Protein AF-A0A8S2CY55-F1 (afdb_monomer)

Structure (mmCIF, N/CA/C/O backbone):
data_AF-A0A8S2CY55-F1
#
_entry.id   AF-A0A8S2CY55-F1
#
loop_
_atom_site.group_PDB
_atom_site.id
_atom_site.type_symbol
_atom_site.label_atom_id
_atom_site.label_alt_id
_atom_site.label_comp_id
_atom_site.label_asym_id
_atom_site.label_entity_id
_atom_site.label_seq_id
_atom_site.pdbx_PDB_ins_code
_atom_site.Cartn_x
_atom_site.Cartn_y
_atom_site.Cartn_z
_atom_site.occupancy
_atom_site.B_iso_or_equiv
_atom_site.auth_seq_id
_atom_site.auth_comp_id
_atom_site.auth_asym_id
_atom_site.auth_atom_id
_atom_site.pdbx_PDB_model_num
ATOM 1 N N . MET A 1 1 ? -14.313 43.342 -34.996 1.00 28.45 1 MET A N 1
ATOM 2 C CA . MET A 1 1 ? -13.344 42.504 -34.255 1.00 28.45 1 MET A CA 1
ATOM 3 C C . MET A 1 1 ? -14.114 41.547 -33.355 1.00 28.45 1 MET A C 1
ATOM 5 O O . MET A 1 1 ? -15.054 41.991 -32.710 1.00 28.45 1 MET A O 1
ATOM 9 N N . ARG A 1 2 ? -13.740 40.265 -33.317 1.00 22.28 2 ARG A N 1
ATOM 10 C CA . ARG A 1 2 ? -14.085 39.315 -32.245 1.00 22.28 2 ARG A CA 1
ATOM 11 C C . ARG A 1 2 ? -12.786 38.596 -31.892 1.00 22.28 2 ARG A C 1
ATOM 13 O O . ARG A 1 2 ? -12.128 38.101 -32.803 1.00 22.28 2 ARG A O 1
ATOM 20 N N . SER A 1 3 ? -12.386 38.599 -30.627 1.00 24.67 3 SER A N 1
ATOM 21 C CA . SER A 1 3 ? -11.245 37.810 -30.162 1.00 24.67 3 SER A CA 1
ATOM 22 C C . SER A 1 3 ? -11.658 36.342 -30.072 1.00 24.67 3 SER A C 1
ATOM 24 O O . SER A 1 3 ? -12.694 36.015 -29.495 1.00 24.67 3 SER A O 1
ATOM 26 N N . PHE A 1 4 ? -10.856 35.456 -30.658 1.00 26.48 4 PHE A N 1
ATOM 27 C CA . PHE A 1 4 ? -11.020 34.013 -30.506 1.00 26.48 4 PHE A CA 1
ATOM 28 C C . PHE A 1 4 ? -10.156 33.559 -29.329 1.00 26.48 4 PHE A C 1
ATOM 30 O O . PHE A 1 4 ? -8.934 33.678 -29.378 1.00 26.48 4 PHE A O 1
ATOM 37 N N . GLY A 1 5 ? -10.791 33.081 -28.259 1.00 28.03 5 GLY A N 1
ATOM 38 C CA . GLY A 1 5 ? -10.082 32.515 -27.115 1.00 28.03 5 GLY A CA 1
ATOM 39 C C . GLY A 1 5 ? -9.603 31.100 -27.423 1.00 28.03 5 GLY A C 1
ATOM 40 O O . GLY A 1 5 ? -10.422 30.222 -27.684 1.00 28.03 5 GLY A O 1
ATOM 41 N N . GLN A 1 6 ? -8.292 30.870 -27.366 1.00 33.19 6 GLN A N 1
ATOM 42 C CA . GLN A 1 6 ? -7.748 29.519 -27.225 1.00 33.19 6 GLN A CA 1
ATOM 43 C C . GLN A 1 6 ? -7.918 29.080 -25.767 1.00 33.19 6 GLN A C 1
ATOM 45 O O . GLN A 1 6 ? -7.621 29.855 -24.857 1.00 33.19 6 GLN A O 1
ATOM 50 N N . MET A 1 7 ? -8.390 27.853 -25.536 1.00 30.14 7 MET A N 1
ATOM 51 C CA . MET A 1 7 ? -8.565 27.313 -24.187 1.00 30.14 7 MET A CA 1
ATOM 52 C C . MET A 1 7 ? -7.482 26.274 -23.890 1.00 30.14 7 MET A C 1
ATOM 54 O O . MET A 1 7 ? -7.403 25.241 -24.550 1.00 30.14 7 MET A O 1
ATOM 58 N N . LEU A 1 8 ? -6.649 26.560 -22.889 1.00 33.16 8 LEU A N 1
ATOM 59 C CA . LEU A 1 8 ? -5.635 25.645 -22.367 1.00 33.16 8 LEU A CA 1
ATOM 60 C C . LEU A 1 8 ? -6.239 24.810 -21.231 1.00 33.16 8 LEU A C 1
ATOM 62 O O . LEU A 1 8 ? -6.669 25.366 -20.222 1.00 33.16 8 LEU A O 1
ATOM 66 N N . SER A 1 9 ? -6.241 23.483 -21.374 1.00 31.41 9 SER A N 1
ATOM 67 C CA . SER A 1 9 ? -6.602 22.552 -20.299 1.00 31.41 9 SER A CA 1
ATOM 68 C C . SER A 1 9 ? -5.382 21.748 -19.858 1.00 31.41 9 SER A C 1
ATOM 70 O O . SER A 1 9 ? -4.794 21.014 -20.658 1.00 31.41 9 SER A O 1
ATOM 72 N N . PHE A 1 10 ? -5.032 21.862 -18.577 1.00 35.97 10 PHE A N 1
ATOM 73 C CA . PHE A 1 10 ? -4.036 21.016 -17.926 1.00 35.97 10 PHE A CA 1
ATOM 74 C C . PHE A 1 10 ? -4.728 19.858 -17.204 1.00 35.97 10 PHE A C 1
ATOM 76 O O . PHE A 1 10 ? -5.735 20.066 -16.528 1.00 35.97 10 PHE A O 1
ATOM 83 N N . GLN A 1 11 ? -4.170 18.654 -17.311 1.00 30.95 11 GLN A N 1
ATOM 84 C CA . GLN A 1 11 ? -4.535 17.512 -16.474 1.00 30.95 11 GLN A CA 1
ATOM 85 C C . GLN A 1 11 ? -3.342 17.110 -15.603 1.00 30.95 11 GLN A C 1
ATOM 87 O O . GLN A 1 11 ? -2.231 16.892 -16.096 1.00 30.95 11 GLN A O 1
ATOM 92 N N . SER A 1 12 ? -3.586 17.039 -14.296 1.00 32.69 12 SER A N 1
ATOM 93 C CA . SER A 1 12 ? -2.655 16.545 -13.286 1.00 32.69 12 SER A CA 1
ATOM 94 C C . SER A 1 12 ? -2.822 15.034 -13.130 1.00 32.69 12 SER A C 1
ATOM 96 O O . SER A 1 12 ? -3.850 14.588 -12.617 1.00 32.69 12 SER A O 1
ATOM 98 N N . ASN A 1 13 ? -1.818 14.250 -13.526 1.00 31.05 13 ASN A N 1
ATOM 99 C CA . ASN A 1 13 ? -1.830 12.809 -13.279 1.00 31.05 13 ASN A CA 1
ATOM 100 C C . ASN A 1 13 ? -1.154 12.482 -11.940 1.00 31.05 13 ASN A C 1
ATOM 102 O O . ASN A 1 13 ? -0.210 13.151 -11.507 1.00 31.05 13 ASN A O 1
ATOM 106 N N . THR A 1 14 ? -1.630 11.418 -11.293 1.00 30.97 14 THR A N 1
ATOM 107 C CA . THR A 1 14 ? -1.049 10.842 -10.075 1.00 30.97 14 THR A CA 1
ATOM 108 C C . THR A 1 14 ? 0.382 10.376 -10.351 1.00 30.97 14 THR A C 1
ATOM 110 O O . THR A 1 14 ? 0.596 9.336 -10.968 1.00 30.97 14 THR A O 1
ATOM 113 N N . GLY A 1 15 ? 1.362 11.188 -9.943 1.00 28.89 15 GLY A N 1
ATOM 114 C CA . GLY A 1 15 ? 2.781 11.006 -10.280 1.00 28.89 15 GLY A CA 1
ATOM 115 C C . GLY A 1 15 ? 3.617 12.295 -10.335 1.00 28.89 15 GLY A C 1
ATOM 116 O O . GLY A 1 15 ? 4.826 12.223 -10.532 1.00 28.89 15 GLY A O 1
ATOM 117 N N . GLY A 1 16 ? 3.012 13.479 -10.161 1.00 33.25 16 GLY A N 1
ATOM 118 C CA . GLY A 1 16 ? 3.748 14.757 -10.112 1.00 33.25 16 GLY A CA 1
ATOM 119 C C . GLY A 1 16 ? 4.127 15.333 -11.483 1.00 33.25 16 GLY A C 1
ATOM 120 O O . GLY A 1 16 ? 4.958 16.236 -11.570 1.00 33.25 16 GLY A O 1
ATOM 121 N N . LEU A 1 17 ? 3.508 14.822 -12.552 1.00 25.58 17 LEU A N 1
ATOM 122 C CA . LEU A 1 17 ? 3.620 15.333 -13.916 1.00 25.58 17 LEU A CA 1
ATOM 123 C C . LEU A 1 17 ? 2.281 15.940 -14.349 1.00 25.58 17 LEU A C 1
ATOM 125 O O . LEU A 1 17 ? 1.255 15.255 -14.394 1.00 25.58 17 LEU A O 1
ATOM 129 N N . ALA A 1 18 ? 2.303 17.226 -14.694 1.00 31.72 18 ALA A N 1
ATOM 130 C CA . ALA A 1 18 ? 1.197 17.891 -15.371 1.00 31.72 18 ALA A CA 1
ATOM 131 C C . ALA A 1 18 ? 1.364 17.752 -16.890 1.00 31.72 18 ALA A C 1
ATOM 133 O O . ALA A 1 18 ? 2.471 17.883 -17.415 1.00 31.72 18 ALA A O 1
ATOM 134 N N . SER A 1 19 ? 0.263 17.526 -17.605 1.00 29.53 19 SER A N 1
ATOM 135 C CA . SER A 1 19 ? 0.244 17.541 -19.070 1.00 29.53 19 SER A CA 1
ATOM 136 C C . SER A 1 19 ? -0.745 18.582 -19.587 1.00 29.53 19 SER A C 1
ATOM 138 O O . SER A 1 19 ? -1.833 18.748 -19.037 1.00 29.53 19 SER A O 1
ATOM 140 N N . ALA A 1 20 ? -0.347 19.307 -20.633 1.00 33.56 20 ALA A N 1
ATOM 141 C CA . ALA A 1 20 ? -1.205 20.242 -21.350 1.00 33.56 20 ALA A CA 1
ATOM 142 C C . ALA A 1 20 ? -1.695 19.581 -22.641 1.00 33.56 20 ALA A C 1
ATOM 144 O O . ALA A 1 20 ? -0.884 19.076 -23.422 1.00 33.56 20 ALA A O 1
ATOM 145 N N . ILE A 1 21 ? -3.005 19.609 -22.880 1.00 32.75 21 ILE A N 1
ATOM 146 C CA . ILE A 1 21 ? -3.605 19.156 -24.140 1.00 32.75 21 ILE A CA 1
ATOM 147 C C . ILE A 1 21 ? -4.126 20.384 -24.886 1.00 32.75 21 ILE A C 1
ATOM 149 O O . ILE A 1 21 ? -4.781 21.250 -24.306 1.00 32.75 21 ILE A O 1
ATOM 153 N N . PHE A 1 22 ? -3.812 20.458 -26.179 1.00 33.91 22 PHE A N 1
ATOM 154 C CA . PHE A 1 22 ? -4.150 21.580 -27.049 1.00 33.91 22 PHE A CA 1
ATOM 155 C C . PHE A 1 22 ? -5.194 21.151 -28.077 1.00 33.91 22 PHE A C 1
ATOM 157 O O . PHE A 1 22 ? -4.958 20.221 -28.846 1.00 33.91 22 PHE A O 1
ATOM 164 N N . THR A 1 23 ? -6.328 21.852 -28.135 1.00 30.95 23 THR A N 1
ATOM 165 C CA . THR A 1 23 ? -7.340 21.651 -29.182 1.00 30.95 23 THR A CA 1
ATOM 166 C C . THR A 1 23 ? -7.595 22.965 -29.916 1.00 30.95 23 THR A C 1
ATOM 168 O O . THR A 1 23 ? -8.165 23.910 -29.378 1.00 30.95 23 THR A O 1
ATOM 171 N N . GLY A 1 24 ? -7.124 23.044 -31.162 1.00 29.84 24 GLY A N 1
ATOM 172 C CA . GLY A 1 24 ? -7.350 24.178 -32.057 1.00 29.84 24 GLY A CA 1
ATOM 173 C C . GLY A 1 24 ? -8.083 23.716 -33.309 1.00 29.84 24 GLY A C 1
ATOM 174 O O . GLY A 1 24 ? -7.500 23.017 -34.130 1.00 29.84 24 GLY A O 1
ATOM 175 N N . GLY A 1 25 ? -9.355 24.093 -33.449 1.00 29.41 25 GLY A N 1
ATOM 176 C CA . GLY A 1 25 ? -10.155 23.793 -34.637 1.00 29.41 25 GLY A CA 1
ATOM 177 C C . GLY A 1 25 ? -10.196 24.973 -35.606 1.00 29.41 25 GLY A C 1
ATOM 178 O O . GLY A 1 25 ? -10.710 26.036 -35.261 1.00 29.41 25 GLY A O 1
ATOM 179 N N . SER A 1 26 ? -9.703 24.783 -36.829 1.00 31.70 26 SER A N 1
ATOM 180 C CA . SER A 1 26 ? -9.964 25.691 -37.950 1.00 31.70 26 SER A CA 1
ATOM 181 C C . SER A 1 26 ? -11.296 25.332 -38.609 1.00 31.70 26 SER A C 1
ATOM 183 O O . SER A 1 26 ? -11.465 24.221 -39.107 1.00 31.70 26 SER A O 1
ATOM 185 N N . ALA A 1 27 ? -12.240 26.272 -38.651 1.00 39.69 27 ALA A N 1
ATOM 186 C CA . ALA A 1 27 ? -13.402 26.139 -39.523 1.00 39.69 27 ALA A CA 1
ATOM 187 C C . ALA A 1 27 ? -13.004 26.485 -40.970 1.00 39.69 27 ALA A C 1
ATOM 189 O O . ALA A 1 27 ? -12.395 27.530 -41.196 1.00 39.69 27 ALA A O 1
ATOM 190 N N . THR A 1 28 ? -13.427 25.651 -41.927 1.00 36.12 28 THR A N 1
ATOM 191 C CA . THR A 1 28 ? -13.095 25.662 -43.374 1.00 36.12 28 THR A CA 1
ATOM 192 C C . THR A 1 28 ? -11.693 25.144 -43.744 1.00 36.12 28 THR A C 1
ATOM 194 O O . THR A 1 28 ? -10.703 25.487 -43.105 1.00 36.12 28 THR A O 1
ATOM 197 N N . GLY A 1 29 ? -11.635 24.328 -44.808 1.00 36.25 29 GLY A N 1
ATOM 198 C CA . GLY A 1 29 ? -10.433 23.626 -45.285 1.00 36.25 29 GLY A CA 1
ATOM 199 C C . GLY A 1 29 ? -10.259 22.225 -44.681 1.00 36.25 29 GLY A C 1
ATOM 200 O O . GLY A 1 29 ? -10.581 22.009 -43.514 1.00 36.25 29 GLY A O 1
ATOM 201 N N . ASP A 1 30 ? -9.771 21.270 -45.480 1.00 29.98 30 ASP A N 1
ATOM 202 C CA . ASP A 1 30 ? -9.515 19.893 -45.032 1.00 29.98 30 ASP A CA 1
ATOM 203 C C . ASP A 1 30 ? -8.419 19.819 -43.950 1.00 29.98 30 ASP A C 1
ATOM 205 O O . ASP A 1 30 ? -7.450 20.589 -43.989 1.00 29.98 30 ASP A O 1
ATOM 209 N N . PRO A 1 31 ? -8.519 18.877 -42.991 1.00 32.84 31 PRO A N 1
ATOM 210 C CA . PRO A 1 31 ? -7.569 18.763 -41.893 1.00 32.84 31 PRO A CA 1
ATOM 211 C C . PRO A 1 31 ? -6.226 18.184 -42.362 1.00 32.84 31 PRO A C 1
ATOM 213 O O . PRO A 1 31 ? -6.018 16.970 -42.398 1.00 32.84 31 PRO A O 1
ATOM 216 N N . ALA A 1 32 ? -5.265 19.063 -42.651 1.00 32.16 32 ALA A N 1
ATOM 217 C CA . ALA A 1 32 ? -3.859 18.672 -42.710 1.00 32.16 32 ALA A CA 1
ATOM 218 C C . ALA A 1 32 ? -3.420 18.090 -41.343 1.00 32.16 32 ALA A C 1
ATOM 220 O O . ALA A 1 32 ? -3.798 18.637 -40.302 1.00 32.16 32 ALA A O 1
ATOM 221 N N . PRO A 1 33 ? -2.620 17.006 -41.303 1.00 29.00 33 PRO A N 1
ATOM 222 C CA . PRO A 1 33 ? -2.292 16.315 -40.057 1.00 29.00 33 PRO A CA 1
ATOM 223 C C . PRO A 1 33 ? -1.419 17.185 -39.143 1.00 29.00 33 PRO A C 1
ATOM 225 O O . PRO A 1 33 ? -0.205 17.313 -39.334 1.00 29.00 33 PRO A O 1
ATOM 228 N N . CYS A 1 34 ? -2.045 17.778 -38.125 1.00 30.44 34 CYS A N 1
ATOM 229 C CA . CYS A 1 34 ? -1.355 18.549 -37.100 1.00 30.44 34 CYS A CA 1
ATOM 230 C C . CYS A 1 34 ? -0.470 17.615 -36.261 1.00 30.44 34 CYS A C 1
ATOM 232 O O . CYS A 1 34 ? -0.957 16.674 -35.636 1.00 30.44 34 CYS A O 1
ATOM 234 N N . LYS A 1 35 ? 0.846 17.853 -36.259 1.00 30.70 35 LYS A N 1
ATOM 235 C CA . LYS A 1 35 ? 1.796 17.039 -35.492 1.00 30.70 35 LYS A CA 1
ATOM 236 C C . LYS A 1 35 ? 1.677 17.359 -34.004 1.00 30.70 35 LYS A C 1
ATOM 238 O O . LYS A 1 35 ? 2.146 18.414 -33.575 1.00 30.70 35 LYS A O 1
ATOM 243 N N . GLU A 1 36 ? 1.130 16.430 -33.220 1.00 30.97 36 GLU A N 1
ATOM 244 C CA . GLU A 1 36 ? 1.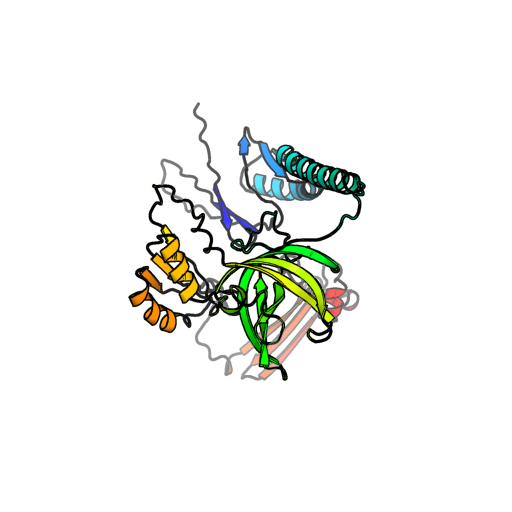206 16.498 -31.758 1.00 30.97 36 GLU A CA 1
ATOM 245 C C . GLU A 1 36 ? 2.667 16.657 -31.306 1.00 30.97 36 GLU A C 1
ATOM 247 O O . GLU A 1 36 ? 3.521 15.813 -31.585 1.00 30.97 36 GLU A O 1
ATOM 252 N N . LYS A 1 37 ? 2.954 17.731 -30.565 1.00 30.72 37 LYS A N 1
ATOM 253 C CA . LYS A 1 37 ? 4.206 17.899 -29.821 1.00 30.72 37 LYS A CA 1
ATOM 254 C C . LYS A 1 37 ? 3.915 17.757 -28.332 1.00 30.72 37 LYS A C 1
ATOM 256 O O . LYS A 1 37 ? 3.555 18.729 -27.675 1.00 30.72 37 LYS A O 1
ATOM 261 N N . LYS A 1 38 ? 4.097 16.552 -27.791 1.00 29.02 38 LYS A N 1
ATOM 262 C CA . LYS A 1 38 ? 4.102 16.345 -26.337 1.00 29.02 38 LYS A CA 1
ATOM 263 C C . LYS A 1 38 ? 5.408 16.890 -25.758 1.00 29.02 38 LYS A C 1
ATOM 265 O O . LYS A 1 38 ? 6.489 16.517 -26.208 1.00 29.02 38 LYS A O 1
ATOM 270 N N . VAL A 1 39 ? 5.292 17.760 -24.759 1.00 30.09 39 VAL A N 1
ATOM 271 C CA . VAL A 1 39 ? 6.401 18.234 -23.922 1.00 30.09 39 VAL A CA 1
ATOM 272 C C . VAL A 1 39 ? 6.052 17.902 -22.477 1.00 30.09 39 VAL A C 1
ATOM 274 O O . VAL A 1 39 ? 4.944 18.184 -22.028 1.00 30.09 39 VAL A O 1
ATOM 277 N N . SER A 1 40 ? 6.986 17.282 -21.762 1.00 28.67 40 SER A N 1
ATOM 278 C CA . SER A 1 40 ? 6.831 16.851 -20.371 1.00 28.67 40 SER A CA 1
ATOM 279 C C . SER A 1 40 ? 7.841 17.575 -19.484 1.00 28.67 40 SER A C 1
ATOM 281 O O . SER A 1 40 ? 9.041 17.502 -19.751 1.00 28.67 40 SER A O 1
ATOM 283 N N . ILE A 1 41 ? 7.367 18.227 -18.422 1.00 34.59 41 ILE A N 1
ATOM 284 C CA . ILE A 1 41 ? 8.195 18.933 -17.434 1.00 34.59 41 ILE A CA 1
ATOM 285 C C . ILE A 1 41 ? 7.852 18.375 -16.050 1.00 34.59 41 ILE A C 1
ATOM 287 O O . ILE A 1 41 ? 6.675 18.272 -15.707 1.00 34.59 41 ILE A O 1
ATOM 291 N N . SER A 1 42 ? 8.866 18.013 -15.262 1.00 29.45 42 SER A N 1
ATOM 292 C CA . SER A 1 42 ? 8.685 17.613 -13.861 1.00 29.45 42 SER A CA 1
ATOM 293 C C . SER A 1 42 ? 8.588 18.855 -12.976 1.00 29.45 42 SER A C 1
ATOM 295 O O . SER A 1 42 ? 9.497 19.681 -12.992 1.00 29.45 42 SER A O 1
ATOM 297 N N . LEU A 1 43 ? 7.496 18.993 -12.217 1.00 38.25 43 LEU A N 1
ATOM 298 C CA . LEU A 1 43 ? 7.233 20.125 -11.314 1.00 38.25 43 LEU A CA 1
ATOM 299 C C . LEU A 1 43 ? 6.722 19.609 -9.956 1.00 38.25 43 LEU A C 1
ATOM 301 O O . LEU A 1 43 ? 5.640 19.962 -9.495 1.00 38.25 43 LEU A O 1
ATOM 305 N N . GLN A 1 44 ? 7.512 18.743 -9.317 1.00 35.12 44 GLN A N 1
ATOM 306 C CA . GLN A 1 44 ? 7.124 17.935 -8.147 1.00 35.12 44 GLN A CA 1
ATOM 307 C C . GLN A 1 44 ? 6.855 18.706 -6.831 1.00 35.12 44 GLN A C 1
ATOM 309 O O . GLN A 1 44 ? 6.632 18.070 -5.806 1.00 35.12 44 GLN A O 1
ATOM 314 N N . GLN A 1 45 ? 6.862 20.046 -6.828 1.00 34.91 45 GLN A N 1
ATOM 315 C CA . GLN A 1 45 ? 6.684 20.878 -5.620 1.00 34.91 45 GLN A CA 1
ATOM 316 C C . GLN A 1 45 ? 5.673 22.035 -5.769 1.00 34.91 45 GLN A C 1
ATOM 318 O O . GLN A 1 45 ? 5.547 22.850 -4.857 1.00 34.91 45 GLN A O 1
ATOM 323 N N . LEU A 1 46 ? 4.936 22.125 -6.883 1.00 39.72 46 LEU A N 1
ATOM 324 C CA . LEU A 1 46 ? 3.922 23.170 -7.091 1.00 39.72 46 LEU A CA 1
ATOM 325 C C . LEU A 1 46 ? 2.502 22.599 -6.990 1.00 39.72 46 LEU A C 1
ATOM 327 O O . LEU A 1 46 ? 2.017 21.941 -7.911 1.00 39.72 46 LEU A O 1
ATOM 331 N N . GLU A 1 47 ? 1.800 22.914 -5.898 1.00 38.03 47 GLU A N 1
ATOM 332 C CA . GLU A 1 47 ? 0.347 22.732 -5.818 1.00 38.03 47 GLU A CA 1
ATOM 333 C C . GLU A 1 47 ? -0.365 23.763 -6.711 1.00 38.03 47 GLU A C 1
ATOM 335 O O . GLU A 1 47 ? -0.738 24.852 -6.277 1.00 38.03 47 GLU A O 1
ATOM 340 N N . LEU A 1 48 ? -0.554 23.423 -7.989 1.00 44.56 48 LEU A N 1
ATOM 341 C CA . LEU A 1 48 ? -1.176 24.282 -9.006 1.00 44.56 48 LEU A CA 1
ATOM 342 C C . LEU A 1 48 ? -2.706 24.426 -8.822 1.00 44.56 48 LEU A C 1
ATOM 344 O O . LEU A 1 48 ? -3.484 24.106 -9.718 1.00 44.56 48 LEU A O 1
ATOM 348 N N . GLN A 1 49 ? -3.158 24.924 -7.665 1.00 41.75 49 GLN A N 1
ATOM 349 C CA . GLN A 1 49 ? -4.586 25.024 -7.321 1.00 41.75 49 GLN A CA 1
ATOM 350 C C . GLN A 1 49 ? -5.343 26.176 -8.019 1.00 41.75 49 GLN A C 1
ATOM 352 O O . GLN A 1 49 ? -6.575 26.197 -7.991 1.00 41.75 49 GLN A O 1
ATOM 357 N N . LYS A 1 50 ? -4.645 27.122 -8.667 1.00 43.88 50 LYS A N 1
ATOM 358 C CA . LYS A 1 50 ? -5.208 28.100 -9.624 1.00 43.88 50 LYS A CA 1
ATOM 359 C C . LYS A 1 50 ? -4.134 28.604 -10.592 1.00 43.88 50 LYS A C 1
ATOM 361 O O . LYS A 1 50 ? -3.162 29.221 -10.172 1.00 43.88 50 LYS A O 1
ATOM 366 N N . LEU A 1 51 ? -4.377 28.431 -11.890 1.00 45.50 51 LEU A N 1
ATOM 367 C CA . LEU A 1 51 ? -3.704 29.165 -12.964 1.00 45.50 51 LEU A CA 1
ATOM 368 C C . LEU A 1 51 ? -4.725 30.090 -13.630 1.00 45.50 51 LEU A C 1
ATOM 370 O O . LEU A 1 51 ? -5.793 29.637 -14.040 1.00 45.50 51 LEU A O 1
ATOM 374 N N . ALA A 1 52 ? -4.396 31.376 -13.750 1.00 43.78 52 ALA A N 1
ATOM 375 C CA . ALA A 1 52 ? -5.231 32.369 -14.419 1.00 43.78 52 ALA A CA 1
ATOM 376 C C . ALA A 1 52 ? -4.434 33.050 -15.540 1.00 43.78 52 ALA A C 1
ATOM 378 O O . ALA A 1 52 ? -3.467 33.765 -15.277 1.00 43.78 52 ALA A O 1
ATOM 379 N N . LEU A 1 53 ? -4.851 32.824 -16.789 1.00 45.41 53 LEU A N 1
ATOM 380 C CA . LEU A 1 53 ? -4.310 33.509 -17.963 1.00 45.41 53 LEU A CA 1
ATOM 381 C C . LEU A 1 53 ? -5.116 34.791 -18.197 1.00 45.41 53 LEU A C 1
ATOM 383 O O . LEU A 1 53 ? -6.274 34.730 -18.613 1.00 45.41 53 LEU A O 1
ATOM 387 N N . ILE A 1 54 ? -4.520 35.952 -17.922 1.00 47.78 54 ILE A N 1
ATOM 388 C CA . ILE A 1 54 ? -5.192 37.254 -18.030 1.00 47.78 54 ILE A CA 1
ATOM 389 C C . ILE A 1 54 ? -4.280 38.212 -18.801 1.00 47.78 54 ILE A C 1
ATOM 391 O O . ILE A 1 54 ? -3.146 38.446 -18.404 1.00 47.78 54 ILE A O 1
ATOM 395 N N . HIS A 1 55 ? -4.776 38.769 -19.912 1.00 43.31 55 HIS A N 1
ATOM 396 C CA . HIS A 1 55 ? -4.089 39.793 -20.721 1.00 43.31 55 HIS A CA 1
ATOM 397 C C . HIS A 1 55 ? -2.611 39.487 -21.067 1.00 43.31 55 HIS A C 1
ATOM 399 O O . HIS A 1 55 ? -1.763 40.374 -21.045 1.00 43.31 55 HIS A O 1
ATOM 405 N N . ASN A 1 56 ? -2.321 38.236 -21.444 1.00 55.78 56 ASN A N 1
ATOM 406 C CA . ASN A 1 56 ? -0.977 37.739 -21.785 1.00 55.78 56 ASN A CA 1
ATOM 407 C C . ASN A 1 56 ? 0.025 37.677 -20.610 1.00 55.78 56 ASN A C 1
ATOM 409 O O . ASN A 1 56 ? 1.214 37.449 -20.835 1.00 55.78 56 ASN A O 1
ATOM 413 N N . GLU A 1 57 ? -0.441 37.811 -19.365 1.00 57.59 57 GLU A N 1
ATOM 414 C CA . GLU A 1 57 ? 0.323 37.456 -18.166 1.00 57.59 57 GLU A CA 1
ATOM 415 C C . GLU A 1 57 ? -0.142 36.096 -17.610 1.00 57.59 57 GLU A C 1
ATOM 417 O O . GLU A 1 57 ? -1.337 35.778 -17.598 1.00 57.59 57 GLU A O 1
ATOM 422 N N . ILE A 1 58 ? 0.816 35.292 -17.141 1.00 62.88 58 ILE A N 1
ATOM 423 C CA . ILE A 1 58 ? 0.595 34.024 -16.437 1.00 62.88 58 ILE A CA 1
ATOM 424 C C . ILE A 1 58 ? 1.016 34.249 -14.987 1.00 62.88 58 ILE A C 1
ATOM 426 O O . ILE A 1 58 ? 2.209 34.305 -14.694 1.00 62.88 58 ILE A O 1
ATOM 430 N N . THR A 1 59 ? 0.045 34.390 -14.082 1.00 59.75 59 THR A N 1
ATOM 431 C CA . THR A 1 59 ? 0.334 34.443 -12.640 1.00 59.75 59 THR A CA 1
ATOM 432 C C . THR A 1 59 ? 0.306 33.034 -12.052 1.00 59.75 59 THR A C 1
ATOM 434 O O . THR A 1 59 ? -0.682 32.317 -12.219 1.00 59.75 59 THR A O 1
ATOM 437 N N . ILE A 1 60 ? 1.374 32.659 -11.348 1.00 63.59 60 ILE A N 1
ATOM 438 C CA . ILE A 1 60 ? 1.502 31.404 -10.603 1.00 63.59 60 ILE A CA 1
ATOM 439 C C . ILE A 1 60 ? 1.569 31.752 -9.114 1.00 63.59 60 ILE A C 1
ATOM 441 O O . ILE A 1 60 ? 2.485 32.448 -8.675 1.00 63.59 60 ILE A O 1
ATOM 445 N N . LEU A 1 61 ? 0.583 31.291 -8.344 1.00 57.62 61 LEU A N 1
ATOM 446 C CA . LEU A 1 61 ? 0.575 31.460 -6.892 1.00 57.62 61 LEU A CA 1
ATOM 447 C C . LEU A 1 61 ? 1.524 30.447 -6.243 1.00 57.62 61 LEU A C 1
ATOM 449 O O . LEU A 1 61 ? 1.515 29.271 -6.610 1.00 57.62 61 LEU A O 1
ATOM 453 N N . VAL A 1 62 ? 2.341 30.904 -5.291 1.00 60.47 62 VAL A N 1
ATOM 454 C CA . VAL A 1 62 ? 3.321 30.074 -4.572 1.00 60.47 62 VAL A CA 1
ATOM 455 C C . VAL A 1 62 ? 3.146 30.183 -3.052 1.00 60.47 62 VAL A C 1
ATOM 457 O O . VAL A 1 62 ? 2.856 31.268 -2.548 1.00 60.47 62 VAL A O 1
ATOM 460 N N . PRO A 1 63 ? 3.328 29.086 -2.290 1.00 48.88 63 PRO A N 1
ATOM 461 C CA . PRO A 1 63 ? 3.036 29.070 -0.855 1.00 48.88 63 PRO A CA 1
ATOM 462 C C . PRO A 1 63 ? 4.189 29.580 0.031 1.00 48.88 63 PRO A C 1
ATOM 464 O O . PRO A 1 63 ? 4.023 29.680 1.244 1.00 48.88 63 PRO A O 1
ATOM 467 N N . SER A 1 64 ? 5.372 29.880 -0.526 1.00 57.00 64 SER A N 1
ATOM 468 C CA . SER A 1 64 ? 6.478 30.491 0.226 1.00 57.00 64 SER A CA 1
ATOM 469 C C . SER A 1 64 ? 7.450 31.271 -0.665 1.00 57.00 64 SER A C 1
ATOM 471 O O . SER A 1 64 ? 7.641 30.938 -1.835 1.00 57.00 64 SER A O 1
ATOM 473 N N . GLN A 1 65 ? 8.133 32.259 -0.075 1.00 61.25 65 GLN A N 1
ATOM 474 C CA . GLN A 1 65 ? 9.180 33.059 -0.733 1.00 61.25 65 GLN A CA 1
ATOM 475 C C . GLN A 1 65 ? 10.409 32.230 -1.152 1.00 61.25 65 GLN A C 1
ATOM 477 O O . GLN A 1 65 ? 11.141 32.621 -2.056 1.00 61.25 65 GLN A O 1
ATOM 482 N N . ILE A 1 66 ? 10.647 31.076 -0.517 1.00 60.03 66 ILE A N 1
ATOM 483 C CA . ILE A 1 66 ? 11.740 30.168 -0.901 1.00 60.03 66 ILE A CA 1
ATOM 484 C C . ILE A 1 66 ? 11.400 29.507 -2.243 1.00 60.03 66 ILE A C 1
ATOM 486 O O . ILE A 1 66 ? 12.212 29.525 -3.164 1.00 60.03 66 ILE A O 1
ATOM 490 N N . ILE A 1 67 ? 10.166 29.009 -2.380 1.00 61.12 67 ILE A N 1
ATOM 491 C CA . ILE A 1 67 ? 9.662 28.408 -3.624 1.00 61.12 67 ILE A CA 1
ATOM 492 C C . ILE A 1 67 ? 9.553 29.467 -4.732 1.00 61.12 67 ILE A C 1
ATOM 494 O O . ILE A 1 67 ? 9.849 29.167 -5.883 1.00 61.12 67 ILE A O 1
ATOM 498 N N . GLU A 1 68 ? 9.208 30.712 -4.391 1.00 61.22 68 GLU A N 1
ATOM 499 C CA . GLU A 1 68 ? 9.246 31.867 -5.303 1.00 61.22 68 GLU A CA 1
ATOM 500 C C . GLU A 1 68 ? 10.653 32.050 -5.912 1.00 61.22 68 GLU A C 1
ATOM 502 O O . GLU A 1 68 ? 10.814 31.978 -7.130 1.00 61.22 68 GLU A O 1
ATOM 507 N N . GLN A 1 69 ? 11.692 32.146 -5.074 1.00 61.84 69 GLN A N 1
ATOM 508 C CA . GLN A 1 69 ? 13.093 32.313 -5.498 1.00 61.84 69 GLN A CA 1
ATOM 509 C C . GLN A 1 69 ? 13.699 31.092 -6.211 1.00 61.84 69 GLN A C 1
ATOM 511 O O . GLN A 1 69 ? 14.762 31.197 -6.832 1.00 61.84 69 GLN A O 1
ATOM 516 N N . GLU A 1 70 ? 13.108 29.904 -6.094 1.00 60.47 70 GLU A N 1
ATOM 517 C CA . GLU A 1 70 ? 13.511 28.723 -6.868 1.00 60.47 70 GLU A CA 1
ATOM 518 C C . GLU A 1 70 ? 12.772 28.644 -8.205 1.00 60.47 70 GLU A C 1
ATOM 520 O O . GLU A 1 70 ? 13.404 28.396 -9.233 1.00 60.47 70 GLU A O 1
ATOM 525 N N . ALA A 1 71 ? 11.477 28.963 -8.226 1.00 61.72 71 ALA A N 1
ATOM 526 C CA . ALA A 1 71 ? 10.687 29.027 -9.447 1.00 61.72 71 ALA A CA 1
ATOM 527 C C . ALA A 1 71 ? 11.156 30.150 -10.391 1.00 61.72 71 ALA A C 1
ATOM 529 O O . ALA A 1 71 ? 11.239 29.922 -11.598 1.00 61.72 71 ALA A O 1
ATOM 530 N N . GLU A 1 72 ? 11.567 31.312 -9.864 1.00 64.62 72 GLU A N 1
ATOM 531 C CA . GLU A 1 72 ? 12.150 32.413 -10.651 1.00 64.62 72 GLU A CA 1
ATOM 532 C C . GLU A 1 72 ? 13.364 31.979 -11.494 1.00 64.62 72 GLU A C 1
ATOM 534 O O . GLU A 1 72 ? 13.549 32.457 -12.614 1.00 64.62 72 GLU A O 1
ATOM 539 N N . LYS A 1 73 ? 14.165 31.018 -11.013 1.00 63.12 73 LYS A N 1
ATOM 540 C CA . LYS A 1 73 ? 15.340 30.500 -11.741 1.00 63.12 73 LYS A CA 1
ATOM 541 C C . LYS A 1 73 ? 14.949 29.653 -12.959 1.00 63.12 73 LYS A C 1
ATOM 543 O O . LYS A 1 73 ? 15.707 29.596 -13.923 1.00 63.12 73 LYS A O 1
ATOM 548 N N . LEU A 1 74 ? 13.766 29.034 -12.935 1.00 59.81 74 LEU A N 1
ATOM 549 C CA . LEU A 1 74 ? 13.225 28.188 -14.009 1.00 59.81 74 LEU A CA 1
ATOM 550 C C . LEU A 1 74 ? 12.445 28.988 -15.072 1.00 59.81 74 LEU A C 1
ATOM 552 O O . LEU A 1 74 ? 12.063 28.443 -16.109 1.00 59.81 74 LEU A O 1
ATOM 556 N N . VAL A 1 75 ? 12.223 30.291 -14.852 1.00 65.31 75 VAL A N 1
ATOM 557 C CA . VAL A 1 75 ? 11.423 31.158 -15.740 1.00 65.31 75 VAL A CA 1
ATOM 558 C C . VAL A 1 75 ? 11.978 31.246 -17.146 1.00 65.31 75 VAL A C 1
ATOM 560 O O . VAL A 1 75 ? 11.201 31.276 -18.097 1.00 65.31 75 VAL A O 1
ATOM 563 N N . LYS A 1 76 ? 13.304 31.281 -17.298 1.00 61.34 76 LYS A N 1
ATOM 564 C CA . LYS A 1 76 ? 13.936 31.394 -18.614 1.00 61.34 76 LYS A CA 1
ATOM 565 C C . LYS A 1 76 ? 13.611 30.176 -19.482 1.00 61.34 76 LYS A C 1
ATOM 567 O O . LYS A 1 76 ? 13.097 30.337 -20.585 1.00 61.34 76 LYS A O 1
ATOM 572 N N . ASP A 1 77 ? 13.816 28.981 -18.939 1.00 59.62 77 ASP A N 1
ATOM 573 C CA . ASP A 1 77 ? 13.558 27.712 -19.623 1.00 59.62 77 ASP A CA 1
ATOM 574 C C . ASP A 1 77 ? 12.059 27.534 -19.933 1.00 59.62 77 ASP A C 1
ATOM 576 O O . ASP A 1 77 ? 11.689 27.043 -21.002 1.00 59.62 77 ASP A O 1
ATOM 580 N N . PHE A 1 78 ? 11.179 27.989 -19.031 1.00 63.47 78 PHE A N 1
ATOM 581 C CA . PHE A 1 78 ? 9.730 27.956 -19.242 1.00 63.47 78 PHE A CA 1
ATOM 582 C C . PHE A 1 78 ? 9.258 28.994 -20.278 1.00 63.47 78 PHE A C 1
ATOM 584 O O . PHE A 1 78 ? 8.397 28.688 -21.101 1.00 63.47 78 PHE A O 1
ATOM 591 N N . SER A 1 79 ? 9.857 30.190 -20.308 1.00 63.47 79 SER A N 1
ATOM 592 C CA . SER A 1 79 ? 9.578 31.225 -21.315 1.00 63.47 79 SER A CA 1
ATOM 593 C C . SER A 1 79 ? 10.024 30.788 -22.710 1.00 63.47 79 SER A C 1
ATOM 595 O O . SER A 1 79 ? 9.246 30.894 -23.655 1.00 63.47 79 SER A O 1
ATOM 597 N N . GLU A 1 80 ? 11.231 30.225 -22.844 1.00 61.09 80 GLU A N 1
ATOM 598 C CA . GLU A 1 80 ? 11.728 29.686 -24.119 1.00 61.09 80 GLU A CA 1
ATOM 599 C C . GLU A 1 80 ? 10.844 28.539 -24.646 1.00 61.09 80 GLU A C 1
ATOM 601 O O . GLU A 1 80 ? 10.725 28.357 -25.862 1.00 61.09 80 GLU A O 1
ATOM 606 N N . LEU A 1 81 ? 10.186 27.786 -23.756 1.00 60.44 81 LEU A N 1
ATOM 607 C CA . LEU A 1 81 ? 9.188 26.775 -24.116 1.00 60.44 81 LEU A CA 1
ATOM 608 C C . LEU A 1 81 ? 7.833 27.369 -24.525 1.00 60.44 81 LEU A C 1
ATOM 610 O O . LEU A 1 81 ? 7.219 26.868 -25.468 1.00 60.44 81 LEU A O 1
ATOM 614 N N . LEU A 1 82 ? 7.370 28.433 -23.864 1.00 59.97 82 LEU A N 1
ATOM 615 C CA . LEU A 1 82 ? 6.138 29.138 -24.234 1.00 59.97 82 LEU A CA 1
ATOM 616 C C . LEU A 1 82 ? 6.268 29.834 -25.597 1.00 59.97 82 LEU A C 1
ATOM 618 O O . LEU A 1 82 ? 5.364 29.706 -26.426 1.00 59.97 82 LEU A O 1
ATOM 622 N N . ASP A 1 83 ? 7.406 30.474 -25.881 1.00 62.44 83 ASP A N 1
ATOM 623 C CA . ASP A 1 83 ? 7.710 31.034 -27.205 1.00 62.44 83 ASP A CA 1
ATOM 624 C C . ASP A 1 83 ? 7.707 29.930 -28.287 1.00 62.44 83 ASP A C 1
ATOM 626 O O . ASP A 1 83 ? 7.086 30.092 -29.340 1.00 62.44 83 ASP A O 1
ATOM 630 N N . GLN A 1 84 ? 8.307 28.761 -28.013 1.00 56.31 84 GLN A N 1
ATOM 631 C CA . GLN A 1 84 ? 8.275 27.589 -28.910 1.00 56.31 84 GLN A CA 1
ATOM 632 C C . GLN A 1 84 ? 6.878 26.967 -29.087 1.00 56.31 84 GLN A C 1
ATOM 634 O O . GLN A 1 84 ? 6.626 26.315 -30.106 1.00 56.31 84 GLN A O 1
ATOM 639 N N . ALA A 1 85 ? 5.975 27.160 -28.123 1.00 54.66 85 ALA A N 1
ATOM 640 C CA . ALA A 1 85 ? 4.566 26.771 -28.198 1.00 54.66 85 ALA A CA 1
ATOM 641 C C . ALA A 1 85 ? 3.676 27.832 -28.883 1.00 54.66 85 ALA A C 1
ATOM 643 O O . ALA A 1 85 ? 2.488 27.589 -29.087 1.00 54.66 85 ALA A O 1
ATOM 644 N N . GLY A 1 86 ? 4.234 28.988 -29.264 1.00 53.31 86 GLY A N 1
ATOM 645 C CA . GLY A 1 86 ? 3.530 30.076 -29.951 1.00 53.31 86 GLY A CA 1
ATOM 646 C C . GLY A 1 86 ? 3.016 31.200 -29.044 1.00 53.31 86 GLY A C 1
ATOM 647 O O . GLY A 1 86 ? 2.506 32.196 -29.558 1.00 53.31 86 GLY A O 1
ATOM 648 N N . PHE A 1 87 ? 3.198 31.110 -27.722 1.00 54.44 87 PHE A N 1
ATOM 649 C CA . PHE A 1 87 ? 2.809 32.139 -26.746 1.00 54.44 87 PHE A CA 1
ATOM 650 C C . PHE A 1 87 ? 3.830 33.278 -26.654 1.00 54.44 87 PHE A C 1
ATOM 652 O O . PHE A 1 87 ? 4.306 33.640 -25.576 1.00 54.44 87 PHE A O 1
ATOM 659 N N . THR A 1 88 ? 4.157 33.866 -27.806 1.00 56.09 88 THR A N 1
ATOM 660 C CA . THR A 1 88 ? 5.138 34.952 -27.869 1.00 56.09 88 THR A CA 1
ATOM 661 C C . THR A 1 88 ? 4.747 36.122 -26.968 1.00 56.09 88 THR A C 1
ATOM 663 O O . THR A 1 88 ? 3.643 36.665 -27.061 1.00 56.09 88 THR A O 1
ATOM 666 N N . LYS A 1 89 ? 5.688 36.536 -26.107 1.00 53.88 89 LYS A N 1
ATOM 667 C CA . LYS A 1 89 ? 5.525 37.603 -25.095 1.00 53.88 89 LYS A CA 1
ATOM 668 C C . LYS A 1 89 ? 4.559 37.283 -23.938 1.00 53.88 89 LYS A C 1
ATOM 670 O O . LYS A 1 89 ? 4.009 38.215 -23.346 1.00 53.88 89 LYS A O 1
ATOM 675 N N . ALA A 1 90 ? 4.327 36.013 -23.599 1.00 56.50 90 ALA A N 1
ATOM 676 C CA . ALA A 1 90 ? 3.633 35.669 -22.355 1.00 56.50 90 ALA A CA 1
ATOM 677 C C . ALA A 1 90 ? 4.522 35.987 -21.137 1.00 56.50 90 ALA A C 1
ATOM 679 O O . ALA A 1 90 ? 5.593 35.407 -20.979 1.00 56.50 90 ALA A O 1
ATOM 680 N N . LYS A 1 91 ? 4.097 36.915 -20.272 1.00 59.47 91 LYS A N 1
ATOM 681 C CA . LYS A 1 91 ? 4.881 37.322 -19.094 1.00 59.47 91 LYS A CA 1
ATOM 682 C C . LYS A 1 91 ? 4.510 36.468 -17.883 1.00 59.47 91 LYS A C 1
ATOM 684 O O . LYS A 1 91 ? 3.388 36.539 -17.388 1.00 59.47 91 LYS A O 1
ATOM 689 N N . ILE A 1 92 ? 5.461 35.669 -17.408 1.00 65.56 92 ILE A N 1
ATOM 690 C CA . ILE A 1 92 ? 5.305 34.832 -16.214 1.00 65.56 92 ILE A CA 1
ATOM 691 C C . ILE A 1 92 ? 5.558 35.695 -14.968 1.00 65.56 92 ILE A C 1
ATOM 693 O O . ILE A 1 92 ? 6.519 36.463 -14.928 1.00 65.56 92 ILE A O 1
ATOM 697 N N . LEU A 1 93 ? 4.698 35.570 -13.959 1.00 60.34 93 LEU A N 1
ATOM 698 C CA . LEU A 1 93 ? 4.812 36.236 -12.662 1.00 60.34 93 LEU A CA 1
ATOM 699 C C . LEU A 1 93 ? 4.520 35.231 -11.549 1.00 60.34 93 LEU A C 1
ATOM 701 O O . LEU A 1 93 ? 3.444 34.633 -11.527 1.00 60.34 93 LEU A O 1
ATOM 705 N N . PHE A 1 94 ? 5.439 35.090 -10.600 1.00 64.06 94 PHE A N 1
ATOM 706 C CA . PHE A 1 94 ? 5.155 34.412 -9.337 1.00 64.06 94 PHE A CA 1
ATOM 707 C C . PHE A 1 94 ? 4.609 35.434 -8.351 1.00 64.06 94 PHE A C 1
ATOM 709 O O . PHE A 1 94 ? 4.951 36.618 -8.425 1.00 64.06 94 PHE A O 1
ATOM 716 N N . LYS A 1 95 ? 3.698 34.989 -7.490 1.00 61.34 95 LYS A N 1
ATOM 717 C CA . LYS A 1 95 ? 3.209 35.775 -6.361 1.00 61.34 95 LYS A CA 1
ATOM 718 C C . LYS A 1 95 ? 2.978 34.865 -5.171 1.00 61.34 95 LYS A C 1
ATOM 720 O O . LYS A 1 95 ? 2.272 33.862 -5.291 1.00 61.34 95 LYS A O 1
ATOM 725 N N . LEU A 1 96 ? 3.515 35.254 -4.025 1.00 58.53 96 LEU A N 1
ATOM 726 C CA . LEU A 1 96 ? 3.156 34.681 -2.736 1.00 58.53 96 LEU A CA 1
ATOM 727 C C . LEU A 1 96 ? 1.630 34.713 -2.515 1.00 58.53 96 LEU A C 1
ATOM 729 O O . LEU A 1 96 ? 0.996 35.760 -2.660 1.00 58.53 96 LEU A O 1
ATOM 733 N N . ASP A 1 97 ? 1.041 33.578 -2.137 1.00 65.19 97 ASP A N 1
ATOM 734 C CA . ASP A 1 97 ? -0.354 33.522 -1.691 1.00 65.19 97 ASP A CA 1
ATOM 735 C C . ASP A 1 97 ? -0.449 34.035 -0.243 1.00 65.19 97 ASP A C 1
ATOM 737 O O . ASP A 1 97 ? -0.222 33.306 0.727 1.00 65.19 97 ASP A O 1
ATOM 741 N N . GLU A 1 98 ? -0.727 35.334 -0.097 1.00 58.88 98 GLU A N 1
ATOM 742 C CA . GLU A 1 98 ? -0.802 35.990 1.212 1.00 58.88 98 GLU A CA 1
ATOM 743 C C . GLU A 1 98 ? -1.856 35.380 2.145 1.00 58.88 98 GLU A C 1
ATOM 745 O O . GLU A 1 98 ? -1.674 35.425 3.363 1.00 58.88 98 GLU A O 1
ATOM 750 N N . ASP A 1 99 ? -2.948 34.831 1.611 1.00 57.75 99 ASP A N 1
ATOM 751 C CA . ASP A 1 99 ? -4.025 34.276 2.428 1.00 57.75 99 ASP A CA 1
ATOM 752 C C . ASP A 1 99 ? -3.629 32.898 2.970 1.00 57.75 99 ASP A C 1
ATOM 754 O O . ASP A 1 99 ? -3.844 32.630 4.156 1.00 57.75 99 ASP A O 1
ATOM 758 N N . LEU A 1 100 ? -2.967 32.050 2.173 1.00 53.84 100 LEU A N 1
ATOM 759 C CA . LEU A 1 100 ? -2.364 30.809 2.674 1.00 53.84 100 LEU A CA 1
ATOM 760 C C . LEU A 1 100 ? -1.295 31.087 3.742 1.00 53.84 100 LEU A C 1
ATOM 762 O O . LEU A 1 100 ? -1.276 30.412 4.775 1.00 53.84 100 LEU A O 1
ATOM 766 N N . VAL A 1 101 ? -0.451 32.106 3.544 1.00 53.88 101 VAL A N 1
ATOM 767 C CA . VAL A 1 101 ? 0.585 32.488 4.519 1.00 53.88 101 VAL A CA 1
ATOM 768 C C . VAL A 1 101 ? -0.029 33.024 5.819 1.00 53.88 101 VAL A C 1
ATOM 770 O O . VAL A 1 101 ? 0.349 32.551 6.893 1.00 53.88 101 VAL A O 1
ATOM 773 N N . LYS A 1 102 ? -1.013 33.937 5.759 1.00 56.44 102 LYS A N 1
ATOM 774 C CA . LYS A 1 102 ? -1.727 34.445 6.951 1.00 56.44 102 LYS A CA 1
ATOM 775 C C . LYS A 1 102 ? -2.384 33.312 7.734 1.00 56.44 102 LYS A C 1
ATOM 777 O O . LYS A 1 102 ? -2.124 33.176 8.927 1.00 56.44 102 LYS A O 1
ATOM 782 N N . ASN A 1 103 ? -3.132 32.432 7.061 1.00 55.19 103 ASN A N 1
ATOM 783 C CA . ASN A 1 103 ? -3.776 31.279 7.701 1.00 55.19 103 ASN A CA 1
ATOM 784 C C . ASN A 1 103 ? -2.771 30.349 8.407 1.00 55.19 103 ASN A C 1
ATOM 786 O O . ASN A 1 103 ? -3.099 29.767 9.443 1.00 55.19 103 ASN A O 1
ATOM 790 N N . HIS A 1 104 ? -1.548 30.205 7.885 1.00 53.38 104 HIS A N 1
ATOM 791 C CA . HIS A 1 104 ? -0.508 29.407 8.538 1.00 53.38 104 HIS A CA 1
ATOM 792 C C . HIS A 1 104 ? 0.130 30.114 9.746 1.00 53.38 104 HIS A C 1
ATOM 794 O O . HIS A 1 104 ? 0.383 29.464 10.767 1.00 53.38 104 HIS A O 1
ATOM 800 N N . VAL A 1 105 ? 0.376 31.426 9.659 1.00 57.84 105 VAL A N 1
ATOM 801 C CA . VAL A 1 105 ? 0.970 32.223 10.748 1.00 57.84 105 VAL A CA 1
ATOM 802 C C . VAL A 1 105 ? -0.022 32.413 11.896 1.00 57.84 105 VAL A C 1
ATOM 804 O O . VAL A 1 105 ? 0.289 32.039 13.024 1.00 57.84 105 VAL A O 1
ATOM 807 N N . GLU A 1 106 ? -1.240 32.884 11.621 1.00 58.94 106 GLU A N 1
ATOM 808 C CA . GLU A 1 106 ? -2.279 33.126 12.634 1.00 58.94 106 GLU A CA 1
ATOM 809 C C . GLU A 1 106 ? -2.610 31.852 13.425 1.00 58.94 106 GLU A C 1
ATOM 811 O O . GLU A 1 106 ? -2.685 31.871 14.654 1.00 58.94 106 GLU A O 1
ATOM 816 N N . ARG A 1 107 ? -2.721 30.706 12.739 1.00 53.12 107 ARG A N 1
ATOM 817 C CA . ARG A 1 107 ? -2.942 29.400 13.377 1.00 53.12 107 ARG A CA 1
ATOM 818 C C . ARG A 1 107 ? -1.772 28.982 14.272 1.00 53.12 107 ARG A C 1
ATOM 820 O O . ARG A 1 107 ? -1.994 28.374 15.318 1.00 53.12 107 ARG A O 1
ATOM 827 N N . SER A 1 108 ? -0.541 29.316 13.886 1.00 48.56 108 SER A N 1
ATOM 828 C CA . SER A 1 108 ? 0.661 29.038 14.684 1.00 48.56 108 SER A CA 1
ATOM 829 C C . SER A 1 108 ? 0.727 29.920 15.937 1.00 48.56 108 SER A C 1
ATOM 831 O O . SER A 1 108 ? 1.037 29.426 17.023 1.00 48.56 108 SER A O 1
ATOM 833 N N . GLU A 1 109 ? 0.374 31.203 15.819 1.00 57.69 109 GLU A N 1
ATOM 834 C CA . GLU A 1 109 ? 0.327 32.131 16.953 1.00 57.69 109 GLU A CA 1
ATOM 835 C C . GLU A 1 109 ? -0.824 31.823 17.918 1.00 57.69 109 GLU A C 1
ATOM 837 O O . GLU A 1 109 ? -0.604 31.835 19.127 1.00 57.69 109 GLU A O 1
ATOM 842 N N . GLN A 1 110 ? -2.009 31.440 17.429 1.00 61.03 110 GLN A N 1
ATOM 843 C CA . GLN A 1 110 ? -3.117 30.983 18.280 1.00 61.03 110 GLN A CA 1
ATOM 844 C C . GLN A 1 110 ? -2.727 29.753 19.116 1.00 61.03 110 GLN A C 1
ATOM 846 O O . GLN A 1 110 ? -2.930 29.741 20.330 1.00 61.03 110 GLN A O 1
ATOM 851 N N . ILE A 1 111 ? -2.101 28.738 18.503 1.00 54.03 111 ILE A N 1
ATOM 852 C CA . ILE A 1 111 ? -1.614 27.541 19.216 1.00 54.03 111 ILE A CA 1
ATOM 853 C C . ILE A 1 111 ? -0.583 27.918 20.293 1.00 54.03 111 ILE A C 1
ATOM 855 O O . ILE A 1 111 ? -0.580 27.345 21.387 1.00 54.03 111 ILE A O 1
ATOM 859 N N . ARG A 1 112 ? 0.277 28.903 20.013 1.00 58.31 112 ARG A N 1
ATOM 860 C CA . ARG A 1 112 ? 1.270 29.408 20.965 1.00 58.31 112 ARG A CA 1
ATOM 861 C C . ARG A 1 112 ? 0.632 30.198 22.116 1.00 58.31 112 ARG A C 1
ATOM 863 O O . ARG A 1 112 ? 0.964 29.927 23.266 1.00 58.31 112 ARG A O 1
ATOM 870 N N . GLN A 1 113 ? -0.311 31.100 21.842 1.00 64.75 113 GLN A N 1
ATOM 871 C CA . GLN A 1 113 ? -1.026 31.864 22.874 1.00 64.75 113 GLN A CA 1
ATOM 872 C C . GLN A 1 113 ? -1.837 30.947 23.803 1.00 64.75 113 GLN A C 1
ATOM 874 O O . GLN A 1 113 ? -1.798 31.124 25.019 1.00 64.75 113 GLN A O 1
ATOM 879 N N . ILE A 1 114 ? -2.494 29.912 23.263 1.00 62.66 114 ILE A N 1
ATOM 880 C CA . ILE A 1 114 ? -3.209 28.900 24.059 1.00 62.66 114 ILE A CA 1
ATOM 881 C C . ILE A 1 114 ? -2.239 28.151 24.990 1.00 62.66 114 ILE A C 1
ATOM 883 O O . ILE A 1 114 ? -2.550 27.952 26.166 1.00 62.66 114 ILE A O 1
ATOM 887 N N . ARG A 1 115 ? -1.040 27.784 24.512 1.00 48.47 115 ARG A N 1
ATOM 888 C CA . ARG A 1 115 ? 0.007 27.178 25.358 1.00 48.47 115 ARG A CA 1
ATOM 889 C C . ARG A 1 115 ? 0.479 28.127 26.463 1.00 48.47 115 ARG A C 1
ATOM 891 O O . ARG A 1 115 ? 0.511 27.723 27.622 1.00 48.47 115 ARG A O 1
ATOM 898 N N . GLU A 1 116 ? 0.806 29.374 26.128 1.00 51.91 116 GLU A N 1
ATOM 899 C CA . GLU A 1 116 ? 1.290 30.375 27.092 1.00 51.91 116 GLU A CA 1
ATOM 900 C C . GLU A 1 116 ? 0.237 30.688 28.179 1.00 51.91 116 GLU A C 1
ATOM 902 O O . GLU A 1 116 ? 0.581 30.756 29.359 1.00 51.91 116 GLU A O 1
ATOM 907 N N . GLN A 1 117 ? -1.051 30.774 27.821 1.00 53.75 117 GLN A N 1
ATOM 908 C CA . GLN A 1 117 ? -2.156 30.958 28.775 1.00 53.75 117 GLN A CA 1
ATOM 909 C C . GLN A 1 117 ? -2.393 29.727 29.663 1.00 53.75 117 GLN A C 1
ATOM 911 O O . GLN A 1 117 ? -2.620 29.875 30.864 1.00 53.75 117 GLN A O 1
ATOM 916 N N . THR A 1 118 ? -2.298 28.513 29.107 1.00 47.75 118 THR A N 1
ATOM 917 C CA . THR A 1 118 ? -2.477 27.268 29.879 1.00 47.75 118 THR A CA 1
ATOM 918 C C . THR A 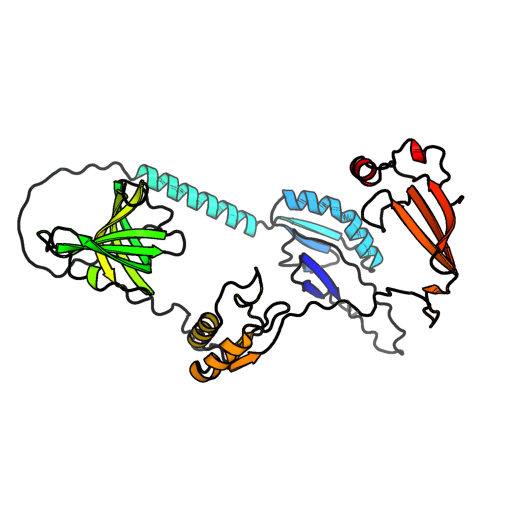1 118 ? -1.407 27.133 30.968 1.00 47.75 118 THR A C 1
ATOM 920 O O . THR A 1 118 ? -1.720 26.775 32.100 1.00 47.75 118 THR A O 1
ATOM 923 N N . ILE A 1 119 ? -0.156 27.499 30.664 1.00 45.34 119 ILE A N 1
ATOM 924 C CA . ILE A 1 119 ? 0.978 27.416 31.602 1.00 45.34 119 ILE A CA 1
ATOM 925 C C . ILE A 1 119 ? 0.836 28.392 32.788 1.00 45.34 119 ILE A C 1
ATOM 927 O O . ILE A 1 119 ? 1.317 28.097 33.879 1.00 45.34 119 ILE A O 1
ATOM 931 N N . GLN A 1 120 ? 0.167 29.538 32.615 1.00 39.81 120 GLN A N 1
ATOM 932 C CA . GLN A 1 120 ? -0.004 30.532 33.688 1.00 39.81 120 GLN A CA 1
ATOM 933 C C . GLN A 1 120 ? -1.223 30.287 34.596 1.00 39.81 120 GLN A C 1
ATOM 935 O O . GLN A 1 120 ? -1.322 30.906 35.654 1.00 39.81 120 GLN A O 1
ATOM 940 N N . ALA A 1 121 ? -2.146 29.395 34.222 1.00 41.03 121 ALA A N 1
ATOM 941 C CA . ALA A 1 121 ? -3.376 29.159 34.982 1.00 41.03 121 ALA A CA 1
ATOM 942 C C . ALA A 1 121 ? -3.187 28.259 36.225 1.00 41.03 121 ALA A C 1
ATOM 944 O O . ALA A 1 121 ? -3.961 28.349 37.182 1.00 41.03 121 ALA A O 1
ATOM 945 N N . GLU A 1 122 ? -2.165 27.397 36.248 1.00 37.84 122 GLU A N 1
ATOM 946 C CA . GLU A 1 122 ? -2.003 26.358 37.276 1.00 37.84 122 GLU A CA 1
ATOM 947 C C . GLU A 1 122 ? -1.185 26.803 38.503 1.00 37.84 122 GLU A C 1
ATOM 949 O O . GLU A 1 122 ? -0.133 26.251 38.822 1.00 37.84 122 GLU A O 1
ATOM 954 N N . THR A 1 123 ? -1.673 27.784 39.272 1.00 36.72 123 THR A N 1
ATOM 955 C CA . THR A 1 123 ? -1.188 28.000 40.655 1.00 36.72 123 THR A CA 1
ATOM 956 C C . THR A 1 123 ? -2.296 28.476 41.599 1.00 36.72 123 THR A C 1
ATOM 958 O O . THR A 1 123 ? -2.269 29.588 42.120 1.00 36.72 123 THR A O 1
ATOM 961 N N . ILE A 1 124 ? -3.263 27.598 41.890 1.00 32.97 124 ILE A N 1
ATOM 962 C CA . ILE A 1 124 ? -4.195 27.785 43.014 1.00 32.97 124 ILE A CA 1
ATOM 963 C C . ILE A 1 124 ? -4.229 26.514 43.872 1.00 32.97 124 ILE A C 1
ATOM 965 O O . ILE A 1 124 ? -4.622 25.443 43.418 1.00 32.97 124 ILE A O 1
ATOM 969 N N . ARG A 1 125 ? -3.808 26.635 45.137 1.00 42.38 125 ARG A N 1
ATOM 970 C CA . ARG A 1 125 ? -3.900 25.568 46.149 1.00 42.38 125 ARG A CA 1
ATOM 971 C C . ARG A 1 125 ? -5.249 25.643 46.863 1.00 42.38 125 ARG A C 1
ATOM 973 O O . ARG A 1 125 ? -5.648 26.732 47.264 1.00 42.38 125 ARG A O 1
ATOM 980 N N . PHE A 1 126 ? -5.863 24.496 47.154 1.00 28.55 126 PHE A N 1
ATOM 981 C CA . PHE A 1 126 ? -7.003 24.402 48.076 1.00 28.55 126 PHE A CA 1
ATOM 982 C C . PHE A 1 126 ? -6.804 23.296 49.135 1.00 28.55 126 PHE A C 1
ATOM 984 O O . PHE A 1 126 ? -6.030 22.366 48.899 1.00 28.55 126 PHE A O 1
ATOM 991 N N . PRO A 1 127 ? -7.412 23.428 50.334 1.00 31.84 127 PRO A N 1
ATOM 992 C CA . PRO A 1 127 ? -6.989 22.691 51.526 1.00 31.84 127 PRO A CA 1
ATOM 993 C C . PRO A 1 127 ? -7.675 21.330 51.724 1.00 31.84 127 PRO A C 1
ATOM 995 O O . PRO A 1 127 ? -8.791 21.086 51.269 1.00 31.84 127 PRO A O 1
ATOM 998 N N . THR A 1 128 ? -7.017 20.465 52.498 1.00 34.66 128 THR A N 1
ATOM 999 C CA . THR A 1 128 ? -7.525 19.156 52.933 1.00 34.66 128 THR A CA 1
ATOM 1000 C C . THR A 1 128 ? -8.709 19.283 53.900 1.00 34.66 128 THR A C 1
ATOM 1002 O O . THR A 1 128 ? -8.634 20.029 54.875 1.00 34.66 128 THR A O 1
ATOM 1005 N N . ALA A 1 129 ? -9.765 18.487 53.694 1.00 29.12 129 ALA A N 1
ATOM 1006 C CA . ALA A 1 129 ? -10.896 18.337 54.616 1.00 29.12 129 ALA A CA 1
ATOM 1007 C C . ALA A 1 129 ? -11.383 16.870 54.697 1.00 29.12 129 ALA A C 1
ATOM 1009 O O . ALA A 1 129 ? -10.994 16.025 53.889 1.00 29.12 129 ALA A O 1
ATOM 1010 N N . THR A 1 130 ? -12.192 16.552 55.712 1.00 29.17 130 THR A N 1
ATOM 1011 C CA . THR A 1 130 ? -12.288 15.194 56.291 1.00 29.17 130 THR A CA 1
ATOM 1012 C C . THR A 1 130 ? -13.545 14.398 55.884 1.00 29.17 130 THR A C 1
ATOM 1014 O O . THR A 1 130 ? -14.614 14.956 55.656 1.00 29.17 130 THR A O 1
ATOM 1017 N N . ILE A 1 131 ? -13.417 13.063 55.850 1.00 33.78 131 ILE A N 1
ATOM 1018 C CA . ILE A 1 131 ? -14.490 12.048 55.704 1.00 33.78 131 ILE A CA 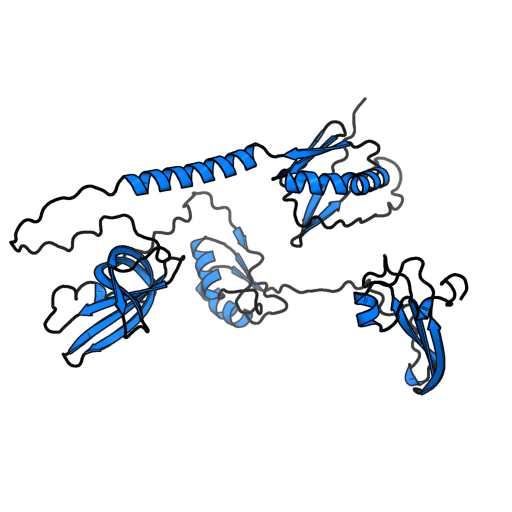1
ATOM 1019 C C . ILE A 1 131 ? -15.609 12.182 56.769 1.00 33.78 131 ILE A C 1
ATOM 1021 O O . ILE A 1 131 ? -15.374 12.713 57.848 1.00 33.78 131 ILE A O 1
ATOM 1025 N N . MET A 1 132 ? -16.846 11.683 56.599 1.00 27.70 132 MET A N 1
ATOM 1026 C CA . MET A 1 132 ? -17.350 10.561 55.770 1.00 27.70 132 MET A CA 1
ATOM 1027 C C . MET A 1 132 ? -18.449 11.010 54.754 1.00 27.70 132 MET A C 1
ATOM 1029 O O . MET A 1 132 ? -18.311 12.102 54.229 1.00 27.70 132 MET A O 1
ATOM 1033 N N . LYS A 1 133 ? -19.519 10.297 54.328 1.00 25.84 133 LYS A N 1
ATOM 1034 C CA . LYS A 1 133 ? -20.235 9.055 54.739 1.00 25.84 133 LYS A CA 1
ATOM 1035 C C . LYS A 1 133 ? -20.936 8.399 53.520 1.00 25.84 133 LYS A C 1
ATOM 1037 O O . LYS A 1 133 ? -21.119 9.041 52.493 1.00 25.84 133 LYS A O 1
ATOM 1042 N N . LYS A 1 134 ? -21.305 7.109 53.606 1.00 37.06 134 LYS A N 1
ATOM 1043 C CA . LYS A 1 134 ? -21.861 6.321 52.475 1.00 37.06 134 LYS A CA 1
ATOM 1044 C C . LYS A 1 134 ? -23.320 6.673 52.134 1.00 37.06 134 LYS A C 1
ATOM 1046 O O . LYS A 1 134 ? -24.159 6.644 53.026 1.00 37.06 134 LYS A O 1
ATOM 1051 N N . THR A 1 135 ? -23.640 6.769 50.840 1.00 28.39 135 THR A N 1
ATOM 1052 C CA . THR A 1 135 ? -24.914 6.294 50.250 1.00 28.39 135 THR A CA 1
ATOM 1053 C C . THR A 1 135 ? -24.635 5.659 48.881 1.00 28.39 135 THR A C 1
ATOM 1055 O O . THR A 1 135 ? -23.694 6.053 48.195 1.00 28.39 135 THR A O 1
ATOM 1058 N N . THR A 1 136 ? -25.408 4.645 48.485 1.00 39.19 136 THR A N 1
ATOM 1059 C CA . THR A 1 136 ? -25.259 3.958 47.190 1.00 39.19 136 THR A CA 1
ATOM 1060 C C . THR A 1 136 ? -26.038 4.688 46.099 1.00 39.19 136 THR A C 1
ATOM 1062 O O . THR A 1 136 ? -27.237 4.472 45.936 1.00 39.19 136 THR A O 1
ATOM 1065 N N . ARG A 1 137 ? -25.352 5.552 45.348 1.00 31.86 137 ARG A N 1
ATOM 1066 C CA . ARG A 1 137 ? -25.845 6.107 44.078 1.00 31.86 137 ARG A CA 1
ATOM 1067 C C . ARG A 1 137 ? -25.416 5.209 42.903 1.00 31.86 137 ARG A C 1
ATOM 1069 O O . ARG A 1 137 ? -24.425 4.490 43.050 1.00 31.86 137 ARG A O 1
ATOM 1076 N N . PRO A 1 138 ? -26.109 5.248 41.746 1.00 37.06 138 PRO A N 1
ATOM 1077 C CA . PRO A 1 138 ? -25.525 4.762 40.494 1.00 37.06 138 PRO A CA 1
ATOM 1078 C C . PRO A 1 138 ? -24.186 5.470 40.231 1.00 37.06 138 PRO A C 1
ATOM 1080 O O . PRO A 1 138 ? -23.971 6.584 40.720 1.00 37.06 138 PRO A O 1
ATOM 1083 N N . ALA A 1 139 ? -23.287 4.821 39.486 1.00 45.72 139 ALA A N 1
ATOM 1084 C CA . ALA A 1 139 ? -21.964 5.375 39.201 1.00 45.72 139 ALA A CA 1
ATOM 1085 C C . ALA A 1 139 ? -22.091 6.783 38.578 1.00 45.72 139 ALA A C 1
ATOM 1087 O O . ALA A 1 139 ? -22.903 6.964 37.665 1.00 45.72 139 ALA A O 1
ATOM 1088 N N . PRO A 1 140 ? -21.351 7.791 39.079 1.00 47.94 140 PRO A N 1
ATOM 1089 C CA . PRO A 1 140 ? -21.387 9.124 38.497 1.00 47.94 140 PRO A CA 1
ATOM 1090 C C . PRO A 1 140 ? -20.818 9.066 37.079 1.00 47.94 140 PRO A C 1
ATOM 1092 O O . PRO A 1 140 ? -19.775 8.446 36.866 1.00 47.94 140 PRO A O 1
ATOM 1095 N N . LYS A 1 141 ? -21.496 9.726 36.131 1.00 58.38 141 LYS A N 1
ATOM 1096 C CA . LYS A 1 141 ? -20.994 9.853 34.760 1.00 58.38 141 LYS A CA 1
ATOM 1097 C C . LYS A 1 141 ? -19.604 10.488 34.762 1.00 58.38 141 LYS A C 1
ATOM 1099 O O . LYS A 1 141 ? -19.386 11.460 35.487 1.00 58.38 141 LYS A O 1
ATOM 1104 N N . ILE A 1 142 ? -18.697 9.986 33.929 1.00 66.94 142 ILE A N 1
ATOM 1105 C CA . ILE A 1 142 ? -17.360 10.550 33.720 1.00 66.94 142 ILE A CA 1
ATOM 1106 C C . ILE A 1 142 ? -17.505 11.901 33.002 1.00 66.94 142 ILE A C 1
ATOM 1108 O O . ILE A 1 142 ? -17.527 11.989 31.775 1.00 66.94 142 ILE A O 1
ATOM 1112 N N . SER A 1 143 ? -17.648 12.965 33.793 1.00 52.78 143 SER A N 1
ATOM 1113 C CA . SER A 1 143 ? -17.728 14.350 33.334 1.00 52.78 143 SER A CA 1
ATOM 1114 C C . SER A 1 143 ? -16.332 14.969 33.257 1.00 52.78 143 SER A C 1
ATOM 1116 O O . SER A 1 143 ? -15.775 15.381 34.275 1.00 52.78 143 SER A O 1
ATOM 1118 N N . GLY A 1 144 ? -15.780 15.049 32.051 1.00 63.78 144 GLY A N 1
ATOM 1119 C CA . GLY A 1 144 ? -14.497 15.687 31.770 1.00 63.78 144 GLY A CA 1
ATOM 1120 C C . GLY A 1 144 ? -14.157 15.597 30.285 1.00 63.78 144 GLY A C 1
ATOM 1121 O O . GLY A 1 144 ? -14.697 14.748 29.574 1.00 63.78 144 GLY A O 1
ATOM 1122 N N . GLN A 1 145 ? -13.270 16.472 29.815 1.00 73.31 145 GLN A N 1
ATOM 1123 C CA . GLN A 1 145 ? -12.660 16.325 28.496 1.00 73.31 145 GLN A CA 1
ATOM 1124 C C . GLN A 1 145 ? -11.701 15.127 28.521 1.00 73.31 145 GLN A C 1
ATOM 1126 O O . GLN A 1 145 ? -10.993 14.921 29.508 1.00 73.31 145 GLN A O 1
ATOM 1131 N N . SER A 1 146 ? -11.697 14.317 27.462 1.00 81.25 146 SER A N 1
ATOM 1132 C CA . SER A 1 146 ? -10.781 13.182 27.348 1.00 81.25 146 SER A CA 1
ATOM 1133 C C . SER A 1 146 ? -9.404 13.618 26.852 1.00 81.25 146 SER A C 1
ATOM 1135 O O . SER A 1 146 ? -9.309 14.317 25.844 1.00 81.25 146 SER A O 1
ATOM 1137 N N . THR A 1 147 ? -8.357 13.153 27.527 1.00 85.12 147 THR A N 1
ATOM 1138 C CA . THR A 1 147 ? -6.961 13.226 27.088 1.00 85.12 147 THR A CA 1
ATOM 1139 C C . THR A 1 147 ? -6.716 12.208 25.970 1.00 85.12 147 THR A C 1
ATOM 1141 O O . THR A 1 147 ? -7.148 11.056 26.073 1.00 85.12 147 THR A O 1
ATOM 1144 N N . THR A 1 148 ? -6.026 12.641 24.918 1.00 88.62 148 THR A N 1
ATOM 1145 C CA . THR A 1 148 ? -5.469 11.822 23.830 1.00 88.62 148 THR A CA 1
ATOM 1146 C C . THR A 1 148 ? -4.407 10.865 24.361 1.00 88.62 148 THR A C 1
ATOM 1148 O O . THR A 1 148 ? -3.599 11.253 25.202 1.00 88.62 148 THR A O 1
ATOM 1151 N N . LEU A 1 149 ? -4.381 9.616 23.886 1.00 86.88 149 LEU A N 1
ATOM 1152 C CA . LEU A 1 149 ? -3.492 8.580 24.429 1.00 86.88 149 LEU A CA 1
ATOM 1153 C C . LEU A 1 149 ? -2.005 8.912 24.241 1.00 86.88 149 LEU A C 1
ATOM 1155 O O . LEU A 1 149 ? -1.220 8.639 25.146 1.00 86.88 149 LEU A O 1
ATOM 1159 N N . ALA A 1 150 ? -1.641 9.570 23.137 1.00 86.75 150 ALA A N 1
ATOM 1160 C CA . ALA A 1 150 ? -0.279 10.048 22.889 1.00 86.75 150 ALA A CA 1
ATOM 1161 C C . ALA A 1 150 ? 0.215 11.117 23.894 1.00 86.75 150 ALA A C 1
ATOM 1163 O O . ALA A 1 150 ? 1.421 11.270 24.079 1.00 86.75 150 ALA A O 1
ATOM 1164 N N . ASP A 1 151 ? -0.693 11.837 24.565 1.00 86.88 151 ASP A N 1
ATOM 1165 C CA . ASP A 1 151 ? -0.378 12.900 25.535 1.00 86.88 151 ASP A CA 1
ATOM 1166 C C . ASP A 1 151 ? -0.473 12.419 27.004 1.00 86.88 151 ASP A C 1
ATOM 1168 O O . ASP A 1 151 ? -0.428 13.217 27.944 1.00 86.88 151 ASP A O 1
ATOM 1172 N N . VAL A 1 152 ? -0.627 11.108 27.238 1.00 86.19 152 VAL A N 1
ATOM 1173 C CA . VAL A 1 152 ? -0.804 10.534 28.582 1.00 86.19 152 VAL A CA 1
ATOM 1174 C C . VAL A 1 152 ? 0.523 10.451 29.347 1.00 86.19 152 VAL A C 1
ATOM 1176 O O . VAL A 1 152 ? 1.409 9.662 29.023 1.00 86.19 152 VAL A O 1
ATOM 1179 N N . LEU A 1 153 ? 0.629 11.214 30.441 1.00 82.75 153 LEU A N 1
ATOM 1180 C CA . LEU A 1 153 ? 1.810 11.267 31.313 1.00 82.75 153 LEU A CA 1
ATOM 1181 C C . LEU A 1 153 ? 1.632 10.485 32.628 1.00 82.75 153 LEU A C 1
ATOM 1183 O O . LEU A 1 153 ? 0.531 10.363 33.171 1.00 82.75 153 LEU A O 1
ATOM 1187 N N . GLN A 1 154 ? 2.744 9.993 33.184 1.00 81.38 154 GLN A N 1
ATOM 1188 C CA . GLN A 1 154 ? 2.773 9.257 34.453 1.00 81.38 154 GLN A CA 1
ATOM 1189 C C . GLN A 1 154 ? 2.272 10.098 35.641 1.00 81.38 154 GLN A C 1
ATOM 1191 O O . GLN A 1 154 ? 2.571 11.283 35.753 1.00 81.38 154 GLN A O 1
ATOM 1196 N N . GLY A 1 155 ? 1.584 9.451 36.587 1.00 76.00 155 GLY A N 1
ATOM 1197 C CA . GLY A 1 155 ? 1.263 10.020 37.901 1.00 76.00 155 GLY A CA 1
ATOM 1198 C C . GLY A 1 155 ? 0.005 10.885 37.936 1.00 76.00 155 GLY A C 1
ATOM 1199 O O . GLY A 1 155 ? -0.361 11.374 39.003 1.00 76.00 155 GLY A O 1
ATOM 1200 N N . THR A 1 156 ? -0.671 11.046 36.799 1.00 77.62 156 THR A N 1
ATOM 1201 C CA . THR A 1 156 ? -1.932 11.783 36.684 1.00 77.62 156 THR A CA 1
ATOM 1202 C C . THR A 1 156 ? -3.146 10.849 36.737 1.00 77.62 156 THR A C 1
ATOM 1204 O O . THR A 1 156 ? -3.070 9.662 36.398 1.00 77.62 156 THR A O 1
ATOM 1207 N N . ASP A 1 157 ? -4.285 11.397 37.168 1.00 87.19 157 ASP A N 1
ATOM 1208 C CA . ASP A 1 157 ? -5.602 10.819 36.903 1.00 87.19 157 ASP A CA 1
ATOM 1209 C C . ASP A 1 157 ? -6.161 11.477 35.641 1.00 87.19 157 ASP A C 1
ATOM 1211 O O . ASP A 1 157 ? -6.405 12.682 35.635 1.00 87.19 157 ASP A O 1
ATOM 1215 N N . VAL A 1 158 ? -6.380 10.693 34.586 1.00 89.44 158 VAL A N 1
ATOM 1216 C CA . VAL A 1 158 ? -6.875 11.187 33.293 1.00 89.44 158 VAL A CA 1
ATOM 1217 C C . VAL A 1 158 ? -8.140 10.458 32.872 1.00 89.44 158 VAL A C 1
ATOM 1219 O O . VAL A 1 158 ? -8.327 9.265 33.123 1.00 89.44 158 VAL A O 1
ATOM 1222 N N . THR A 1 159 ? -9.023 11.194 32.204 1.00 89.56 159 THR A N 1
ATOM 1223 C CA . THR A 1 159 ? -10.124 10.600 31.448 1.00 89.56 159 THR A CA 1
ATOM 1224 C C . THR A 1 159 ? -9.612 10.296 30.051 1.00 89.56 159 THR A C 1
ATOM 1226 O O . THR A 1 159 ? -9.201 11.209 29.350 1.00 89.56 159 THR A O 1
ATOM 1229 N N . ILE A 1 160 ? -9.664 9.040 29.632 1.00 90.06 160 ILE A N 1
ATOM 1230 C CA . ILE A 1 160 ? -9.321 8.608 28.272 1.00 90.06 160 ILE A CA 1
ATOM 1231 C C . ILE A 1 160 ? -10.572 8.082 27.571 1.00 90.06 160 ILE A C 1
ATOM 1233 O O . ILE A 1 160 ? -11.513 7.626 28.228 1.00 90.06 160 ILE A O 1
ATOM 1237 N N . ALA A 1 161 ? -10.583 8.112 26.243 1.00 90.75 161 ALA A N 1
ATOM 1238 C CA . ALA A 1 161 ? -11.613 7.474 25.430 1.00 90.75 161 ALA A CA 1
ATOM 1239 C C . ALA A 1 161 ? -10.975 6.761 24.232 1.00 90.75 161 ALA A C 1
ATOM 1241 O O . ALA A 1 161 ? -9.898 7.151 23.794 1.00 90.75 161 ALA A O 1
ATOM 1242 N N . GLY A 1 162 ? -11.616 5.714 23.718 1.00 89.75 162 GLY A N 1
ATOM 1243 C CA . GLY A 1 162 ? -11.121 4.992 22.546 1.00 89.75 162 GLY A CA 1
ATOM 1244 C C . GLY A 1 162 ? -11.804 3.647 22.319 1.00 89.75 162 GLY A C 1
ATOM 1245 O O . GLY A 1 162 ? -12.685 3.233 23.078 1.00 89.75 162 GLY A O 1
ATOM 1246 N N . LYS A 1 163 ? -11.347 2.942 21.282 1.00 91.69 163 LYS A N 1
ATOM 1247 C CA . LYS A 1 163 ? -11.856 1.633 20.879 1.00 91.69 163 LYS A CA 1
ATOM 1248 C C . LYS A 1 163 ? -11.033 0.505 21.493 1.00 91.69 163 LYS A C 1
ATOM 1250 O O . LYS A 1 163 ? -9.803 0.490 21.415 1.00 91.69 163 LYS A O 1
ATOM 1255 N N . VAL A 1 164 ? -11.718 -0.475 22.067 1.00 92.00 164 VAL A N 1
ATOM 1256 C CA . VAL A 1 164 ? -11.114 -1.694 22.602 1.00 92.00 164 VAL A CA 1
ATOM 1257 C C . VAL A 1 164 ? -10.788 -2.639 21.453 1.00 92.00 164 VAL A C 1
ATOM 1259 O O . VAL A 1 164 ? -11.685 -3.111 20.754 1.00 92.00 164 VAL A O 1
ATOM 1262 N N . PHE A 1 165 ? -9.503 -2.938 21.262 1.00 91.50 165 PHE A N 1
ATOM 1263 C CA . PHE A 1 165 ? -9.039 -3.843 20.203 1.00 91.50 165 PHE A CA 1
ATOM 1264 C C . PHE A 1 165 ? -8.578 -5.211 20.719 1.00 91.50 165 PHE A C 1
ATOM 1266 O O . PHE A 1 165 ? -8.357 -6.115 19.918 1.00 91.50 165 PHE A O 1
ATOM 1273 N N . LYS A 1 166 ? -8.418 -5.370 22.040 1.00 93.00 166 LYS A N 1
ATOM 1274 C CA . LYS A 1 166 ? -8.097 -6.652 22.679 1.00 93.00 166 LYS A CA 1
ATOM 1275 C C . LYS A 1 166 ? -8.513 -6.678 24.150 1.00 93.00 166 LYS A C 1
ATOM 1277 O O . LYS A 1 166 ? -8.376 -5.676 24.852 1.00 93.00 166 LYS A O 1
ATOM 1282 N N . THR A 1 167 ? -8.933 -7.836 24.653 1.00 91.88 167 THR A N 1
ATOM 1283 C CA . THR A 1 167 ? -9.184 -8.080 26.083 1.00 91.88 167 THR A CA 1
ATOM 1284 C C . THR A 1 167 ? -8.500 -9.369 26.548 1.00 91.88 167 THR A C 1
ATOM 1286 O O . THR A 1 167 ? -8.474 -10.372 25.843 1.00 91.88 167 THR A O 1
ATOM 1289 N N . THR A 1 168 ? -7.896 -9.368 27.741 1.00 91.56 168 THR A N 1
ATOM 1290 C CA . THR A 1 168 ? -7.320 -10.585 28.348 1.00 91.56 168 THR A CA 1
ATOM 1291 C C . THR A 1 168 ? -7.569 -10.620 29.854 1.00 91.56 168 THR A C 1
ATOM 1293 O O . THR A 1 168 ? -7.370 -9.622 30.543 1.00 91.56 168 THR A O 1
ATOM 1296 N N . ASN A 1 169 ? -7.984 -11.778 30.375 1.00 89.19 169 ASN A N 1
ATOM 1297 C CA . ASN A 1 169 ? -8.371 -11.957 31.777 1.00 89.19 169 ASN A CA 1
ATOM 1298 C C . ASN A 1 169 ? -7.397 -12.906 32.492 1.00 89.19 169 ASN A C 1
ATOM 1300 O O . ASN A 1 169 ? -7.251 -14.059 32.088 1.00 89.19 169 ASN A O 1
ATOM 1304 N N . ILE A 1 170 ? -6.757 -12.446 33.570 1.00 87.75 170 ILE A N 1
ATOM 1305 C CA . ILE A 1 170 ? -5.802 -13.236 34.366 1.00 87.75 170 ILE A CA 1
ATOM 1306 C C . ILE A 1 170 ? -6.416 -13.548 35.735 1.00 87.75 170 ILE A C 1
ATOM 1308 O O . ILE A 1 170 ? -6.769 -12.634 36.478 1.00 87.75 170 ILE A O 1
ATOM 1312 N N . LYS A 1 171 ? -6.520 -14.834 36.095 1.00 86.12 171 LYS A N 1
ATOM 1313 C CA . LYS A 1 171 ? -6.945 -15.270 37.438 1.00 86.12 171 LYS A CA 1
ATOM 1314 C C . LYS A 1 171 ? -5.803 -15.106 38.443 1.00 86.12 171 LYS A C 1
ATOM 1316 O O . LYS A 1 171 ? -4.694 -15.574 38.198 1.00 86.12 171 LYS A O 1
ATOM 1321 N N . THR A 1 172 ? -6.071 -14.484 39.589 1.00 82.50 172 THR A N 1
ATOM 1322 C CA . THR A 1 172 ? -5.111 -14.396 40.699 1.00 82.50 172 THR A CA 1
ATOM 1323 C C . THR A 1 172 ? -5.154 -15.661 41.561 1.00 82.50 172 THR A C 1
ATOM 1325 O O . THR A 1 172 ? -6.172 -16.349 41.639 1.00 82.50 172 THR A O 1
ATOM 1328 N N . LYS A 1 173 ? -4.071 -15.928 42.307 1.00 80.31 173 LYS A N 1
ATOM 1329 C CA . LYS A 1 173 ? -4.032 -16.995 43.331 1.00 80.31 173 LYS A CA 1
ATOM 1330 C C . LYS A 1 173 ? -5.084 -16.814 44.442 1.00 80.31 173 LYS A C 1
ATOM 1332 O O . LYS A 1 173 ? -5.397 -17.764 45.144 1.00 80.31 173 LYS A O 1
ATOM 1337 N N . THR A 1 174 ? -5.627 -15.604 44.591 1.00 74.81 174 THR A N 1
ATOM 1338 C CA . THR A 1 174 ? -6.668 -15.226 45.562 1.00 74.81 174 THR A CA 1
ATOM 1339 C C . THR A 1 174 ? -8.093 -15.272 44.991 1.00 74.81 174 THR A C 1
ATOM 1341 O O . THR A 1 174 ? -9.020 -14.784 45.632 1.00 74.81 174 THR A O 1
ATOM 1344 N N . GLY A 1 175 ? -8.289 -15.830 43.789 1.00 75.06 175 GLY A N 1
ATOM 1345 C CA . GLY A 1 175 ? -9.610 -15.990 43.163 1.00 75.06 175 GLY A CA 1
ATOM 1346 C C . GLY A 1 175 ? -10.192 -14.722 42.524 1.00 75.06 175 GLY A C 1
ATOM 1347 O O . GLY A 1 175 ? -11.341 -14.736 42.088 1.00 75.06 175 GLY A O 1
ATOM 1348 N N . GLY A 1 176 ? -9.421 -13.635 42.453 1.00 80.75 176 GLY A N 1
ATOM 1349 C CA . GLY A 1 176 ? -9.773 -12.439 41.689 1.00 80.75 176 GLY A CA 1
ATOM 1350 C C . GLY A 1 176 ? -9.429 -12.570 40.202 1.00 80.75 176 GLY A C 1
ATOM 1351 O O . GLY A 1 176 ? -8.732 -13.493 39.776 1.00 80.75 176 GLY A O 1
ATOM 1352 N N . LEU A 1 177 ? -9.894 -11.606 39.414 1.00 84.56 177 LEU A N 1
ATOM 1353 C CA . LEU A 1 177 ? -9.602 -11.437 37.995 1.00 84.56 177 LEU A CA 1
ATOM 1354 C C . LEU A 1 177 ? -8.950 -10.073 37.758 1.00 84.56 177 LEU A C 1
ATOM 1356 O O . LEU A 1 177 ? -9.437 -9.048 38.238 1.00 84.56 177 LEU A O 1
ATOM 1360 N N . ILE A 1 178 ? -7.873 -10.070 36.976 1.00 88.12 178 ILE A N 1
ATOM 1361 C CA . ILE A 1 178 ? -7.272 -8.872 36.388 1.00 88.12 178 ILE A CA 1
ATOM 1362 C C . ILE A 1 178 ? -7.724 -8.812 34.930 1.00 88.12 178 ILE A C 1
ATOM 1364 O O . ILE A 1 178 ? -7.336 -9.660 34.124 1.00 88.12 178 ILE A O 1
ATOM 1368 N N . HIS A 1 179 ? -8.536 -7.816 34.601 1.00 89.56 179 HIS A N 1
ATOM 1369 C CA . HIS A 1 179 ? -8.964 -7.508 33.242 1.00 89.56 179 HIS A CA 1
ATOM 1370 C C . HIS A 1 179 ? -7.948 -6.545 32.624 1.00 89.56 179 HIS A C 1
ATOM 1372 O O . HIS A 1 179 ? -7.854 -5.397 33.056 1.00 89.56 179 HIS A O 1
ATOM 1378 N N . ARG A 1 180 ? -7.176 -7.010 31.639 1.00 91.56 180 ARG A N 1
ATOM 1379 C CA . ARG A 1 180 ? -6.273 -6.191 30.814 1.00 91.56 180 ARG A CA 1
ATOM 1380 C C . ARG A 1 180 ? -6.999 -5.874 29.511 1.00 91.56 180 ARG A C 1
ATOM 1382 O O . ARG A 1 180 ? -7.156 -6.757 28.665 1.00 91.56 180 ARG A O 1
ATOM 1389 N N . ILE A 1 181 ? -7.460 -4.637 29.390 1.00 92.88 181 ILE A N 1
ATOM 1390 C CA . ILE A 1 181 ? -8.170 -4.102 28.227 1.00 92.88 181 ILE A CA 1
ATOM 1391 C C . ILE A 1 181 ? -7.161 -3.255 27.447 1.00 92.88 181 ILE A C 1
ATOM 1393 O O . ILE A 1 181 ? -6.452 -2.440 28.035 1.00 92.88 181 ILE A O 1
ATOM 1397 N N . TYR A 1 182 ? -7.065 -3.474 26.140 1.00 94.06 182 TYR A N 1
ATOM 1398 C CA . TYR A 1 182 ? -6.170 -2.738 25.253 1.00 94.06 182 TYR A CA 1
ATOM 1399 C C . TYR A 1 182 ? -6.994 -1.724 24.460 1.00 94.06 182 TYR A C 1
ATOM 1401 O O . TYR A 1 182 ? -7.894 -2.106 23.705 1.00 94.06 182 TYR A O 1
ATOM 1409 N N . LEU A 1 183 ? -6.695 -0.444 24.668 1.00 93.19 183 LEU A N 1
ATOM 1410 C CA . LEU A 1 183 ? -7.414 0.696 24.113 1.00 93.19 183 LEU A CA 1
ATOM 1411 C C . LEU A 1 183 ? -6.576 1.373 23.028 1.00 93.19 183 LEU A C 1
ATOM 1413 O O . LEU A 1 183 ? -5.367 1.491 23.198 1.00 93.19 183 LEU A O 1
ATOM 1417 N N . ASN A 1 184 ? -7.209 1.845 21.957 1.00 92.81 184 ASN A N 1
ATOM 1418 C CA . ASN A 1 184 ? -6.596 2.702 20.940 1.00 92.81 184 ASN A CA 1
ATOM 1419 C C . ASN A 1 184 ? -7.568 3.837 20.572 1.00 92.81 184 ASN A C 1
ATOM 1421 O O . ASN A 1 184 ? -8.765 3.590 20.416 1.00 92.81 184 ASN A O 1
ATOM 1425 N N . ASP A 1 185 ? -7.076 5.069 20.449 1.00 89.81 185 ASP A N 1
ATOM 1426 C CA . ASP A 1 185 ? -7.882 6.264 20.140 1.00 89.81 185 ASP A CA 1
ATOM 1427 C C . ASP A 1 185 ? -7.627 6.835 18.730 1.00 89.81 185 ASP A C 1
ATOM 1429 O O . ASP A 1 185 ? -8.211 7.848 18.351 1.00 89.81 185 ASP A O 1
ATOM 1433 N N . GLY A 1 186 ? -6.773 6.175 17.944 1.00 86.38 186 GLY A N 1
ATOM 1434 C CA . GLY A 1 186 ? -6.256 6.658 16.664 1.00 86.38 186 GLY A CA 1
ATOM 1435 C C . GLY A 1 186 ? -4.945 7.449 16.758 1.00 86.38 186 GLY A C 1
ATOM 1436 O O . GLY A 1 186 ? -4.337 7.686 15.718 1.00 86.38 186 GLY A O 1
ATOM 1437 N N . THR A 1 187 ? -4.483 7.816 17.961 1.00 90.44 187 THR A N 1
ATOM 1438 C CA . THR A 1 187 ? -3.180 8.472 18.195 1.00 90.44 187 THR A CA 1
ATOM 1439 C C . THR A 1 187 ? -2.143 7.498 18.753 1.00 90.44 187 THR A C 1
ATOM 1441 O O . THR A 1 187 ? -1.052 7.397 18.199 1.00 90.44 187 THR A O 1
ATOM 1444 N N . ASP A 1 188 ? -2.496 6.731 19.789 1.00 91.56 188 ASP A N 1
ATOM 1445 C CA . ASP A 1 188 ? -1.633 5.711 20.399 1.00 91.56 188 ASP A CA 1
ATOM 1446 C C . ASP A 1 188 ? -2.475 4.576 21.030 1.00 91.56 188 ASP A C 1
ATOM 1448 O O . ASP A 1 188 ? -3.693 4.500 20.839 1.00 91.56 188 ASP A O 1
ATOM 1452 N N . SER A 1 189 ? -1.838 3.645 21.748 1.00 92.88 189 SER A N 1
ATOM 1453 C CA . SER A 1 189 ? -2.465 2.480 22.374 1.00 92.88 189 SER A CA 1
ATOM 1454 C C . SER A 1 189 ? -2.055 2.305 23.838 1.00 92.88 189 SER A C 1
ATOM 1456 O O . SER A 1 189 ? -0.885 2.082 24.141 1.00 92.88 189 SER A O 1
ATOM 1458 N N . LEU A 1 190 ? -3.028 2.287 24.753 1.00 93.25 190 LEU A N 1
ATOM 1459 C CA . LEU A 1 190 ? -2.792 2.143 26.193 1.00 93.25 190 LEU A CA 1
ATOM 1460 C C . LEU A 1 190 ? -3.396 0.842 26.741 1.00 93.25 190 LEU A C 1
ATOM 1462 O O . LEU A 1 190 ? -4.530 0.472 26.428 1.00 93.25 190 LEU A O 1
ATOM 1466 N N . VAL A 1 191 ? -2.652 0.158 27.614 1.00 94.00 191 VAL A N 1
ATOM 1467 C CA . VAL A 1 191 ? -3.181 -0.963 28.406 1.00 94.00 191 VAL A CA 1
ATOM 1468 C C . VAL A 1 191 ? -3.821 -0.409 29.672 1.00 94.00 191 VAL A C 1
ATOM 1470 O O . VAL A 1 191 ? -3.161 0.262 30.467 1.00 94.00 191 VAL A O 1
ATOM 1473 N N . ILE A 1 192 ? -5.090 -0.739 29.902 1.00 92.50 192 ILE A N 1
ATOM 1474 C CA . ILE A 1 192 ? -5.790 -0.400 31.142 1.00 92.50 192 ILE A CA 1
ATOM 1475 C C . ILE A 1 192 ? -6.164 -1.656 31.927 1.00 92.50 192 ILE A C 1
ATOM 1477 O O . ILE A 1 192 ? -6.510 -2.697 31.360 1.00 92.50 192 ILE A O 1
ATOM 1481 N N . LYS A 1 193 ? -6.054 -1.570 33.256 1.00 91.25 193 LYS A N 1
ATOM 1482 C CA . LYS A 1 193 ? -6.253 -2.688 34.182 1.00 91.25 193 LYS A CA 1
ATOM 1483 C C . LYS A 1 193 ? -7.392 -2.409 35.148 1.00 91.25 193 LYS A C 1
ATOM 1485 O O . LYS A 1 193 ? -7.336 -1.470 35.941 1.00 91.25 193 LYS A O 1
ATOM 1490 N N . GLY A 1 194 ? -8.407 -3.265 35.107 1.00 88.62 194 GLY A N 1
ATOM 1491 C CA . GLY A 1 194 ? -9.471 -3.320 36.106 1.00 88.62 194 GLY A CA 1
ATOM 1492 C C . GLY A 1 194 ? -9.442 -4.638 36.874 1.00 88.62 194 GLY A C 1
ATOM 1493 O O . GLY A 1 194 ? -8.976 -5.657 36.367 1.00 88.62 194 GLY A O 1
ATOM 1494 N N . PHE A 1 195 ? -9.954 -4.626 38.102 1.00 85.31 195 PHE A N 1
ATOM 1495 C CA . PHE A 1 195 ? -9.943 -5.783 38.998 1.00 85.31 195 PHE A CA 1
ATOM 1496 C C . PHE A 1 195 ? -11.369 -6.162 39.403 1.00 85.31 195 PHE A C 1
ATOM 1498 O O . PHE A 1 195 ? -12.174 -5.288 39.731 1.00 85.31 195 PHE A O 1
ATOM 1505 N N . SER A 1 196 ? -11.681 -7.459 39.412 1.00 77.12 196 SER A N 1
ATOM 1506 C CA . SER A 1 196 ? -12.957 -7.982 39.912 1.00 77.12 196 SER A CA 1
ATOM 1507 C C . SER A 1 196 ? -12.758 -9.229 40.783 1.00 77.12 196 SER A C 1
ATOM 1509 O O . SER A 1 196 ? -11.782 -9.962 40.632 1.00 77.12 196 SER A O 1
ATOM 1511 N N . GLY A 1 197 ? -13.670 -9.468 41.729 1.00 63.94 197 GLY A N 1
ATOM 1512 C CA . GLY A 1 197 ? -13.574 -10.589 42.673 1.00 63.94 197 GLY A CA 1
ATOM 1513 C C . GLY A 1 197 ? -12.541 -10.399 43.798 1.00 63.94 197 GLY A C 1
ATOM 1514 O O . GLY A 1 197 ? -11.835 -9.393 43.880 1.00 63.94 197 GLY A O 1
ATOM 1515 N N . GLY A 1 198 ? -12.481 -11.376 44.707 1.00 59.12 198 GLY A N 1
ATOM 1516 C CA . GLY A 1 198 ? -11.695 -11.285 45.944 1.00 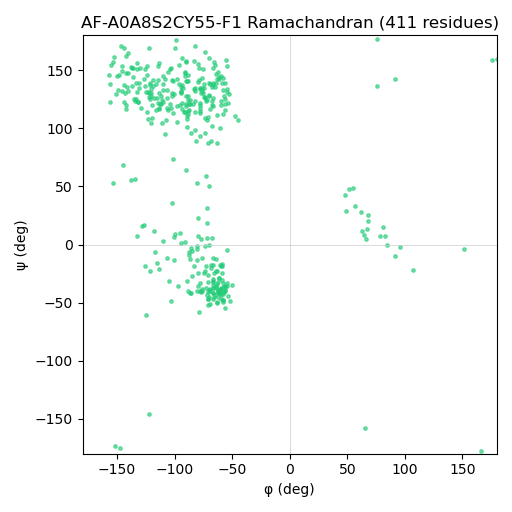59.12 198 GLY A CA 1
ATOM 1517 C C . GLY A 1 198 ? -12.209 -10.208 46.915 1.00 59.12 198 GLY A C 1
ATOM 1518 O O . GLY A 1 198 ? -13.361 -9.785 46.844 1.00 59.12 198 GLY A O 1
ATOM 1519 N N . LEU A 1 199 ? -11.345 -9.739 47.825 1.00 48.41 199 LEU A N 1
ATOM 1520 C CA . LEU A 1 199 ? -11.695 -8.733 48.847 1.00 48.41 199 LEU A CA 1
ATOM 1521 C C . LEU A 1 199 ? -12.026 -7.333 48.277 1.00 48.41 199 LEU A C 1
ATOM 1523 O O . LEU A 1 199 ? -12.537 -6.488 49.010 1.00 48.41 199 LEU A O 1
ATOM 1527 N N . SER A 1 200 ? -11.754 -7.065 46.993 1.00 49.75 200 SER A N 1
ATOM 1528 C CA . SER A 1 200 ? -12.002 -5.763 46.353 1.00 49.75 200 SER A CA 1
ATOM 1529 C C . SER A 1 200 ? -13.278 -5.781 45.503 1.00 49.75 200 SER A C 1
ATOM 1531 O O . SER A 1 200 ? -13.254 -5.776 44.275 1.00 49.75 200 SER A O 1
ATOM 1533 N N . THR A 1 201 ? -14.433 -5.786 46.166 1.00 47.19 201 THR A N 1
ATOM 1534 C CA . THR A 1 201 ? -15.757 -5.886 45.522 1.00 47.19 201 THR A CA 1
ATOM 1535 C C . THR A 1 201 ? -16.298 -4.574 44.930 1.00 47.19 201 THR A C 1
ATOM 1537 O O . THR A 1 201 ? -17.450 -4.532 44.508 1.00 47.19 201 THR A O 1
ATOM 1540 N N . LYS A 1 202 ? -15.511 -3.487 44.890 1.00 50.56 202 LYS A N 1
ATOM 1541 C CA . LYS A 1 202 ? -16.029 -2.136 44.581 1.00 50.56 202 LYS A CA 1
ATOM 1542 C C . LYS A 1 202 ? -16.262 -1.827 43.093 1.00 50.56 202 LYS A C 1
ATOM 1544 O O . LYS A 1 202 ? -17.225 -1.130 42.799 1.00 50.56 202 LYS A O 1
ATOM 1549 N N . ASN A 1 203 ? -15.431 -2.338 42.176 1.00 49.78 203 ASN A N 1
ATOM 1550 C CA . ASN A 1 203 ? -15.422 -1.916 40.758 1.00 49.78 203 ASN A CA 1
ATOM 1551 C C . ASN A 1 203 ? -15.764 -3.039 39.747 1.00 49.78 203 ASN A C 1
ATOM 1553 O O . ASN A 1 203 ? -15.591 -2.864 38.543 1.00 49.78 203 ASN A O 1
ATOM 1557 N N . SER A 1 204 ? -16.264 -4.193 40.199 1.00 50.47 204 SER A N 1
ATOM 1558 C CA . SER A 1 204 ? -16.440 -5.391 39.354 1.00 50.47 204 SER A CA 1
ATOM 1559 C C . SER A 1 204 ? -17.522 -5.294 38.266 1.00 50.47 204 SER A C 1
ATOM 1561 O O . SER A 1 204 ? -17.493 -6.080 37.323 1.00 50.47 204 SER A O 1
ATOM 1563 N N . GLY A 1 205 ? -18.485 -4.374 38.391 1.00 62.66 205 GLY A N 1
ATOM 1564 C CA . GLY A 1 205 ? -19.712 -4.364 37.581 1.00 62.66 205 GLY A CA 1
ATOM 1565 C C . GLY A 1 205 ? -19.547 -4.016 36.091 1.00 62.66 205 GLY A C 1
ATOM 1566 O O . GLY A 1 205 ? -20.076 -4.759 35.262 1.00 62.66 205 GLY A O 1
ATOM 1567 N N . PRO A 1 206 ? -18.880 -2.901 35.724 1.00 69.81 206 PRO A N 1
ATOM 1568 C CA . PRO A 1 206 ? -18.756 -2.492 34.320 1.00 69.81 206 PRO A CA 1
ATOM 1569 C C . PRO A 1 206 ? -17.573 -3.157 33.600 1.00 69.81 206 PRO A C 1
ATOM 1571 O O . PRO A 1 206 ? -17.732 -3.625 32.478 1.00 69.81 206 PRO A O 1
ATOM 1574 N N . VAL A 1 207 ? -16.408 -3.258 34.259 1.00 79.44 207 VAL A N 1
ATOM 1575 C CA . VAL A 1 207 ? -15.147 -3.755 33.664 1.00 79.44 207 VAL A CA 1
ATOM 1576 C C . VAL A 1 207 ? -15.321 -5.132 33.014 1.00 79.44 207 VAL A C 1
ATOM 1578 O O . VAL A 1 207 ? -14.859 -5.356 31.901 1.00 79.44 207 VAL A O 1
ATOM 1581 N N . ALA A 1 208 ? -16.012 -6.051 33.694 1.00 79.44 208 ALA A N 1
ATOM 1582 C CA . ALA A 1 208 ? -16.186 -7.430 33.240 1.00 79.44 208 ALA A CA 1
ATOM 1583 C C . ALA A 1 208 ? -17.167 -7.594 32.059 1.00 79.44 208 ALA A C 1
ATOM 1585 O O . ALA A 1 208 ? -17.379 -8.719 31.610 1.00 79.44 208 ALA A O 1
ATOM 1586 N N . LYS A 1 209 ? -17.783 -6.503 31.579 1.00 84.00 209 LYS A N 1
ATOM 1587 C CA . LYS A 1 209 ? -18.696 -6.490 30.423 1.00 84.00 209 LYS A CA 1
ATOM 1588 C C . LYS A 1 209 ? -18.048 -5.991 29.133 1.00 84.00 209 LYS A C 1
ATOM 1590 O O . LYS A 1 209 ? -18.663 -6.141 28.086 1.00 84.00 209 LYS A O 1
ATOM 1595 N N . VAL A 1 210 ? -16.864 -5.384 29.222 1.00 86.31 210 VAL A N 1
ATOM 1596 C CA . VAL A 1 210 ? -16.163 -4.801 28.073 1.00 86.31 210 VAL A CA 1
ATOM 1597 C C . VAL A 1 210 ? -15.662 -5.913 27.155 1.00 86.31 210 VAL A C 1
ATOM 1599 O O . VAL A 1 210 ? -14.985 -6.836 27.617 1.00 86.31 210 VAL A O 1
ATOM 1602 N N . VAL A 1 211 ? -15.970 -5.810 25.865 1.00 86.50 211 VAL A N 1
ATOM 1603 C CA . VAL A 1 211 ? -15.580 -6.763 24.819 1.00 86.50 211 VAL A CA 1
ATOM 1604 C C . VAL A 1 211 ? -14.774 -6.090 23.706 1.00 86.50 211 VAL A C 1
ATOM 1606 O O . VAL A 1 211 ? -14.640 -4.870 23.630 1.00 86.50 211 VAL A O 1
ATOM 1609 N N . GLU A 1 212 ? -14.181 -6.902 22.836 1.00 89.31 212 GLU A N 1
ATOM 1610 C CA . GLU A 1 212 ? -13.427 -6.415 21.681 1.00 89.31 212 GLU A CA 1
ATOM 1611 C C . GLU A 1 212 ? -14.381 -5.798 20.649 1.00 89.31 212 GLU A C 1
ATOM 1613 O O . GLU A 1 212 ? -15.368 -6.413 20.249 1.00 89.31 212 GLU A O 1
ATOM 1618 N N . GLY A 1 213 ? -14.091 -4.563 20.234 1.00 84.44 213 GLY A N 1
ATOM 1619 C CA . GLY A 1 213 ? -14.952 -3.746 19.381 1.00 84.44 213 GLY A CA 1
ATOM 1620 C C . GLY A 1 213 ? -15.653 -2.588 20.100 1.00 84.44 213 GLY A C 1
ATOM 1621 O O . GLY A 1 213 ? -15.990 -1.617 19.419 1.00 84.44 213 GLY A O 1
ATOM 1622 N N . ASP A 1 214 ? -15.815 -2.650 21.428 1.00 87.94 214 ASP A N 1
ATOM 1623 C CA . ASP A 1 214 ? -16.461 -1.596 22.225 1.00 87.94 214 ASP A CA 1
ATOM 1624 C C . ASP A 1 214 ? -15.741 -0.245 22.096 1.00 87.94 214 ASP A C 1
ATOM 1626 O O . ASP A 1 214 ? -14.512 -0.177 22.041 1.00 87.94 214 ASP A O 1
ATOM 1630 N N . GLN A 1 215 ? -16.510 0.844 22.119 1.00 89.56 215 GLN A N 1
ATOM 1631 C CA . GLN A 1 215 ? -16.000 2.180 22.433 1.00 89.56 215 GLN A CA 1
ATOM 1632 C C . GLN A 1 215 ? -16.175 2.412 23.937 1.00 89.56 215 GLN A C 1
ATOM 1634 O O . GLN A 1 215 ? -17.230 2.111 24.495 1.00 89.56 215 GLN A O 1
ATOM 1639 N N . ILE A 1 216 ? -15.154 2.933 24.615 1.00 90.19 216 ILE A N 1
ATOM 1640 C CA . ILE A 1 216 ? -15.210 3.195 26.059 1.00 90.19 216 ILE A CA 1
ATOM 1641 C C . ILE A 1 216 ? -14.704 4.597 26.396 1.00 90.19 216 ILE A C 1
ATOM 1643 O O . ILE A 1 216 ? -13.798 5.112 25.740 1.00 90.19 216 ILE A O 1
ATOM 1647 N N . ARG A 1 217 ? -15.225 5.167 27.487 1.00 89.75 217 ARG A N 1
ATOM 1648 C CA . ARG A 1 217 ? -14.580 6.248 28.245 1.00 89.75 217 ARG A CA 1
ATOM 1649 C C . ARG A 1 217 ? -14.200 5.711 29.621 1.00 89.75 217 ARG A C 1
ATOM 1651 O O . ARG A 1 217 ? -15.025 5.113 30.309 1.00 89.75 217 ARG A O 1
ATOM 1658 N N . ALA A 1 218 ? -12.957 5.920 30.038 1.00 89.56 218 ALA A N 1
ATOM 1659 C CA . ALA A 1 218 ? -12.448 5.445 31.320 1.00 89.56 218 ALA A CA 1
ATOM 1660 C C . ALA A 1 218 ? -11.733 6.567 32.075 1.00 89.56 218 ALA A C 1
ATOM 1662 O O . ALA A 1 218 ? -10.902 7.272 31.512 1.00 89.56 218 ALA A O 1
ATOM 1663 N N . LEU A 1 219 ? -12.025 6.697 33.369 1.00 89.88 219 LEU A N 1
ATOM 1664 C CA . LEU A 1 219 ? -11.198 7.461 34.297 1.00 89.88 219 LEU A CA 1
ATOM 1665 C C . LEU A 1 219 ? -10.131 6.511 34.839 1.00 89.88 219 LEU A C 1
ATOM 1667 O O . LEU A 1 219 ? -10.461 5.529 35.517 1.00 89.88 219 LEU A O 1
ATOM 1671 N N . VAL A 1 220 ? -8.867 6.792 34.540 1.00 89.88 220 VAL A N 1
ATOM 1672 C CA . VAL A 1 220 ? -7.731 5.936 34.890 1.00 89.88 220 VAL A CA 1
ATOM 1673 C C . VAL A 1 220 ? -6.665 6.693 35.674 1.00 89.88 220 VAL A C 1
ATOM 1675 O O . VAL A 1 220 ? -6.495 7.895 35.511 1.00 89.88 220 VAL A O 1
ATOM 1678 N N . SER A 1 221 ? -5.934 5.966 36.516 1.00 90.12 221 SER A N 1
ATOM 1679 C CA . SER A 1 221 ? -4.744 6.459 37.216 1.00 90.12 221 SER A CA 1
ATOM 1680 C C . SER A 1 221 ? -3.497 5.899 36.540 1.00 90.12 221 SER A C 1
ATOM 1682 O O . SER A 1 221 ? -3.379 4.676 36.432 1.00 90.12 221 SER A O 1
ATOM 1684 N N . ILE A 1 222 ? -2.605 6.758 36.046 1.00 91.12 222 ILE A N 1
ATOM 1685 C CA . ILE A 1 222 ? -1.481 6.334 35.200 1.00 91.12 222 ILE A CA 1
ATOM 1686 C C . ILE A 1 222 ? -0.253 6.000 36.042 1.00 91.12 222 ILE A C 1
ATOM 1688 O O . ILE A 1 222 ? 0.323 6.860 36.710 1.00 91.12 222 ILE A O 1
ATOM 1692 N N . GLN A 1 223 ? 0.200 4.754 35.950 1.00 89.81 223 GLN A N 1
ATOM 1693 C CA . GLN A 1 223 ? 1.391 4.256 36.634 1.00 89.81 223 GLN A CA 1
ATOM 1694 C C . GLN A 1 223 ? 2.290 3.462 35.681 1.00 89.81 223 GLN A C 1
ATOM 1696 O O . GLN A 1 223 ? 1.817 2.901 34.696 1.00 89.81 223 GLN A O 1
ATOM 1701 N N . ILE A 1 224 ? 3.580 3.366 36.003 1.00 87.88 224 ILE A N 1
ATOM 1702 C CA . ILE A 1 224 ? 4.482 2.390 35.381 1.00 87.88 224 ILE A CA 1
ATOM 1703 C C . ILE A 1 224 ? 4.205 1.011 35.991 1.00 87.88 224 ILE A C 1
ATOM 1705 O O . ILE A 1 224 ? 4.142 0.879 37.215 1.00 87.88 224 ILE A O 1
ATOM 1709 N N . ASP A 1 225 ? 4.063 -0.020 35.157 1.00 85.50 225 ASP A N 1
ATOM 1710 C CA . ASP A 1 225 ? 3.840 -1.399 35.604 1.00 85.50 225 ASP A CA 1
ATOM 1711 C C . ASP A 1 225 ? 5.009 -2.314 35.208 1.00 85.50 225 ASP A C 1
ATOM 1713 O O . ASP A 1 225 ? 5.267 -2.576 34.030 1.00 85.50 225 ASP A O 1
ATOM 1717 N N . GLN A 1 226 ? 5.705 -2.844 36.216 1.00 83.31 226 GLN A N 1
ATOM 1718 C CA . GLN A 1 226 ? 6.858 -3.732 36.039 1.00 83.31 226 GLN A CA 1
ATOM 1719 C C . GLN A 1 226 ? 6.498 -5.029 35.293 1.00 83.31 226 GLN A C 1
ATOM 1721 O O . GLN A 1 226 ? 7.323 -5.569 34.555 1.00 83.31 226 GLN A O 1
ATOM 1726 N N . PHE A 1 227 ? 5.255 -5.507 35.412 1.00 79.50 227 PHE A N 1
ATOM 1727 C CA . PHE A 1 227 ? 4.775 -6.697 34.705 1.00 79.50 227 PHE A CA 1
ATOM 1728 C C . PHE A 1 227 ? 4.369 -6.407 33.249 1.00 79.50 227 PHE A C 1
ATOM 1730 O O . PHE A 1 227 ? 4.235 -7.342 32.463 1.00 79.50 227 PHE A O 1
ATOM 1737 N N . GLU A 1 228 ? 4.234 -5.134 32.859 1.00 82.06 228 GLU A N 1
ATOM 1738 C CA . GLU A 1 228 ? 4.089 -4.691 31.462 1.00 82.06 228 GLU A CA 1
ATOM 1739 C C . GLU A 1 228 ? 5.406 -4.109 30.913 1.00 82.06 228 GLU A C 1
ATOM 1741 O O . GLU A 1 228 ? 5.397 -3.162 30.132 1.00 82.06 228 GLU A O 1
ATOM 1746 N N . ARG A 1 229 ? 6.557 -4.671 31.317 1.00 82.44 229 ARG A N 1
ATOM 1747 C CA . ARG A 1 229 ? 7.905 -4.261 30.860 1.00 82.44 229 ARG A CA 1
ATOM 1748 C C . ARG A 1 229 ? 8.282 -2.807 31.204 1.00 82.44 229 ARG A C 1
ATOM 1750 O 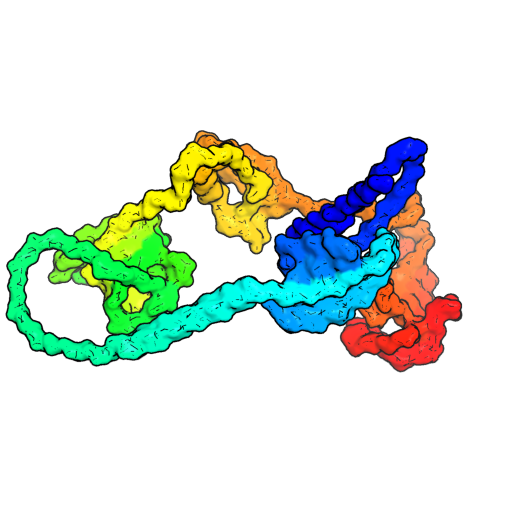O . ARG A 1 229 ? 9.109 -2.220 30.516 1.00 82.44 229 ARG A O 1
ATOM 1757 N N . ASN A 1 230 ? 7.716 -2.255 32.280 1.00 81.25 230 ASN A N 1
ATOM 1758 C CA . ASN A 1 230 ? 7.808 -0.842 32.677 1.00 81.25 230 ASN A CA 1
ATOM 1759 C C . ASN A 1 230 ? 7.079 0.148 31.743 1.00 81.25 230 ASN A C 1
ATOM 1761 O O . ASN A 1 230 ? 7.351 1.347 31.795 1.00 81.25 230 ASN A O 1
ATOM 1765 N N . ASN A 1 231 ? 6.121 -0.313 30.934 1.00 86.44 231 ASN A N 1
ATOM 1766 C CA . ASN A 1 231 ? 5.234 0.585 30.192 1.00 86.44 231 ASN A CA 1
ATOM 1767 C C . ASN A 1 231 ? 4.249 1.316 31.126 1.00 86.44 231 ASN A C 1
ATOM 1769 O O . ASN A 1 231 ? 3.964 0.866 32.243 1.00 86.44 231 ASN A O 1
ATOM 1773 N N . LEU A 1 232 ? 3.682 2.422 30.630 1.00 87.62 232 LEU A N 1
ATOM 1774 C CA . LEU A 1 232 ? 2.547 3.100 31.257 1.00 87.62 232 LEU A CA 1
ATOM 1775 C C . LEU A 1 232 ? 1.285 2.226 31.194 1.00 87.62 232 LEU A C 1
ATOM 1777 O O . LEU A 1 232 ? 0.996 1.579 30.186 1.00 87.62 232 LEU A O 1
ATOM 1781 N N . VAL A 1 233 ? 0.525 2.224 32.288 1.00 89.56 233 VAL A N 1
ATOM 1782 C CA . VAL A 1 233 ? -0.713 1.462 32.469 1.00 89.56 233 VAL A CA 1
ATOM 1783 C C . VAL A 1 233 ? -1.729 2.310 33.223 1.00 89.56 233 VAL A C 1
ATOM 1785 O O . VAL A 1 233 ? -1.424 2.867 34.278 1.00 89.56 233 VAL A O 1
ATOM 1788 N N . GLY A 1 234 ? -2.964 2.358 32.721 1.00 90.25 234 GLY A N 1
ATOM 1789 C CA . GLY A 1 234 ? -4.076 3.007 33.414 1.00 90.25 234 GLY A CA 1
ATOM 1790 C C . GLY A 1 234 ? -4.807 2.058 34.366 1.00 90.25 234 GLY A C 1
ATOM 1791 O O . GLY A 1 234 ? -5.455 1.113 33.920 1.00 90.25 234 GLY A O 1
ATOM 1792 N N . LEU A 1 235 ? -4.774 2.305 35.678 1.00 90.19 235 LEU A N 1
ATOM 1793 C CA . LEU A 1 235 ? -5.645 1.598 36.625 1.00 90.19 235 LEU A CA 1
ATOM 1794 C C . LEU A 1 235 ? -7.061 2.183 36.587 1.00 90.19 235 LEU A C 1
ATOM 1796 O O . LEU A 1 235 ? -7.245 3.370 36.852 1.00 90.19 235 LEU A O 1
ATOM 1800 N N . ILE A 1 236 ? -8.064 1.354 36.291 1.00 89.56 236 ILE A N 1
ATOM 1801 C CA . ILE A 1 236 ? -9.452 1.797 36.090 1.00 89.56 236 ILE A CA 1
ATOM 1802 C C . ILE A 1 236 ? -10.093 2.231 37.417 1.00 89.56 236 ILE A C 1
ATOM 1804 O O . ILE A 1 236 ? -10.436 1.399 38.265 1.00 89.56 236 ILE A O 1
ATOM 1808 N N . LYS A 1 237 ? -10.329 3.540 37.560 1.00 86.44 237 LYS A N 1
ATOM 1809 C CA . LYS A 1 237 ? -11.099 4.145 38.659 1.00 86.44 237 LYS A CA 1
ATOM 1810 C C . LYS A 1 237 ? -12.597 4.173 38.347 1.00 86.44 237 LYS A C 1
ATOM 1812 O O . LYS A 1 237 ? -13.389 3.823 39.219 1.00 86.44 237 LYS A O 1
ATOM 1817 N N . ASN A 1 238 ? -12.973 4.502 37.109 1.00 85.69 238 ASN A N 1
ATOM 1818 C CA . ASN A 1 238 ? -14.329 4.340 36.568 1.00 85.69 238 ASN A CA 1
ATOM 1819 C C . ASN A 1 238 ? -14.259 3.983 35.070 1.00 85.69 238 ASN A C 1
ATOM 1821 O O . ASN A 1 238 ? -13.285 4.339 34.409 1.00 85.69 238 ASN A O 1
ATOM 1825 N N . ILE A 1 239 ? -15.268 3.298 34.529 1.00 85.94 239 ILE A N 1
ATOM 1826 C CA . ILE A 1 239 ? -15.356 2.972 33.097 1.00 85.94 239 ILE A CA 1
ATOM 1827 C C . ILE A 1 239 ? -16.812 2.897 32.638 1.00 85.94 239 ILE A C 1
ATOM 1829 O O . ILE A 1 239 ? -17.649 2.249 33.267 1.00 85.94 239 ILE A O 1
ATOM 1833 N N . GLU A 1 240 ? -17.080 3.540 31.509 1.00 85.31 240 GLU A N 1
ATOM 1834 C CA . GLU A 1 240 ? -18.351 3.544 30.800 1.00 85.31 240 GLU A CA 1
ATOM 1835 C C . GLU A 1 240 ? -18.126 2.987 29.394 1.00 85.31 240 GLU A C 1
ATOM 1837 O O . GLU A 1 240 ? -17.214 3.416 28.686 1.00 85.31 240 GLU A O 1
ATOM 1842 N N . ILE A 1 241 ? -18.960 2.025 28.993 1.00 82.50 241 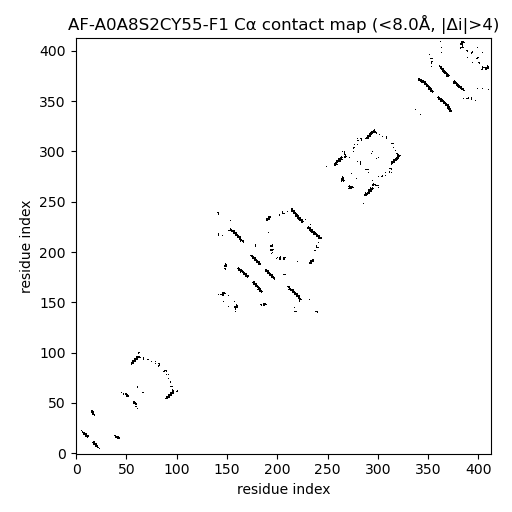ILE A N 1
ATOM 1843 C CA . ILE A 1 241 ? -19.062 1.616 27.591 1.00 82.50 241 ILE A CA 1
ATOM 1844 C C . ILE A 1 241 ? -19.913 2.683 26.913 1.00 82.50 241 ILE A C 1
ATOM 1846 O O . ILE A 1 241 ? -21.091 2.843 27.245 1.00 82.50 241 ILE A O 1
ATOM 1850 N N . GLU A 1 242 ? -19.307 3.441 26.007 1.00 77.31 242 GLU A N 1
ATOM 1851 C CA . GLU A 1 242 ? -20.055 4.361 25.166 1.00 77.31 242 GLU A CA 1
ATOM 1852 C C . GLU A 1 242 ? -20.708 3.559 24.041 1.00 77.31 242 GLU A C 1
ATOM 1854 O O . GLU A 1 242 ? -20.107 2.646 23.472 1.00 77.31 242 GLU A O 1
ATOM 1859 N N . LEU A 1 243 ? -21.942 3.914 23.677 1.00 61.12 243 LEU A N 1
ATOM 1860 C CA . LEU A 1 243 ? -22.450 3.479 22.381 1.00 61.12 243 LEU A CA 1
ATOM 1861 C C . LEU A 1 243 ? -21.486 4.020 21.315 1.00 61.12 243 LEU A C 1
ATOM 1863 O O . LEU A 1 243 ? -21.134 5.203 21.394 1.00 61.12 243 LEU A O 1
ATOM 1867 N N . PRO A 1 244 ? -21.050 3.203 20.336 1.00 57.62 244 PRO A N 1
ATO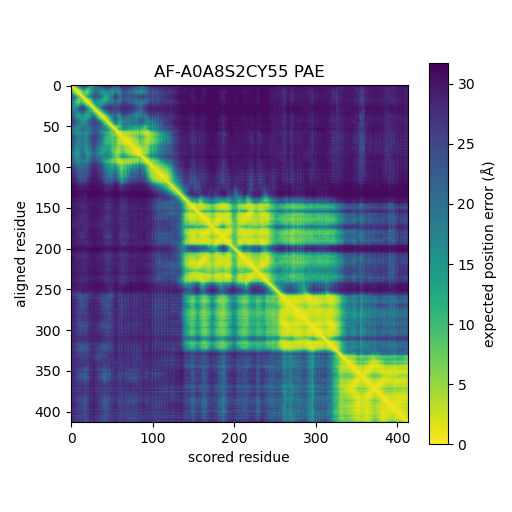M 1868 C CA . PRO A 1 244 ? -20.193 3.701 19.273 1.00 57.62 244 PRO A CA 1
ATOM 1869 C C . PRO A 1 244 ? -20.888 4.902 18.623 1.00 57.62 244 PRO A C 1
ATOM 1871 O O . PRO A 1 244 ? -22.099 4.830 18.389 1.00 57.62 244 PRO A O 1
ATOM 1874 N N . PRO A 1 245 ? -20.173 6.019 18.389 1.00 53.53 245 PRO A N 1
ATOM 1875 C CA . PRO A 1 245 ? -20.806 7.267 17.993 1.00 53.53 245 PRO A CA 1
ATOM 1876 C C . PRO A 1 245 ? -21.625 7.029 16.729 1.00 53.53 245 PRO A C 1
ATOM 1878 O O . PRO A 1 245 ? -21.058 6.664 15.698 1.00 53.53 245 PRO A O 1
ATOM 1881 N N . THR A 1 246 ? -22.952 7.200 16.836 1.00 43.84 246 THR A N 1
ATOM 1882 C CA . THR A 1 246 ? -23.905 7.046 15.722 1.00 43.84 246 THR A CA 1
ATOM 1883 C C . THR A 1 246 ? -23.344 7.818 14.544 1.00 43.84 246 THR A C 1
ATOM 1885 O O . THR A 1 246 ? -23.204 9.038 14.644 1.00 43.84 246 THR A O 1
ATOM 1888 N N . SER A 1 247 ? -22.901 7.097 13.508 1.00 46.81 247 SER A N 1
ATOM 1889 C CA . SER A 1 247 ? -21.776 7.570 12.702 1.00 46.81 247 SER A CA 1
ATOM 1890 C C . SER A 1 247 ? -22.052 8.957 12.145 1.00 46.81 247 SER A C 1
ATOM 1892 O O . SER A 1 247 ? -22.987 9.121 11.367 1.00 46.81 247 SER A O 1
ATOM 1894 N N . THR A 1 248 ? -21.207 9.934 12.478 1.00 43.19 248 THR A N 1
ATOM 1895 C CA . THR A 1 248 ? -21.328 11.329 12.018 1.00 43.19 248 THR A CA 1
ATOM 1896 C C . THR A 1 248 ? -20.995 11.511 10.530 1.00 43.19 248 THR A C 1
ATOM 1898 O O . THR A 1 248 ? -20.803 12.632 10.055 1.00 43.19 248 THR A O 1
ATOM 1901 N N . LEU A 1 249 ? -21.023 10.408 9.769 1.00 48.81 249 LEU A N 1
ATOM 1902 C CA . LEU A 1 249 ? -21.509 10.411 8.396 1.00 48.81 249 LEU A CA 1
ATOM 1903 C C . LEU A 1 249 ? -22.810 11.207 8.352 1.00 48.81 249 LEU A C 1
ATOM 1905 O O . LEU A 1 249 ? -23.847 10.788 8.861 1.00 48.81 249 LEU A O 1
ATOM 1909 N N . GLN A 1 250 ? -22.718 12.403 7.786 1.00 49.22 250 GLN A N 1
ATOM 1910 C CA . GLN A 1 250 ? -23.826 13.335 7.754 1.00 49.22 250 GLN A CA 1
ATOM 1911 C C . GLN A 1 250 ? -24.994 12.681 7.019 1.00 49.22 250 GLN A C 1
ATOM 1913 O O . GLN A 1 250 ? -24.891 12.409 5.823 1.00 49.22 250 GLN A O 1
ATOM 1918 N N . THR A 1 251 ? -26.131 12.526 7.698 1.00 44.91 251 THR A N 1
ATOM 1919 C CA . THR A 1 251 ? -27.441 12.248 7.093 1.00 44.91 251 THR A CA 1
ATOM 1920 C C . THR A 1 251 ? -27.954 13.478 6.329 1.00 44.91 251 THR A C 1
ATOM 1922 O O . THR A 1 251 ? -29.087 13.929 6.482 1.00 44.91 251 THR A O 1
ATOM 1925 N N . LYS A 1 252 ? -27.094 14.037 5.466 1.00 49.94 252 LYS A N 1
ATOM 1926 C CA . LYS A 1 252 ? -27.472 14.943 4.387 1.00 49.94 252 LYS A CA 1
ATOM 1927 C C . LYS A 1 252 ? -28.468 14.182 3.526 1.00 49.94 252 LYS A C 1
ATOM 1929 O O . LYS A 1 252 ? -28.096 13.215 2.871 1.00 49.94 252 LYS A O 1
ATOM 1934 N N . ALA A 1 253 ? -29.722 14.620 3.531 1.00 51.22 253 ALA A N 1
ATOM 1935 C CA . ALA A 1 253 ? -30.855 13.934 2.906 1.00 51.22 253 ALA A CA 1
ATOM 1936 C C . ALA A 1 253 ? -30.853 13.973 1.356 1.00 51.22 253 ALA A C 1
ATOM 1938 O O . ALA A 1 253 ? -31.907 14.034 0.739 1.00 51.22 253 ALA A O 1
ATOM 1939 N N . ASN A 1 254 ? -29.667 13.990 0.740 1.00 52.28 254 ASN A N 1
ATOM 1940 C CA . ASN A 1 254 ? -29.397 14.022 -0.697 1.00 52.28 254 ASN A CA 1
ATOM 1941 C C . ASN A 1 254 ? -28.015 13.389 -0.981 1.00 52.28 254 ASN A C 1
ATOM 1943 O O . ASN A 1 254 ? -27.149 14.006 -1.601 1.00 52.28 254 ASN A O 1
ATOM 1947 N N . ILE A 1 255 ? -27.772 12.167 -0.490 1.00 60.56 255 ILE A N 1
ATOM 1948 C CA . ILE A 1 255 ? -26.640 11.359 -0.969 1.00 60.56 255 ILE A CA 1
ATOM 1949 C C . ILE A 1 255 ? -26.996 10.896 -2.386 1.00 60.56 255 ILE A C 1
ATOM 1951 O O . ILE A 1 255 ? -27.876 10.059 -2.570 1.00 60.56 255 ILE A O 1
ATOM 1955 N N . GLN A 1 256 ? -26.341 11.475 -3.394 1.00 62.69 256 GLN A N 1
ATOM 1956 C CA . GLN A 1 256 ? -26.374 10.934 -4.754 1.00 62.69 256 GLN A CA 1
ATOM 1957 C C . GLN A 1 256 ? -25.735 9.542 -4.752 1.00 62.69 256 GLN A C 1
ATOM 1959 O O . GLN A 1 256 ? -24.737 9.334 -4.058 1.00 62.69 256 GLN A O 1
ATOM 1964 N N . SER A 1 257 ? -26.281 8.604 -5.534 1.00 70.62 257 SER A N 1
ATOM 1965 C CA . SER A 1 257 ? -25.704 7.258 -5.598 1.00 70.62 257 SER A CA 1
ATOM 1966 C C . SER A 1 257 ? -24.255 7.316 -6.080 1.00 70.62 257 SER A C 1
ATOM 1968 O O . SER A 1 257 ? -23.961 7.852 -7.150 1.00 70.62 257 SER A O 1
ATOM 1970 N N . ARG A 1 258 ? -23.352 6.759 -5.271 1.00 83.88 258 ARG A N 1
ATOM 1971 C CA . ARG A 1 258 ? -21.931 6.612 -5.580 1.00 83.88 258 ARG A CA 1
ATOM 1972 C C . ARG A 1 258 ? -21.643 5.150 -5.882 1.00 83.88 258 ARG A C 1
ATOM 1974 O O . ARG A 1 258 ? -22.007 4.267 -5.105 1.00 83.88 258 ARG A O 1
ATOM 1981 N N . ALA A 1 259 ? -20.916 4.924 -6.968 1.00 90.50 259 ALA A N 1
ATOM 1982 C CA . ALA A 1 259 ? -20.073 3.751 -7.126 1.00 90.50 259 ALA A CA 1
ATOM 1983 C C . ALA A 1 259 ? -18.630 4.143 -6.779 1.00 90.50 259 ALA A C 1
ATOM 1985 O O . ALA A 1 259 ? -18.204 5.256 -7.089 1.00 90.50 259 ALA A O 1
ATOM 1986 N N . GLU A 1 260 ? -17.895 3.246 -6.132 1.00 92.88 260 GLU A N 1
ATOM 1987 C CA . GLU A 1 260 ? -16.439 3.329 -6.052 1.00 92.88 260 GLU A CA 1
ATOM 1988 C C . GLU A 1 260 ? -15.817 2.494 -7.176 1.00 92.88 260 GLU A C 1
ATOM 1990 O O . GLU A 1 260 ? -16.280 1.383 -7.441 1.00 92.88 260 GLU A O 1
ATOM 1995 N N . PHE A 1 261 ? -14.785 3.025 -7.831 1.00 94.44 261 PHE A N 1
ATOM 1996 C CA . PHE A 1 261 ? -14.154 2.423 -9.009 1.00 94.44 261 PHE A CA 1
ATOM 1997 C C . PHE A 1 261 ? -12.687 2.021 -8.804 1.00 94.44 261 PHE A C 1
ATOM 1999 O O . PHE A 1 261 ? -12.143 1.344 -9.673 1.00 94.44 261 PHE A O 1
ATOM 2006 N N . SER A 1 262 ? -12.069 2.359 -7.666 1.00 94.44 262 SER A N 1
ATOM 2007 C CA . SER A 1 262 ? -10.744 1.846 -7.296 1.00 94.44 262 SER A CA 1
ATOM 2008 C C . SER A 1 262 ? -10.653 1.562 -5.797 1.00 94.44 262 SER A C 1
ATOM 2010 O O . SER A 1 262 ? -10.787 2.475 -4.982 1.00 94.44 262 SER A O 1
ATOM 2012 N N . VAL A 1 263 ? -10.384 0.305 -5.427 1.00 94.56 263 VAL A N 1
ATOM 2013 C CA . VAL A 1 263 ? -10.081 -0.114 -4.047 1.00 94.56 263 VAL A CA 1
ATOM 2014 C C . VAL A 1 263 ? -9.037 -1.224 -4.049 1.00 94.56 263 VAL A C 1
ATOM 2016 O O . VAL A 1 263 ? -9.262 -2.309 -4.591 1.00 94.56 263 VAL A O 1
ATOM 2019 N N . HIS A 1 264 ? -7.937 -0.968 -3.348 1.00 96.06 264 HIS A N 1
ATOM 2020 C CA . HIS A 1 264 ? -6.870 -1.922 -3.065 1.00 96.06 264 HIS A CA 1
ATOM 2021 C C . HIS A 1 264 ? -7.105 -2.594 -1.709 1.00 96.06 264 HIS A C 1
ATOM 2023 O O . HIS A 1 264 ? -7.356 -1.934 -0.699 1.00 96.06 264 HIS A O 1
ATOM 2029 N N . THR A 1 265 ? -7.024 -3.919 -1.674 1.00 95.88 265 THR A N 1
ATOM 2030 C CA . THR A 1 265 ? -7.072 -4.730 -0.452 1.00 95.88 265 THR A CA 1
ATOM 2031 C C . THR A 1 265 ? -5.661 -5.113 -0.011 1.00 95.88 265 THR A C 1
ATOM 2033 O O . THR A 1 265 ? -4.691 -4.906 -0.734 1.00 95.88 265 THR A O 1
ATOM 2036 N N . LYS A 1 266 ? -5.529 -5.781 1.139 1.00 95.25 266 LYS A N 1
ATOM 2037 C CA . LYS A 1 266 ? -4.287 -6.451 1.573 1.00 95.25 266 LYS A CA 1
ATOM 2038 C C . LYS A 1 266 ? -3.693 -7.470 0.576 1.00 95.25 266 LYS A C 1
ATOM 2040 O O . LYS A 1 266 ? -2.631 -8.022 0.848 1.00 95.25 266 LYS A O 1
ATOM 2045 N N . MET A 1 267 ? -4.374 -7.752 -0.539 1.00 95.12 267 MET A N 1
ATOM 2046 C CA . MET A 1 267 ? -3.874 -8.567 -1.652 1.00 95.12 267 MET A CA 1
ATOM 2047 C C . MET A 1 267 ? -3.093 -7.755 -2.706 1.00 95.12 267 MET A C 1
ATOM 2049 O O . MET A 1 267 ? -2.460 -8.352 -3.580 1.00 95.12 267 MET A O 1
ATOM 2053 N N . SER A 1 268 ? -3.103 -6.419 -2.612 1.00 94.00 268 SER A N 1
ATOM 2054 C CA . SER A 1 268 ? -2.127 -5.520 -3.239 1.00 94.00 268 SER A CA 1
ATOM 2055 C C . SER A 1 268 ? -0.881 -5.455 -2.359 1.00 94.00 268 SER A C 1
ATOM 2057 O O . SER A 1 268 ? -0.857 -4.754 -1.344 1.00 94.00 268 SER A O 1
ATOM 2059 N N . ALA A 1 269 ? 0.142 -6.232 -2.719 1.00 89.25 269 ALA A N 1
ATOM 2060 C CA . ALA A 1 269 ? 1.331 -6.425 -1.894 1.00 89.25 269 ALA A CA 1
ATOM 2061 C C . ALA A 1 269 ? 2.028 -5.093 -1.547 1.00 89.25 269 ALA A C 1
ATOM 2063 O O . ALA A 1 269 ? 2.398 -4.332 -2.434 1.00 89.25 269 ALA A O 1
ATOM 2064 N N . TYR A 1 270 ? 2.230 -4.853 -0.246 1.00 87.69 270 TYR A N 1
ATOM 2065 C CA . TYR A 1 270 ? 2.856 -3.650 0.332 1.00 87.69 270 TYR A CA 1
ATOM 2066 C C . TYR A 1 270 ? 2.133 -2.308 0.087 1.00 87.69 270 TYR A C 1
ATOM 2068 O O . TYR A 1 270 ? 2.697 -1.265 0.405 1.00 87.69 270 TYR A O 1
ATOM 2076 N N . ASP A 1 271 ? 0.894 -2.323 -0.413 1.00 90.25 271 ASP A N 1
ATOM 2077 C CA . ASP A 1 271 ? 0.142 -1.113 -0.781 1.00 90.25 271 ASP A CA 1
ATOM 2078 C C . ASP A 1 271 ? -1.222 -1.041 -0.074 1.00 90.25 271 ASP A C 1
ATOM 2080 O O . ASP A 1 271 ? -1.475 -0.149 0.737 1.00 90.25 271 ASP A O 1
ATOM 2084 N N . GLY A 1 272 ? -2.094 -2.024 -0.310 1.00 89.00 272 GLY A N 1
ATOM 2085 C CA . GLY A 1 272 ? -3.404 -2.072 0.332 1.00 89.00 272 GLY A CA 1
ATOM 2086 C C . GLY A 1 272 ? -3.330 -2.611 1.764 1.00 89.00 272 GLY A C 1
ATOM 2087 O O . GLY A 1 272 ? -2.609 -3.562 2.058 1.00 89.00 272 GLY A O 1
ATOM 2088 N N . VAL A 1 273 ? -4.106 -2.013 2.674 1.00 91.06 273 VAL A N 1
ATOM 2089 C CA . VAL A 1 273 ? -4.074 -2.340 4.118 1.00 91.06 273 VAL A CA 1
ATOM 2090 C C . VAL A 1 273 ? -5.354 -2.994 4.648 1.00 91.06 273 VAL A C 1
ATOM 2092 O O . VAL A 1 273 ? -5.329 -3.633 5.699 1.00 91.06 273 VAL A O 1
ATOM 2095 N N . GLY A 1 274 ? -6.486 -2.838 3.955 1.00 90.31 274 GLY A N 1
ATOM 2096 C CA . GLY A 1 274 ? -7.789 -3.309 4.427 1.00 90.31 274 GLY A CA 1
ATOM 2097 C C . GLY A 1 274 ? -8.183 -4.701 3.925 1.00 90.31 274 GLY A C 1
ATOM 2098 O O . GLY A 1 274 ? -7.704 -5.193 2.903 1.00 90.31 274 GLY A O 1
ATOM 2099 N N . GLU A 1 275 ? -9.129 -5.326 4.625 1.00 92.38 275 GLU A N 1
ATOM 2100 C CA . GLU A 1 275 ? -9.792 -6.557 4.171 1.00 92.38 275 GLU A CA 1
ATOM 2101 C C . GLU A 1 275 ? -11.049 -6.223 3.362 1.00 92.38 275 GLU A C 1
ATOM 2103 O O . GLU A 1 275 ? -11.747 -5.254 3.677 1.00 92.38 275 GLU A O 1
ATOM 2108 N N . ALA A 1 276 ? -11.394 -7.050 2.372 1.00 92.81 276 ALA A N 1
ATOM 2109 C CA . ALA A 1 276 ? -12.584 -6.844 1.542 1.00 92.81 276 ALA A CA 1
ATOM 2110 C C . ALA A 1 276 ? -13.873 -6.745 2.382 1.00 92.81 276 ALA A C 1
ATOM 2112 O O . ALA A 1 276 ? -14.742 -5.914 2.106 1.00 92.81 276 ALA A O 1
ATOM 2113 N N . ALA A 1 277 ? -13.967 -7.524 3.467 1.00 90.88 277 ALA A N 1
ATOM 2114 C CA . ALA A 1 277 ? -15.055 -7.438 4.441 1.00 90.88 277 ALA A CA 1
ATOM 2115 C C . ALA A 1 277 ? -15.234 -6.035 5.055 1.00 90.88 277 ALA A C 1
ATOM 2117 O O . ALA A 1 277 ? -16.372 -5.585 5.209 1.00 90.88 277 ALA A O 1
ATOM 2118 N N . HIS A 1 278 ? -14.140 -5.330 5.368 1.00 90.06 278 HIS A N 1
ATOM 2119 C CA . HIS A 1 278 ? -14.182 -3.990 5.961 1.00 90.06 278 HIS A CA 1
ATOM 2120 C C . HIS A 1 278 ? -14.631 -2.934 4.946 1.00 90.06 278 HIS A C 1
ATOM 2122 O O . HIS A 1 278 ? -15.504 -2.125 5.261 1.00 90.06 278 HIS A O 1
ATOM 2128 N N . TYR A 1 279 ? -14.118 -2.982 3.711 1.00 91.81 279 TYR A N 1
ATOM 2129 C CA . TYR A 1 279 ? -14.558 -2.078 2.643 1.00 91.81 279 TYR A CA 1
ATOM 2130 C C . TYR A 1 279 ? -16.043 -2.268 2.302 1.00 91.81 279 TYR A C 1
ATOM 2132 O O . TYR A 1 279 ? -16.767 -1.284 2.172 1.00 91.81 279 TYR A O 1
ATOM 2140 N N . LEU A 1 280 ? -16.536 -3.512 2.237 1.00 90.31 280 LEU A N 1
ATOM 2141 C CA . LEU A 1 280 ? -17.953 -3.791 1.964 1.00 90.31 280 LEU A CA 1
ATOM 2142 C C . LEU A 1 280 ? -18.883 -3.386 3.117 1.00 90.31 280 LEU A C 1
ATOM 2144 O O . LEU A 1 280 ? -19.971 -2.868 2.865 1.00 90.31 280 LEU A O 1
ATOM 2148 N N . ALA A 1 281 ? -18.466 -3.577 4.373 1.00 87.88 281 ALA A N 1
ATOM 2149 C CA . ALA A 1 281 ? -19.208 -3.066 5.525 1.00 87.88 281 ALA A CA 1
ATOM 2150 C C . ALA A 1 281 ? -19.278 -1.529 5.496 1.00 87.88 281 ALA A C 1
ATOM 2152 O O . ALA A 1 281 ? -20.358 -0.953 5.630 1.00 87.88 281 ALA A O 1
ATOM 2153 N N . ARG A 1 282 ? -18.152 -0.861 5.216 1.00 86.31 282 ARG A N 1
ATOM 2154 C CA . ARG A 1 282 ? -18.082 0.602 5.141 1.00 86.31 282 ARG A CA 1
ATOM 2155 C C . ARG A 1 282 ? -18.872 1.179 3.964 1.00 86.31 282 ARG A C 1
ATOM 2157 O O . ARG A 1 282 ? -19.525 2.206 4.118 1.00 86.31 282 ARG A O 1
ATOM 2164 N N . ALA A 1 283 ? -18.873 0.513 2.811 1.00 87.56 283 ALA A N 1
ATOM 2165 C CA . ALA A 1 283 ? -19.698 0.890 1.664 1.00 87.56 283 ALA A CA 1
ATOM 2166 C C . ALA A 1 283 ? -21.198 0.833 1.997 1.00 87.56 283 ALA A C 1
ATOM 2168 O O . ALA A 1 283 ? -21.946 1.740 1.641 1.00 87.56 283 ALA A O 1
ATOM 2169 N N . LYS A 1 284 ? -21.622 -0.182 2.760 1.00 85.62 284 LYS A N 1
ATOM 2170 C CA . LYS A 1 284 ? -23.000 -0.332 3.244 1.00 85.62 284 LYS A CA 1
ATOM 2171 C C . LYS A 1 284 ? -23.406 0.761 4.239 1.00 85.62 284 LYS A C 1
ATOM 2173 O O . LYS A 1 284 ? -24.504 1.295 4.120 1.00 85.62 284 LYS A O 1
ATOM 2178 N N . GLU A 1 285 ? -22.525 1.134 5.170 1.00 82.75 285 GLU A N 1
ATOM 2179 C CA . GLU A 1 285 ? -22.723 2.295 6.061 1.00 82.75 285 GLU A CA 1
ATOM 2180 C C . GLU A 1 285 ? -22.864 3.611 5.276 1.00 82.75 285 GLU A C 1
ATOM 2182 O O . GLU A 1 285 ? -23.684 4.459 5.620 1.00 82.75 285 GLU A O 1
ATOM 2187 N N . LEU A 1 286 ? -22.073 3.770 4.210 1.00 81.44 286 LEU A N 1
ATOM 2188 C CA . LEU A 1 286 ? -22.051 4.942 3.329 1.00 81.44 286 LEU A CA 1
ATOM 2189 C C . LEU A 1 286 ? -23.170 4.965 2.271 1.00 81.44 286 LEU A C 1
ATOM 2191 O O . LEU A 1 286 ? -23.248 5.931 1.517 1.00 81.44 286 LEU A O 1
ATOM 2195 N N . GLN A 1 287 ? -24.004 3.921 2.189 1.00 83.06 287 GLN A N 1
ATOM 2196 C CA . GLN A 1 287 ? -25.024 3.738 1.142 1.00 83.06 287 GLN A CA 1
ATOM 2197 C C . GLN A 1 287 ? -24.451 3.763 -0.296 1.00 83.06 287 GLN A C 1
ATOM 2199 O O . GLN A 1 287 ? -25.111 4.190 -1.241 1.00 83.06 287 GLN A O 1
ATOM 2204 N N . ILE A 1 288 ? -23.216 3.278 -0.467 1.00 86.31 288 ILE A N 1
ATOM 2205 C CA . ILE A 1 288 ? -22.542 3.118 -1.764 1.00 86.31 288 ILE A CA 1
ATOM 2206 C C . ILE A 1 288 ? -23.139 1.910 -2.504 1.00 86.31 288 ILE A C 1
ATOM 2208 O O . ILE A 1 288 ? -23.200 0.804 -1.966 1.00 86.31 288 ILE A O 1
ATOM 2212 N N . GLU A 1 289 ? -23.571 2.117 -3.750 1.00 86.38 289 GLU A N 1
ATOM 2213 C CA . GLU A 1 289 ? -24.328 1.133 -4.543 1.00 86.38 289 GLU A CA 1
ATOM 2214 C C . GLU A 1 289 ? -23.427 0.035 -5.135 1.00 86.38 289 GLU A C 1
ATOM 2216 O O . GLU A 1 289 ? -23.835 -1.123 -5.273 1.00 86.38 289 GLU A O 1
ATOM 2221 N N . ALA A 1 290 ? -22.186 0.389 -5.480 1.00 91.38 290 ALA A N 1
ATOM 2222 C CA . ALA A 1 290 ? -21.194 -0.531 -6.023 1.00 91.38 290 ALA A CA 1
ATOM 2223 C C . ALA A 1 290 ? -19.769 -0.185 -5.573 1.00 91.38 290 ALA A C 1
ATOM 2225 O O . ALA A 1 290 ? -19.450 0.986 -5.385 1.00 91.38 290 ALA A O 1
ATOM 2226 N N . VAL A 1 291 ? -18.906 -1.194 -5.450 1.00 94.00 291 VAL A N 1
ATOM 2227 C CA . VAL A 1 291 ? -17.468 -1.024 -5.196 1.00 94.00 291 VAL A CA 1
ATOM 2228 C C . VAL A 1 291 ? -16.677 -1.934 -6.126 1.00 94.00 291 VAL A C 1
ATOM 2230 O O . VAL A 1 291 ? -16.877 -3.152 -6.119 1.00 94.00 291 VAL A O 1
ATOM 2233 N N . ALA A 1 292 ? -15.778 -1.348 -6.913 1.00 96.19 292 ALA A N 1
ATOM 2234 C CA . ALA A 1 292 ? -14.751 -2.078 -7.634 1.00 96.19 292 ALA A CA 1
ATOM 2235 C C . ALA A 1 292 ? -13.548 -2.363 -6.740 1.00 96.19 292 ALA A C 1
ATOM 2237 O O . ALA A 1 292 ? -13.052 -1.478 -6.048 1.00 96.19 292 ALA A O 1
ATOM 2238 N N . PHE A 1 293 ? -13.082 -3.606 -6.795 1.00 96.31 293 PHE A N 1
ATOM 2239 C CA . PHE A 1 293 ? -11.821 -4.025 -6.204 1.00 96.31 293 PHE A CA 1
ATOM 2240 C C . PHE A 1 293 ? -10.825 -4.238 -7.335 1.00 96.31 293 PHE A C 1
ATOM 2242 O O . PHE A 1 293 ? -11.124 -4.943 -8.300 1.00 96.31 293 PHE A O 1
ATOM 2249 N N . THR A 1 294 ? -9.682 -3.573 -7.228 1.00 96.69 294 THR A N 1
ATOM 2250 C CA . THR A 1 294 ? -8.731 -3.336 -8.321 1.00 96.69 294 THR A CA 1
ATOM 2251 C C . THR A 1 294 ? -7.313 -3.534 -7.803 1.00 96.69 294 THR A C 1
ATOM 2253 O O . THR A 1 294 ? -6.488 -2.629 -7.853 1.00 96.69 294 THR A O 1
ATOM 2256 N N . ASP A 1 295 ? -7.049 -4.712 -7.235 1.00 96.56 295 ASP A N 1
ATOM 2257 C CA . ASP A 1 295 ? -5.753 -5.004 -6.625 1.00 96.56 295 ASP A CA 1
ATOM 2258 C C . ASP A 1 295 ? -4.606 -4.933 -7.657 1.00 96.56 295 ASP A C 1
ATOM 2260 O O . ASP A 1 295 ? -4.770 -5.324 -8.819 1.00 96.56 295 ASP A O 1
ATOM 2264 N N . ARG A 1 296 ? -3.436 -4.424 -7.242 1.00 94.00 296 ARG A N 1
ATOM 2265 C CA . ARG A 1 296 ? -2.287 -4.216 -8.143 1.00 94.00 296 ARG A CA 1
ATOM 2266 C C . ARG A 1 296 ? -1.712 -5.542 -8.616 1.00 94.00 296 ARG A C 1
ATOM 2268 O O . ARG A 1 296 ? -1.264 -6.349 -7.799 1.00 94.00 296 ARG A O 1
ATOM 2275 N N . SER A 1 297 ? -1.715 -5.760 -9.930 1.00 92.69 297 SER A N 1
ATOM 2276 C CA . SER A 1 297 ? -1.222 -6.967 -10.608 1.00 92.69 297 SER A CA 1
ATOM 2277 C C . SER A 1 297 ? -1.749 -8.275 -9.992 1.00 92.69 297 SER A C 1
ATOM 2279 O O . SER A 1 297 ? -1.085 -9.311 -10.026 1.00 92.69 297 SER A O 1
ATOM 2281 N N . SER A 1 298 ? -2.944 -8.228 -9.390 1.00 92.06 298 SER A N 1
ATOM 2282 C CA . SER A 1 298 ? -3.454 -9.260 -8.486 1.00 92.06 298 SER A CA 1
ATOM 2283 C C . SER A 1 298 ? -4.979 -9.346 -8.547 1.00 92.06 298 SER A C 1
ATOM 2285 O O . SER A 1 298 ? -5.679 -8.351 -8.684 1.00 92.06 298 SER A O 1
ATOM 2287 N N . VAL A 1 299 ? -5.499 -10.566 -8.416 1.00 95.75 299 VAL A N 1
ATOM 2288 C CA . VAL A 1 299 ? -6.941 -10.866 -8.295 1.00 95.75 299 VAL A CA 1
ATOM 2289 C C . VAL A 1 299 ? -7.231 -11.756 -7.080 1.00 95.75 299 VAL A C 1
ATOM 2291 O O . VAL A 1 299 ? -8.293 -12.368 -6.966 1.00 95.75 299 VAL A O 1
ATOM 2294 N N . GLN A 1 300 ? -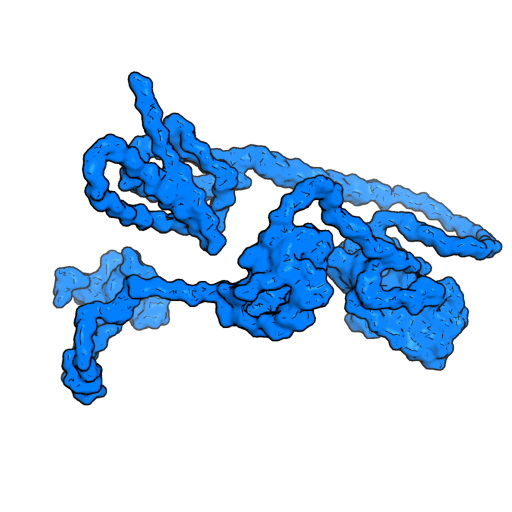6.279 -11.862 -6.143 1.00 96.00 300 GLN A N 1
ATOM 2295 C CA . GLN A 1 300 ? -6.336 -12.837 -5.044 1.00 96.00 300 GLN A CA 1
ATOM 2296 C C . GLN A 1 300 ? -7.478 -12.569 -4.044 1.00 96.00 300 GLN A C 1
ATOM 2298 O O . GLN A 1 300 ? -7.882 -13.478 -3.321 1.00 96.00 300 GLN A O 1
ATOM 2303 N N . ALA A 1 301 ? -8.057 -11.362 -4.035 1.00 94.81 301 ALA A N 1
ATOM 2304 C CA . ALA A 1 301 ? -9.240 -11.037 -3.238 1.00 94.81 301 ALA A CA 1
ATOM 2305 C C . ALA A 1 301 ? -10.543 -11.672 -3.773 1.00 94.81 301 ALA A C 1
ATOM 2307 O O . ALA A 1 301 ? -11.518 -11.784 -3.026 1.00 94.81 301 ALA A O 1
ATOM 2308 N N . PHE A 1 302 ? -10.592 -12.108 -5.040 1.00 95.38 302 PHE A N 1
ATOM 2309 C CA . PHE A 1 302 ? -11.833 -12.533 -5.708 1.00 95.38 302 PHE A CA 1
ATOM 2310 C C . PHE A 1 302 ? -12.590 -13.670 -4.983 1.00 95.38 302 PHE A C 1
ATOM 2312 O O . PHE A 1 302 ? -13.814 -13.563 -4.863 1.00 95.38 302 PHE A O 1
ATOM 2319 N N . PRO A 1 303 ? -11.941 -14.720 -4.430 1.00 93.06 303 PRO A N 1
ATOM 2320 C CA . PRO A 1 303 ? -12.642 -15.763 -3.674 1.00 93.06 303 PRO A CA 1
ATOM 2321 C C . PRO A 1 303 ? -13.257 -15.259 -2.358 1.00 93.06 303 PRO A C 1
ATOM 2323 O O . PRO A 1 303 ? -14.313 -15.741 -1.941 1.00 93.06 303 PRO A O 1
ATOM 2326 N N . GLU A 1 304 ? -12.630 -14.277 -1.698 1.00 92.12 304 GLU A N 1
ATOM 2327 C CA . GLU A 1 304 ? -13.191 -13.646 -0.498 1.00 92.12 304 GLU A CA 1
ATOM 2328 C C . GLU A 1 304 ? -14.390 -12.764 -0.871 1.00 92.12 304 GLU A C 1
ATOM 2330 O O . GLU A 1 304 ? -15.459 -12.879 -0.267 1.00 92.12 304 GLU A O 1
ATOM 2335 N N . LEU A 1 305 ? -14.230 -11.946 -1.914 1.00 92.81 305 LEU A N 1
ATOM 2336 C CA . LEU A 1 305 ? -15.255 -11.059 -2.456 1.00 92.81 305 LEU A CA 1
ATOM 2337 C C . LEU A 1 305 ? -16.515 -11.821 -2.882 1.00 92.81 305 LEU A C 1
ATOM 2339 O O . LEU A 1 305 ? -17.607 -11.469 -2.438 1.00 92.81 305 LEU A O 1
ATOM 2343 N N . GLN A 1 306 ? -16.381 -12.920 -3.629 1.00 89.94 306 GLN A N 1
ATOM 2344 C CA . GLN A 1 306 ? -17.520 -13.736 -4.071 1.00 89.94 306 GLN A CA 1
ATOM 2345 C C . GLN A 1 306 ? -18.298 -14.353 -2.897 1.00 89.94 306 GLN A C 1
ATOM 2347 O O . GLN A 1 306 ? -19.522 -14.477 -2.950 1.00 89.94 306 GLN A O 1
ATOM 2352 N N . ARG A 1 307 ? -17.613 -14.678 -1.794 1.00 88.50 307 ARG A N 1
ATOM 2353 C CA . ARG A 1 307 ? -18.226 -15.164 -0.545 1.00 88.50 307 ARG A CA 1
ATOM 2354 C C . ARG A 1 307 ? -18.938 -14.053 0.249 1.00 88.50 307 ARG A C 1
ATOM 2356 O O . ARG A 1 307 ? -19.825 -14.352 1.053 1.00 88.50 307 ARG A O 1
ATOM 2363 N N . LEU A 1 308 ? -18.543 -12.790 0.066 1.00 87.88 308 LEU A N 1
ATOM 2364 C CA . LEU A 1 308 ? -19.061 -11.626 0.798 1.00 87.88 308 LEU A CA 1
ATOM 2365 C C . LEU A 1 308 ? -20.166 -10.868 0.047 1.00 87.88 308 LEU A C 1
ATOM 2367 O O . LEU A 1 308 ? -21.112 -10.402 0.687 1.00 87.88 308 LEU A O 1
ATOM 2371 N N . ALA A 1 309 ? -20.083 -10.778 -1.284 1.00 78.06 309 ALA A N 1
ATOM 2372 C CA . ALA A 1 309 ? -21.015 -10.043 -2.142 1.00 78.06 309 ALA A CA 1
ATOM 2373 C C . ALA A 1 309 ? -22.478 -10.437 -1.872 1.00 78.06 309 ALA A C 1
ATOM 2375 O O . ALA A 1 309 ? -23.321 -9.587 -1.582 1.00 78.06 309 ALA A O 1
ATOM 2376 N N . ALA A 1 310 ? -22.746 -11.747 -1.836 1.00 70.94 310 ALA A N 1
ATOM 2377 C CA . ALA A 1 310 ? -24.067 -12.321 -1.575 1.00 70.94 310 ALA A CA 1
ATOM 2378 C C . ALA A 1 310 ? -24.638 -12.027 -0.169 1.00 70.94 310 ALA A C 1
ATOM 2380 O O . ALA A 1 310 ? -25.816 -12.278 0.071 1.00 70.94 310 ALA A O 1
ATOM 2381 N N . LYS A 1 311 ? -23.826 -11.522 0.774 1.00 77.25 311 LYS A N 1
ATOM 2382 C CA . LYS A 1 311 ? -24.245 -11.229 2.158 1.00 77.25 311 LYS A CA 1
ATOM 2383 C C . LYS A 1 311 ? -24.431 -9.742 2.446 1.00 77.25 311 LYS A C 1
ATOM 2385 O O . LYS A 1 311 ? -25.230 -9.393 3.312 1.00 77.25 311 LYS A O 1
ATOM 2390 N N . GLN A 1 312 ? -23.669 -8.867 1.786 1.00 72.50 312 GLN A N 1
ATOM 2391 C CA . GLN A 1 312 ? -23.639 -7.451 2.164 1.00 72.50 312 GLN A CA 1
ATOM 2392 C C . GLN A 1 312 ? -24.693 -6.595 1.457 1.00 72.50 312 GLN A C 1
ATOM 2394 O O . GLN A 1 312 ? -25.195 -5.661 2.081 1.00 72.50 312 GLN A O 1
ATOM 2399 N N . GLY A 1 313 ? -25.081 -6.926 0.222 1.00 74.94 313 GLY A N 1
ATOM 2400 C CA . GLY A 1 313 ? -26.050 -6.139 -0.558 1.00 74.94 313 GLY A CA 1
ATOM 2401 C C . GLY A 1 313 ? -25.453 -4.930 -1.293 1.00 74.94 313 GLY A C 1
ATOM 2402 O O . GLY A 1 313 ? -26.195 -4.154 -1.881 1.00 74.94 313 GLY A O 1
ATOM 2403 N N . VAL A 1 314 ? -24.125 -4.789 -1.284 1.00 83.31 314 VAL A N 1
ATOM 2404 C CA . VAL A 1 314 ? -23.360 -3.850 -2.124 1.00 83.31 314 VAL A CA 1
ATOM 2405 C C . VAL A 1 314 ? -22.914 -4.609 -3.376 1.00 83.31 314 VAL A C 1
ATOM 2407 O O . VAL A 1 314 ? -22.443 -5.745 -3.258 1.00 83.31 314 VAL A O 1
ATOM 2410 N N . ARG A 1 315 ? -23.042 -4.023 -4.575 1.00 90.44 315 ARG A N 1
ATOM 2411 C CA . ARG A 1 315 ? -22.568 -4.676 -5.807 1.00 90.44 315 ARG A CA 1
ATOM 2412 C C . ARG A 1 315 ? -21.039 -4.685 -5.854 1.00 90.44 315 ARG A C 1
ATOM 2414 O O . ARG A 1 315 ? -20.412 -3.632 -5.795 1.00 90.44 315 ARG A O 1
ATOM 2421 N N . VAL A 1 316 ? -20.443 -5.863 -6.008 1.00 94.06 316 VAL A N 1
ATOM 2422 C CA . VAL A 1 316 ? -18.998 -6.004 -6.234 1.00 94.06 316 VAL A CA 1
ATOM 2423 C C . VAL A 1 316 ? -18.712 -5.926 -7.729 1.00 94.06 316 VAL A C 1
ATOM 2425 O O . VAL A 1 316 ? -19.313 -6.664 -8.509 1.00 94.06 316 VAL A O 1
ATOM 2428 N N . ILE A 1 317 ? -17.783 -5.055 -8.116 1.00 94.94 317 ILE A N 1
ATOM 2429 C CA . ILE A 1 317 ? -17.171 -5.049 -9.446 1.00 94.94 317 ILE A CA 1
ATOM 2430 C C . ILE A 1 317 ? -15.786 -5.695 -9.303 1.00 94.94 317 ILE A C 1
ATOM 2432 O O . ILE A 1 317 ? -14.996 -5.322 -8.436 1.00 94.94 317 ILE A O 1
ATOM 2436 N N . TYR A 1 318 ? -15.510 -6.697 -10.133 1.00 95.75 318 TYR A N 1
ATOM 2437 C CA . TYR A 1 318 ? -14.252 -7.440 -10.123 1.00 95.75 318 TYR A CA 1
ATOM 2438 C C . TYR A 1 318 ? -13.295 -6.845 -11.156 1.00 95.75 318 TYR A C 1
ATOM 2440 O O . TYR A 1 318 ? -13.617 -6.830 -12.343 1.00 95.75 318 TYR A O 1
ATOM 2448 N N . GLY A 1 319 ? -12.131 -6.371 -10.716 1.00 95.31 319 GLY A N 1
ATOM 2449 C CA . GLY A 1 319 ? -11.091 -5.818 -11.579 1.00 95.31 319 GLY A CA 1
ATOM 2450 C C . GLY A 1 319 ? -9.685 -6.072 -11.037 1.00 95.31 319 GLY A C 1
ATOM 2451 O O . GLY A 1 319 ? -9.497 -6.761 -10.038 1.00 95.31 319 GLY A O 1
ATOM 2452 N N . ALA A 1 320 ? -8.694 -5.511 -11.718 1.00 94.81 320 ALA A N 1
ATOM 2453 C CA . ALA A 1 320 ? -7.298 -5.473 -11.298 1.00 94.81 320 ALA A CA 1
ATOM 2454 C C . ALA A 1 320 ? -6.681 -4.183 -11.844 1.00 94.81 320 ALA A C 1
ATOM 2456 O O . ALA A 1 320 ? -7.044 -3.752 -12.941 1.00 94.81 320 ALA A O 1
ATOM 2457 N N . GLU A 1 321 ? -5.755 -3.580 -11.108 1.00 94.94 321 GLU A N 1
ATOM 2458 C CA . GLU A 1 321 ? -4.895 -2.532 -11.658 1.00 94.94 321 GLU A CA 1
ATOM 2459 C C . GLU A 1 321 ? -3.686 -3.211 -12.310 1.00 94.94 321 GLU A C 1
ATOM 2461 O O . GLU A 1 321 ? -2.979 -3.971 -11.650 1.00 94.94 321 GLU A O 1
ATOM 2466 N N . LEU A 1 322 ? -3.471 -2.997 -13.611 1.00 92.38 322 LEU A N 1
ATOM 2467 C CA . LEU A 1 322 ? -2.431 -3.679 -14.386 1.00 92.38 322 LEU A CA 1
ATOM 2468 C C . LEU A 1 322 ? -1.459 -2.669 -14.998 1.00 92.38 322 LEU A C 1
ATOM 2470 O O . LEU A 1 322 ? -1.861 -1.790 -15.760 1.00 92.38 322 LEU A O 1
ATOM 2474 N N . GLU A 1 323 ? -0.172 -2.843 -14.716 1.00 86.62 323 GLU A N 1
ATOM 2475 C CA . GLU A 1 323 ? 0.896 -2.109 -15.392 1.00 86.62 323 GLU A CA 1
ATOM 2476 C C . GLU A 1 323 ? 1.074 -2.655 -16.818 1.00 86.62 323 GLU A C 1
ATOM 2478 O O . GLU A 1 323 ? 1.260 -3.856 -17.016 1.00 86.62 323 GLU A O 1
ATOM 2483 N N . MET A 1 324 ? 1.018 -1.778 -17.827 1.00 83.00 324 MET A N 1
ATOM 2484 C CA . MET A 1 324 ? 1.229 -2.145 -19.232 1.00 83.00 324 MET A CA 1
ATOM 2485 C C . MET A 1 324 ? 2.319 -1.289 -19.879 1.00 83.00 324 MET A C 1
ATOM 2487 O O . MET A 1 324 ? 2.348 -0.068 -19.732 1.00 83.00 324 MET A O 1
ATOM 2491 N N . ILE A 1 325 ? 3.194 -1.943 -20.643 1.00 79.94 325 ILE A N 1
ATOM 2492 C CA . ILE A 1 325 ? 4.246 -1.309 -21.445 1.00 79.94 325 ILE A CA 1
ATOM 2493 C C . ILE A 1 325 ? 3.677 -1.005 -22.839 1.00 79.94 325 ILE A C 1
ATOM 2495 O O . ILE A 1 325 ? 2.932 -1.816 -23.389 1.00 79.94 325 ILE A O 1
ATOM 2499 N N . SER A 1 326 ? 4.017 0.150 -23.427 1.00 76.19 326 SER A N 1
ATOM 2500 C CA . SER A 1 326 ? 3.583 0.465 -24.797 1.00 76.19 326 SER A CA 1
ATOM 2501 C C . SER A 1 326 ? 4.234 -0.470 -25.822 1.00 76.19 326 SER A C 1
ATOM 2503 O O . SER A 1 326 ? 5.447 -0.684 -25.802 1.00 76.19 326 SER A O 1
ATOM 2505 N N . THR A 1 327 ? 3.428 -0.934 -26.778 1.00 67.62 327 THR A N 1
ATOM 2506 C CA . THR A 1 327 ? 3.853 -1.668 -27.980 1.00 67.62 327 THR A CA 1
ATOM 2507 C C . THR A 1 327 ? 4.830 -0.893 -28.864 1.00 67.62 327 THR A C 1
ATOM 2509 O O . THR A 1 327 ? 5.525 -1.496 -29.675 1.00 67.62 327 THR A O 1
ATOM 2512 N N . ASP A 1 328 ? 4.910 0.430 -28.706 1.00 64.38 328 ASP A N 1
ATOM 2513 C CA . ASP A 1 328 ? 5.735 1.311 -29.541 1.00 64.38 328 ASP A CA 1
ATOM 2514 C C . ASP A 1 328 ? 7.223 1.311 -29.132 1.00 64.38 328 ASP A C 1
ATOM 2516 O O . ASP A 1 328 ? 8.047 1.996 -29.743 1.00 64.38 328 ASP A O 1
ATOM 2520 N N . GLN A 1 329 ? 7.593 0.559 -28.088 1.00 56.81 329 GLN A N 1
ATOM 2521 C CA . GLN A 1 329 ? 8.986 0.353 -27.692 1.00 56.81 329 GLN A CA 1
ATOM 2522 C C . GLN A 1 329 ? 9.638 -0.735 -28.557 1.00 56.81 329 GLN A C 1
ATOM 2524 O O . GLN A 1 329 ? 9.638 -1.919 -28.222 1.00 56.81 329 GLN A O 1
ATOM 2529 N N . TYR A 1 330 ? 10.221 -0.315 -29.682 1.00 55.69 330 TYR A N 1
ATOM 2530 C CA . TYR A 1 330 ? 10.955 -1.177 -30.612 1.00 55.69 330 TYR A CA 1
ATOM 2531 C C . TYR A 1 330 ? 12.211 -1.801 -29.972 1.00 55.69 330 TYR A C 1
ATOM 2533 O O . TYR A 1 330 ? 13.319 -1.286 -30.115 1.00 55.69 330 TYR A O 1
ATOM 2541 N N . LEU A 1 331 ? 12.043 -2.955 -29.319 1.00 64.94 331 LEU A N 1
ATOM 2542 C CA . LEU A 1 331 ? 13.133 -3.813 -28.824 1.00 64.94 331 LEU A CA 1
ATOM 2543 C C . LEU A 1 331 ? 14.073 -4.294 -29.945 1.00 64.94 331 LEU A C 1
ATOM 2545 O O . LEU A 1 331 ? 15.237 -4.594 -29.693 1.00 64.94 331 LEU A O 1
ATOM 2549 N N . ALA A 1 332 ? 13.578 -4.350 -31.183 1.00 71.38 332 ALA A N 1
ATOM 2550 C CA . ALA A 1 332 ? 14.364 -4.607 -32.379 1.00 71.38 332 ALA A CA 1
ATOM 2551 C C . ALA A 1 332 ? 13.859 -3.749 -33.550 1.00 71.38 332 ALA A C 1
ATOM 2553 O O . ALA A 1 332 ? 12.666 -3.466 -33.670 1.00 71.38 332 ALA A O 1
ATOM 2554 N N . LEU A 1 333 ? 14.776 -3.349 -34.432 1.00 78.56 333 LEU A N 1
ATOM 2555 C CA . LEU A 1 333 ? 14.497 -2.561 -35.634 1.00 78.56 333 LEU A CA 1
ATOM 2556 C C . LEU A 1 333 ? 14.909 -3.361 -36.870 1.00 78.56 333 LEU A C 1
ATOM 2558 O O . LEU A 1 333 ? 16.005 -3.915 -36.895 1.00 78.56 333 LEU A O 1
ATOM 2562 N N . ARG A 1 334 ? 14.066 -3.362 -37.914 1.00 81.75 334 ARG A N 1
ATOM 2563 C CA . ARG A 1 334 ? 14.302 -4.097 -39.178 1.00 81.75 334 ARG A CA 1
ATOM 2564 C C . ARG A 1 334 ? 14.571 -5.596 -38.948 1.00 81.75 334 ARG A C 1
ATOM 2566 O O . ARG A 1 334 ? 15.546 -6.143 -39.454 1.00 81.75 334 ARG A O 1
ATOM 2573 N N . THR A 1 335 ? 13.711 -6.228 -38.155 1.00 83.00 335 THR A N 1
ATOM 2574 C CA . THR A 1 335 ? 13.722 -7.673 -37.889 1.00 83.00 335 THR A CA 1
ATOM 2575 C C . THR A 1 335 ? 13.493 -8.500 -39.150 1.00 83.00 335 THR A C 1
ATOM 2577 O O . THR A 1 335 ? 12.714 -8.106 -40.017 1.00 83.00 335 THR A O 1
ATOM 2580 N N . ASP A 1 336 ? 14.100 -9.681 -39.187 1.00 85.06 336 ASP A N 1
ATOM 2581 C CA . ASP A 1 336 ? 13.855 -10.745 -40.158 1.00 85.06 336 ASP A CA 1
ATOM 2582 C C . ASP A 1 336 ? 14.043 -12.115 -39.475 1.00 85.06 336 ASP A C 1
ATOM 2584 O O . ASP A 1 336 ? 14.516 -12.188 -38.338 1.00 85.06 336 ASP A O 1
ATOM 2588 N N . ASP A 1 337 ? 13.671 -13.200 -40.156 1.00 89.81 337 ASP A N 1
ATOM 2589 C CA . ASP A 1 337 ? 13.600 -14.553 -39.582 1.00 89.81 337 ASP A CA 1
ATOM 2590 C C . ASP A 1 337 ? 14.964 -15.281 -39.483 1.00 89.81 337 ASP A C 1
ATOM 2592 O O . ASP A 1 337 ? 15.028 -16.515 -39.461 1.00 89.81 337 ASP A O 1
ATOM 2596 N N . ARG A 1 338 ? 16.095 -14.556 -39.454 1.00 87.94 338 ARG A N 1
ATOM 2597 C CA . ARG A 1 338 ? 17.429 -15.175 -39.341 1.00 87.94 338 ARG A CA 1
ATOM 2598 C C . ARG A 1 338 ? 17.643 -15.830 -37.974 1.00 87.94 338 ARG A C 1
ATOM 2600 O O . ARG A 1 338 ? 17.643 -15.175 -36.934 1.00 87.94 338 ARG A O 1
ATOM 2607 N N . ILE A 1 339 ? 17.963 -17.126 -37.992 1.00 89.94 339 ILE A N 1
ATOM 2608 C CA . ILE A 1 339 ? 18.388 -17.886 -36.808 1.00 89.94 339 ILE A CA 1
ATOM 2609 C C . ILE A 1 339 ? 19.704 -17.300 -36.269 1.00 89.94 339 ILE A C 1
ATOM 2611 O O . ILE A 1 339 ? 20.755 -17.443 -36.898 1.00 89.94 339 ILE A O 1
ATOM 2615 N N . LEU A 1 340 ? 19.645 -16.677 -35.087 1.00 89.12 340 LEU A N 1
ATOM 2616 C CA . LEU A 1 340 ? 20.756 -15.935 -34.473 1.00 89.12 340 LEU A CA 1
ATOM 2617 C C . LEU A 1 340 ? 22.039 -16.767 -34.305 1.00 89.12 340 LEU A C 1
ATOM 2619 O O . LEU A 1 340 ? 23.133 -16.247 -34.503 1.00 89.12 340 LEU A O 1
ATOM 2623 N N . GLU A 1 341 ? 21.917 -18.062 -33.997 1.00 88.25 341 GLU A N 1
ATOM 2624 C CA . GLU A 1 341 ? 23.057 -18.979 -33.848 1.00 88.25 341 GLU A CA 1
ATOM 2625 C C . GLU A 1 341 ? 23.941 -19.028 -35.106 1.00 88.25 341 GLU A C 1
ATOM 2627 O O . GLU A 1 341 ? 25.166 -19.023 -34.999 1.00 88.25 341 GLU A O 1
ATOM 2632 N N . ASN A 1 342 ? 23.322 -18.998 -36.291 1.00 89.38 342 ASN A N 1
ATOM 2633 C CA . ASN A 1 342 ? 23.989 -19.049 -37.596 1.00 89.38 342 ASN A CA 1
ATOM 2634 C C . ASN A 1 342 ? 24.256 -17.655 -38.196 1.00 89.38 342 ASN A C 1
ATOM 2636 O O . ASN A 1 342 ? 24.756 -17.550 -39.318 1.00 89.38 342 ASN A O 1
ATOM 2640 N N . ALA A 1 343 ? 23.902 -16.580 -37.489 1.00 91.12 343 ALA A N 1
ATOM 2641 C CA . ALA A 1 343 ? 24.085 -15.220 -37.970 1.00 91.12 343 ALA A CA 1
ATOM 2642 C C . ALA A 1 343 ? 25.536 -14.734 -37.792 1.00 91.12 343 ALA A C 1
ATOM 2644 O O . ALA A 1 343 ? 26.273 -15.172 -36.906 1.00 91.12 343 ALA A O 1
ATOM 2645 N N . GLU A 1 344 ? 25.925 -13.766 -38.622 1.00 94.69 344 GLU A N 1
ATOM 2646 C CA . GLU A 1 344 ? 27.109 -12.933 -38.409 1.00 94.69 344 GLU A CA 1
ATOM 2647 C C . GLU A 1 344 ? 26.628 -11.548 -37.959 1.00 94.69 344 GLU A C 1
ATOM 2649 O O . GLU A 1 344 ? 25.910 -10.868 -38.695 1.00 94.69 344 GLU A O 1
ATOM 2654 N N . TYR A 1 345 ? 26.963 -11.161 -36.728 1.00 92.75 345 TYR A N 1
ATOM 2655 C CA . TYR A 1 345 ? 26.453 -9.951 -36.078 1.00 92.75 345 TYR A CA 1
ATOM 2656 C C . TYR A 1 345 ? 27.515 -9.286 -35.196 1.00 92.75 345 TYR A C 1
ATOM 2658 O O . TYR A 1 345 ? 28.585 -9.844 -34.954 1.00 92.75 345 TYR A O 1
ATOM 2666 N N . VAL A 1 346 ? 27.237 -8.069 -34.729 1.00 95.38 346 VAL A N 1
ATOM 2667 C CA . VAL A 1 346 ? 28.086 -7.345 -33.775 1.00 95.38 346 VAL A CA 1
ATOM 2668 C C . VAL A 1 346 ? 27.251 -7.016 -32.549 1.00 95.38 346 VAL A C 1
ATOM 2670 O O . VAL A 1 346 ? 26.186 -6.416 -32.676 1.00 95.38 346 VAL A O 1
ATOM 2673 N N . VAL A 1 347 ? 27.744 -7.399 -31.374 1.00 94.31 347 VAL A N 1
ATOM 2674 C CA . VAL A 1 347 ? 27.258 -6.881 -30.090 1.00 94.31 347 VAL A CA 1
ATOM 2675 C C . VAL A 1 347 ? 28.169 -5.721 -29.716 1.00 94.31 347 VAL A C 1
ATOM 2677 O O . VAL A 1 347 ? 29.390 -5.858 -29.797 1.00 94.31 347 VAL A O 1
ATOM 2680 N N . PHE A 1 348 ? 27.594 -4.583 -29.345 1.00 94.25 348 PHE A N 1
ATOM 2681 C CA . PHE A 1 348 ? 28.333 -3.402 -28.911 1.00 94.25 348 PHE A CA 1
ATOM 2682 C C . PHE A 1 348 ? 27.880 -2.969 -27.520 1.00 94.25 348 PHE A C 1
ATOM 2684 O O . PHE A 1 348 ? 26.749 -3.243 -27.121 1.00 94.25 348 PHE A O 1
ATOM 2691 N N . ASP A 1 349 ? 28.781 -2.301 -26.813 1.00 94.75 349 ASP A N 1
ATOM 2692 C CA . ASP A 1 349 ? 28.595 -1.780 -25.463 1.00 94.75 349 ASP A CA 1
ATOM 2693 C C . ASP A 1 349 ? 29.191 -0.366 -25.380 1.00 94.75 349 ASP A C 1
ATOM 2695 O O . ASP A 1 349 ? 30.085 -0.021 -26.163 1.00 94.75 349 ASP A O 1
ATOM 2699 N N . LEU A 1 350 ? 28.651 0.478 -24.500 1.00 94.56 350 LEU A N 1
ATOM 2700 C CA . LEU A 1 350 ? 28.901 1.922 -24.494 1.00 94.56 350 LEU A CA 1
ATOM 2701 C C . LEU A 1 350 ? 28.999 2.480 -23.075 1.00 94.56 350 LEU A C 1
ATOM 2703 O O . LEU A 1 350 ? 27.992 2.576 -22.375 1.00 94.56 350 LEU A O 1
ATOM 2707 N N . GLU A 1 351 ? 30.172 2.999 -22.720 1.00 96.00 351 GLU A N 1
ATOM 2708 C CA . GLU A 1 351 ? 30.323 3.814 -21.513 1.00 96.00 351 GLU A CA 1
ATOM 2709 C C . GLU A 1 351 ? 30.105 5.296 -21.826 1.00 96.00 351 GLU A C 1
ATOM 2711 O O . GLU A 1 351 ? 30.462 5.782 -22.906 1.00 96.00 351 GLU A O 1
ATOM 2716 N N . THR A 1 352 ? 29.509 6.044 -20.890 1.00 96.31 352 THR A N 1
ATOM 2717 C CA . THR A 1 352 ? 29.083 7.441 -21.120 1.00 96.31 352 THR A CA 1
ATOM 2718 C C . THR A 1 352 ? 29.303 8.356 -19.909 1.00 96.31 352 THR A C 1
ATOM 2720 O O . THR A 1 352 ? 29.421 7.892 -18.780 1.00 96.31 352 THR A O 1
ATOM 2723 N N . THR A 1 353 ? 29.308 9.680 -20.114 1.00 95.31 353 THR A N 1
ATOM 2724 C CA . THR A 1 353 ? 29.499 10.689 -19.049 1.00 95.31 353 THR A CA 1
ATOM 2725 C C . THR A 1 353 ? 28.314 10.868 -18.083 1.00 95.31 353 THR A C 1
ATOM 2727 O O . THR A 1 353 ? 28.358 11.772 -17.245 1.00 95.31 353 THR A O 1
ATOM 2730 N N . GLY A 1 354 ? 27.249 10.058 -18.158 1.00 91.44 354 GLY A N 1
ATOM 2731 C CA . GLY A 1 354 ? 26.103 10.183 -17.253 1.00 91.44 354 GLY A CA 1
ATOM 2732 C C . GLY A 1 354 ? 24.924 9.252 -17.549 1.00 91.44 354 GLY A C 1
ATOM 2733 O O . GLY A 1 354 ? 24.720 8.810 -18.671 1.00 91.44 354 GLY A O 1
ATOM 2734 N N . LEU A 1 355 ? 24.075 9.022 -16.543 1.00 86.38 355 LEU A N 1
ATOM 2735 C CA . LEU A 1 355 ? 22.960 8.058 -16.595 1.00 86.38 355 LEU A CA 1
ATOM 2736 C C . LEU A 1 355 ? 21.780 8.454 -17.515 1.00 86.38 355 LEU A C 1
ATOM 2738 O O . LEU A 1 355 ? 20.801 7.719 -17.610 1.00 86.38 355 LEU A O 1
ATOM 2742 N N . PHE A 1 356 ? 21.837 9.613 -18.183 1.00 85.75 356 PHE A N 1
ATOM 2743 C CA . PHE A 1 356 ? 20.752 10.142 -19.018 1.00 85.75 356 PHE A CA 1
ATOM 2744 C C . PHE A 1 356 ? 21.216 10.344 -20.474 1.00 85.75 356 PHE A C 1
ATOM 2746 O O . PHE A 1 356 ? 21.874 11.352 -20.761 1.00 85.75 356 PHE A O 1
ATOM 2753 N N . PRO A 1 357 ? 20.817 9.474 -21.429 1.00 79.50 357 PRO A N 1
ATOM 2754 C CA . PRO A 1 357 ? 21.297 9.504 -22.820 1.00 79.50 357 PRO A CA 1
ATOM 2755 C C . PRO A 1 357 ? 21.054 10.806 -23.603 1.00 79.50 357 PRO A C 1
ATOM 2757 O O . PRO A 1 357 ? 21.678 11.032 -24.633 1.00 79.50 357 PRO A O 1
ATOM 2760 N N . ARG A 1 358 ? 20.156 11.685 -23.134 1.00 81.62 358 ARG A N 1
ATOM 2761 C CA . ARG A 1 358 ? 19.920 13.021 -23.718 1.00 81.62 358 ARG A CA 1
ATOM 2762 C C . ARG A 1 358 ? 21.040 14.030 -23.413 1.00 81.62 358 ARG A C 1
ATOM 2764 O O . ARG A 1 358 ? 21.159 15.022 -24.129 1.00 81.62 358 ARG A O 1
ATOM 2771 N N . TYR A 1 359 ? 21.814 13.813 -22.349 1.00 87.38 359 TYR A N 1
ATOM 2772 C CA . TYR A 1 359 ? 22.791 14.778 -21.826 1.00 87.38 359 TYR A CA 1
ATOM 2773 C C . TYR A 1 359 ? 24.212 14.218 -21.690 1.00 87.38 359 TYR A C 1
ATOM 2775 O O . TYR A 1 359 ? 25.156 15.003 -21.582 1.00 87.38 359 TYR A O 1
ATOM 2783 N N . ALA A 1 360 ? 24.357 12.892 -21.683 1.00 92.12 360 ALA A N 1
ATOM 2784 C CA . ALA A 1 360 ? 25.641 12.207 -21.639 1.00 92.12 360 ALA A CA 1
ATOM 2785 C C . ALA A 1 360 ? 26.336 12.179 -23.012 1.00 92.12 360 ALA A C 1
ATOM 2787 O O . ALA A 1 360 ? 25.694 12.176 -24.061 1.00 92.12 360 ALA A O 1
ATOM 2788 N N . GLU A 1 361 ? 27.664 12.125 -22.991 1.00 94.75 361 GLU A N 1
ATOM 2789 C CA . GLU A 1 361 ? 28.525 11.888 -24.153 1.00 94.75 361 GLU A CA 1
ATOM 2790 C C . GLU A 1 361 ? 29.155 10.494 -24.023 1.00 94.75 361 GLU A C 1
ATOM 2792 O O . GLU A 1 361 ? 29.455 10.062 -22.911 1.00 94.75 361 GLU A O 1
ATOM 2797 N N . ILE A 1 362 ? 29.359 9.783 -25.135 1.00 95.69 362 ILE A N 1
ATOM 2798 C CA . ILE A 1 362 ? 30.046 8.479 -25.138 1.00 95.69 362 ILE A CA 1
ATOM 2799 C C . ILE A 1 362 ? 31.532 8.692 -24.805 1.00 95.69 362 ILE A C 1
ATOM 2801 O O . ILE A 1 362 ? 32.138 9.631 -25.323 1.00 95.69 362 ILE A O 1
ATOM 2805 N N . ILE A 1 363 ? 32.098 7.818 -23.965 1.00 96.62 363 ILE A N 1
ATOM 2806 C CA . ILE A 1 363 ? 33.515 7.811 -23.553 1.00 96.62 363 ILE A CA 1
ATOM 2807 C C . ILE A 1 363 ? 34.251 6.508 -23.890 1.00 96.62 363 ILE A C 1
ATOM 2809 O O . ILE A 1 363 ? 35.464 6.543 -24.077 1.00 96.62 363 ILE A O 1
ATOM 2813 N N . GLU A 1 364 ? 33.545 5.389 -24.066 1.00 96.31 364 GLU A N 1
ATOM 2814 C CA . GLU A 1 364 ? 34.090 4.178 -24.696 1.00 96.31 364 GLU A CA 1
ATOM 2815 C C . GLU A 1 364 ? 33.085 3.591 -25.691 1.00 96.31 364 GLU A C 1
ATOM 2817 O O . GLU A 1 364 ? 31.877 3.613 -25.459 1.00 96.31 364 GLU A O 1
ATOM 2822 N N . PHE A 1 365 ? 33.601 3.043 -26.792 1.00 95.44 365 PHE A N 1
ATOM 2823 C CA . PHE A 1 365 ? 32.889 2.090 -27.634 1.00 95.44 365 PHE A CA 1
ATOM 2824 C C . PHE A 1 365 ? 33.576 0.721 -27.553 1.00 95.44 365 PHE A C 1
ATOM 2826 O O . PHE A 1 365 ? 34.717 0.568 -28.004 1.00 95.44 365 PHE A O 1
ATOM 2833 N N . GLY A 1 366 ? 32.860 -0.276 -27.035 1.00 95.75 366 GLY A N 1
ATOM 2834 C CA . GLY A 1 366 ? 33.217 -1.690 -27.111 1.00 95.75 366 GLY A CA 1
ATOM 2835 C C . GLY A 1 366 ? 32.396 -2.401 -28.189 1.00 95.75 366 GLY A C 1
ATOM 2836 O O . GLY A 1 366 ? 31.210 -2.135 -28.363 1.00 95.75 366 GLY A O 1
ATOM 2837 N N . GLY A 1 367 ? 33.005 -3.326 -28.931 1.00 97.00 367 GLY A N 1
ATOM 2838 C CA . GLY A 1 367 ? 32.325 -4.101 -29.968 1.00 97.00 367 GLY A CA 1
ATOM 2839 C C . GLY A 1 367 ? 32.945 -5.479 -30.172 1.00 97.00 367 GLY A C 1
ATOM 2840 O O . GLY A 1 367 ? 34.152 -5.605 -30.379 1.00 97.00 367 GLY A O 1
ATOM 2841 N N . VAL A 1 368 ? 32.117 -6.523 -30.157 1.00 97.44 368 VAL A N 1
ATOM 2842 C CA . VAL A 1 368 ? 32.519 -7.906 -30.439 1.00 97.44 368 VAL A CA 1
ATOM 2843 C C . VAL A 1 368 ? 31.736 -8.451 -31.627 1.00 97.44 368 VAL A C 1
ATOM 2845 O O . VAL A 1 368 ? 30.506 -8.404 -31.666 1.00 97.44 368 VAL A O 1
ATOM 2848 N N . LYS A 1 369 ? 32.454 -8.982 -32.616 1.00 97.25 369 LYS A N 1
ATOM 2849 C CA . LYS A 1 369 ? 31.856 -9.623 -33.785 1.00 97.25 369 LYS A CA 1
ATOM 2850 C C . LYS A 1 369 ? 31.619 -11.093 -33.482 1.00 97.25 369 LYS A C 1
ATOM 2852 O O . LYS A 1 369 ? 32.563 -11.808 -33.147 1.00 97.25 369 LYS A O 1
ATOM 2857 N N . VAL A 1 370 ? 30.382 -11.548 -33.635 1.00 96.00 370 VAL A N 1
ATOM 2858 C CA . VAL A 1 370 ? 29.964 -12.932 -33.406 1.00 96.00 370 VAL A CA 1
ATOM 2859 C C . VAL A 1 370 ? 29.623 -13.595 -34.738 1.00 96.00 370 VAL A C 1
ATOM 2861 O O . VAL A 1 370 ? 28.998 -12.985 -35.605 1.00 96.00 370 VAL A O 1
ATOM 2864 N N . LYS A 1 371 ? 30.047 -14.849 -34.903 1.00 95.25 371 LYS A N 1
ATOM 2865 C CA . LYS A 1 371 ? 29.708 -15.721 -36.029 1.00 95.25 371 LYS A CA 1
ATOM 2866 C C . LYS A 1 371 ? 29.612 -17.162 -35.539 1.00 95.25 371 LYS A C 1
ATOM 2868 O O . LYS A 1 371 ? 30.518 -17.623 -34.847 1.00 95.25 371 LYS A O 1
ATOM 2873 N N . ASN A 1 372 ? 28.545 -17.874 -35.899 1.00 92.00 372 ASN A N 1
ATOM 2874 C CA . ASN A 1 372 ? 28.315 -19.272 -35.501 1.00 92.00 372 ASN A CA 1
ATOM 2875 C C . ASN A 1 372 ? 28.450 -19.464 -33.969 1.00 92.00 372 ASN A C 1
ATOM 2877 O O . ASN A 1 372 ? 29.218 -20.306 -33.498 1.00 92.00 372 ASN A O 1
ATOM 2881 N N . GLY A 1 373 ? 27.808 -18.580 -33.195 1.00 90.31 373 GLY A N 1
ATOM 2882 C CA . GLY A 1 373 ? 27.879 -18.534 -31.726 1.00 90.31 373 GLY A CA 1
ATOM 2883 C C . GLY A 1 373 ? 29.242 -18.166 -31.108 1.00 90.31 373 GLY A C 1
ATOM 2884 O O . GLY A 1 373 ? 29.377 -18.206 -29.887 1.00 90.31 373 GLY A O 1
ATOM 2885 N N . ARG A 1 374 ? 30.269 -17.820 -31.899 1.00 93.00 374 ARG A N 1
ATOM 2886 C CA . ARG A 1 374 ? 31.641 -17.552 -31.419 1.00 93.00 374 ARG A CA 1
ATOM 2887 C C . ARG A 1 374 ? 32.085 -16.127 -31.721 1.00 93.00 374 ARG A C 1
ATOM 2889 O O . ARG A 1 374 ? 31.813 -15.609 -32.799 1.00 93.00 374 ARG A O 1
ATOM 2896 N N . ILE A 1 375 ? 32.817 -15.509 -30.794 1.00 96.31 375 ILE A N 1
ATOM 2897 C CA . ILE A 1 375 ? 33.466 -14.213 -31.038 1.00 96.31 375 ILE A CA 1
ATOM 2898 C C . ILE A 1 375 ? 34.653 -14.433 -31.985 1.00 96.31 375 ILE A C 1
ATOM 2900 O O . ILE A 1 375 ? 35.534 -15.238 -31.687 1.00 96.31 375 ILE A O 1
ATOM 2904 N N . VAL A 1 376 ? 34.660 -13.724 -33.114 1.00 97.12 376 VAL A N 1
ATOM 2905 C CA . VAL A 1 376 ? 35.671 -13.837 -34.183 1.00 97.12 376 VAL A CA 1
ATOM 2906 C C . VAL A 1 376 ? 36.501 -12.569 -34.387 1.00 97.12 376 VAL A C 1
ATOM 2908 O O . VAL A 1 376 ? 37.550 -12.640 -35.016 1.00 97.12 376 VAL A O 1
ATOM 2911 N N . ASP A 1 377 ? 36.054 -11.425 -33.864 1.00 97.44 377 ASP A N 1
ATOM 2912 C CA . ASP A 1 377 ? 36.780 -10.149 -33.900 1.00 97.44 377 ASP A CA 1
ATOM 2913 C C . ASP A 1 377 ? 36.350 -9.258 -32.716 1.00 97.44 377 ASP A C 1
ATOM 2915 O O . ASP A 1 377 ? 35.265 -9.449 -32.150 1.00 97.44 377 ASP A O 1
ATOM 2919 N N . ARG A 1 378 ? 37.197 -8.303 -32.316 1.00 97.88 378 ARG A N 1
ATOM 2920 C CA . ARG A 1 378 ? 36.966 -7.373 -31.199 1.00 97.88 378 ARG A CA 1
ATOM 2921 C C . ARG A 1 378 ? 37.549 -5.994 -31.505 1.00 97.88 378 ARG A C 1
ATOM 2923 O O . ARG A 1 378 ? 38.696 -5.883 -31.924 1.00 97.88 378 ARG A O 1
ATOM 2930 N N . LYS A 1 379 ? 36.800 -4.940 -31.187 1.00 95.81 379 LYS A N 1
ATOM 2931 C CA . LYS A 1 379 ? 37.249 -3.545 -31.240 1.00 95.81 379 LYS A CA 1
ATOM 2932 C C . LYS A 1 379 ? 36.854 -2.837 -29.945 1.00 95.81 379 LYS A C 1
ATOM 2934 O O . LYS A 1 379 ? 35.702 -2.917 -29.538 1.00 95.81 379 LYS A O 1
ATOM 2939 N N . GLN A 1 380 ? 37.794 -2.133 -29.329 1.00 95.56 380 GLN A N 1
ATOM 2940 C CA . GLN A 1 380 ? 37.569 -1.258 -28.178 1.00 95.56 380 GLN A CA 1
ATOM 2941 C C . GLN A 1 380 ? 38.290 0.061 -28.459 1.00 95.56 380 GLN A C 1
ATOM 2943 O O . GLN A 1 380 ? 39.375 0.050 -29.048 1.00 95.56 380 GLN A O 1
ATOM 2948 N N . LEU A 1 381 ? 37.673 1.191 -28.119 1.00 95.31 381 LEU A N 1
ATOM 2949 C CA . LEU A 1 381 ? 38.269 2.516 -28.293 1.00 95.31 381 LEU A CA 1
ATOM 2950 C C . LEU A 1 381 ? 37.652 3.535 -27.334 1.00 95.31 381 LEU A C 1
ATOM 2952 O O . LEU A 1 381 ? 36.431 3.600 -27.190 1.00 95.31 381 LEU A O 1
ATOM 2956 N N . PHE A 1 382 ? 38.498 4.379 -26.749 1.00 97.62 382 PHE A N 1
ATOM 2957 C CA . PHE A 1 382 ? 38.046 5.554 -26.016 1.00 97.62 382 PHE A CA 1
ATOM 2958 C C . PHE A 1 382 ? 37.588 6.668 -26.960 1.00 97.62 382 PHE A C 1
ATOM 2960 O O . PHE A 1 382 ? 38.084 6.825 -28.081 1.00 97.62 382 PHE A O 1
ATOM 2967 N N . VAL A 1 383 ? 36.649 7.466 -26.466 1.00 97.00 383 VAL A N 1
ATOM 2968 C CA . VAL A 1 383 ? 36.052 8.623 -27.127 1.00 97.00 383 VAL A CA 1
ATOM 2969 C C . VAL A 1 383 ? 36.273 9.834 -26.228 1.00 97.00 383 VAL A C 1
ATOM 2971 O O . VAL A 1 383 ? 35.997 9.783 -25.034 1.00 97.00 383 VAL A O 1
ATOM 2974 N N . LYS A 1 384 ? 36.764 10.941 -26.786 1.00 97.25 384 LYS A N 1
ATOM 2975 C CA . LYS A 1 384 ? 36.993 12.175 -26.029 1.00 97.25 384 LYS A CA 1
ATOM 2976 C C . LYS A 1 384 ? 35.692 12.983 -25.900 1.00 97.25 384 LYS A C 1
ATOM 2978 O O . LYS A 1 384 ? 35.207 13.480 -26.925 1.00 97.25 384 LYS A O 1
ATOM 2983 N N . PRO A 1 385 ? 35.128 13.144 -24.686 1.00 95.94 385 PRO A N 1
ATOM 2984 C CA . PRO A 1 385 ? 33.957 13.987 -24.462 1.00 95.94 385 PRO A CA 1
ATOM 2985 C C . PRO A 1 385 ? 34.336 15.476 -24.525 1.00 95.94 385 PRO A C 1
ATOM 2987 O O . PRO A 1 385 ? 35.511 15.845 -24.455 1.00 95.94 385 PRO A O 1
ATOM 2990 N N . LYS A 1 386 ? 33.339 16.358 -24.640 1.00 94.44 386 LYS A N 1
ATOM 2991 C CA . LYS A 1 386 ? 33.528 17.819 -24.570 1.00 94.44 386 LYS A CA 1
ATOM 2992 C C . LYS A 1 386 ? 33.522 18.320 -23.128 1.00 94.44 386 LYS A C 1
ATOM 2994 O O . LYS A 1 386 ? 34.102 19.367 -22.847 1.00 94.44 386 LYS A O 1
ATOM 2999 N N . LYS A 1 387 ? 32.844 17.603 -22.228 1.00 92.81 387 LYS A N 1
ATOM 3000 C CA . LYS A 1 387 ? 32.809 17.878 -20.784 1.00 92.81 387 LYS A CA 1
ATOM 3001 C C . LYS A 1 387 ? 33.658 16.862 -20.008 1.00 92.81 387 LYS A C 1
ATOM 3003 O O . LYS A 1 387 ? 33.697 15.702 -20.413 1.00 92.81 387 LYS A O 1
ATOM 3008 N N . PRO A 1 388 ? 34.275 17.249 -18.875 1.00 95.25 388 PRO A N 1
ATOM 3009 C CA . PRO A 1 388 ? 34.942 16.298 -17.992 1.00 95.25 388 PRO A CA 1
ATOM 3010 C C . PRO A 1 388 ? 33.997 15.197 -17.492 1.00 95.25 388 PRO A C 1
ATOM 3012 O O . PRO A 1 388 ? 32.834 15.458 -17.180 1.00 95.25 388 PRO A O 1
ATOM 3015 N N . ILE A 1 389 ? 34.523 13.980 -17.370 1.00 96.88 389 ILE A N 1
ATOM 3016 C CA . ILE A 1 389 ? 33.856 12.828 -16.757 1.00 96.88 389 ILE A CA 1
ATOM 3017 C C . ILE A 1 389 ? 33.685 13.112 -15.249 1.00 96.88 389 ILE A C 1
ATOM 3019 O O . ILE A 1 389 ? 34.686 13.413 -14.589 1.00 96.88 389 ILE A O 1
ATOM 3023 N N . PRO A 1 390 ? 32.466 13.027 -14.678 1.00 96.25 390 PRO A N 1
ATOM 3024 C CA . PRO A 1 390 ? 32.247 13.175 -13.236 1.00 96.25 390 PRO A CA 1
ATOM 3025 C C . PRO A 1 390 ? 32.906 12.059 -12.409 1.00 96.25 390 PRO A C 1
ATOM 3027 O O . PRO A 1 390 ? 33.055 10.934 -12.891 1.00 96.25 390 PRO A O 1
ATOM 3030 N N . SER A 1 391 ? 33.225 12.325 -11.136 1.00 96.06 391 SER A N 1
ATOM 3031 C CA . SER A 1 391 ? 33.835 11.328 -10.235 1.00 96.06 391 SER A CA 1
ATOM 3032 C C . SER A 1 391 ? 32.976 10.072 -10.085 1.00 96.06 391 SER A C 1
ATOM 3034 O O . SER A 1 391 ? 33.468 8.982 -10.336 1.00 96.06 391 SER A O 1
ATOM 3036 N N . MET A 1 392 ? 31.672 10.222 -9.830 1.00 95.44 392 MET A N 1
ATOM 3037 C CA . MET A 1 392 ? 30.714 9.107 -9.745 1.00 95.44 392 MET A CA 1
ATOM 3038 C C . MET A 1 392 ? 30.723 8.212 -10.997 1.00 95.44 392 MET A C 1
ATOM 3040 O O . MET A 1 392 ? 30.573 7.000 -10.897 1.00 95.44 392 MET A O 1
ATOM 3044 N N . ILE A 1 393 ? 30.917 8.795 -12.182 1.00 96.38 393 ILE A N 1
ATOM 3045 C CA . ILE A 1 393 ? 30.991 8.042 -13.438 1.00 96.38 393 ILE A CA 1
ATOM 3046 C C . ILE A 1 393 ? 32.353 7.357 -13.571 1.00 96.38 393 ILE A C 1
ATOM 3048 O O . ILE A 1 393 ? 32.398 6.180 -13.901 1.00 96.38 393 ILE A O 1
ATOM 3052 N N . THR A 1 394 ? 33.442 8.036 -13.201 1.00 96.06 394 THR A N 1
ATOM 3053 C CA . THR A 1 394 ? 34.784 7.428 -13.100 1.00 96.06 394 THR A CA 1
ATOM 3054 C C . THR A 1 394 ? 34.789 6.250 -12.110 1.00 96.06 394 THR A C 1
ATOM 3056 O O . THR A 1 394 ? 35.436 5.232 -12.335 1.00 96.06 394 THR A O 1
ATOM 3059 N N . GLU A 1 395 ? 34.032 6.349 -11.016 1.00 95.69 395 GLU A N 1
ATOM 3060 C CA . GLU A 1 395 ? 33.871 5.295 -10.013 1.00 95.69 395 GLU A CA 1
ATOM 3061 C C . GLU A 1 395 ? 33.036 4.110 -10.518 1.00 95.69 395 GLU A C 1
ATOM 3063 O O . GLU A 1 395 ? 33.313 2.980 -10.114 1.00 95.69 395 GLU A O 1
ATOM 3068 N N . LEU A 1 396 ? 32.060 4.334 -11.403 1.00 94.62 396 LEU A N 1
ATOM 3069 C CA . LEU A 1 396 ? 31.254 3.275 -12.020 1.00 94.62 396 LEU A CA 1
ATOM 3070 C C . LEU A 1 396 ? 32.013 2.573 -13.158 1.00 94.62 396 LEU A C 1
ATOM 3072 O O . LEU A 1 396 ? 32.248 1.370 -13.074 1.00 94.62 396 LEU A O 1
ATOM 3076 N N . THR A 1 397 ? 32.443 3.328 -14.172 1.00 93.50 397 THR A N 1
ATOM 3077 C CA . THR A 1 397 ? 33.010 2.812 -15.436 1.00 93.50 397 THR A CA 1
ATOM 3078 C C . THR A 1 397 ? 34.500 2.471 -15.349 1.00 93.50 397 THR A C 1
ATOM 3080 O O . THR A 1 397 ? 35.033 1.761 -16.195 1.00 93.50 397 THR A O 1
ATOM 3083 N N . LYS A 1 398 ? 35.198 2.999 -14.332 1.00 97.12 398 LYS A N 1
ATOM 3084 C CA . LYS A 1 398 ? 36.668 2.986 -14.178 1.00 97.12 398 LYS A CA 1
ATOM 3085 C C . LYS A 1 398 ? 37.442 3.774 -15.245 1.00 97.12 398 LYS A C 1
ATOM 3087 O O . LYS A 1 398 ? 38.669 3.746 -15.223 1.00 97.12 398 LYS A O 1
ATOM 3092 N N . ILE A 1 399 ? 36.758 4.529 -16.107 1.00 96.81 399 ILE A N 1
ATOM 3093 C CA . ILE A 1 399 ? 37.367 5.394 -17.126 1.00 96.81 399 ILE A CA 1
ATOM 3094 C C . ILE A 1 399 ? 37.519 6.808 -16.560 1.00 96.81 399 ILE A C 1
ATOM 3096 O O . ILE A 1 399 ? 36.532 7.442 -16.181 1.00 96.81 399 ILE A O 1
ATOM 3100 N N . SER A 1 400 ? 38.747 7.323 -16.519 1.00 96.94 400 SER A N 1
ATOM 3101 C CA . SER A 1 400 ? 39.052 8.663 -16.018 1.00 96.94 400 SER A CA 1
ATOM 3102 C C . SER A 1 400 ? 39.231 9.692 -17.138 1.00 96.94 400 SER A C 1
ATOM 3104 O O . SER A 1 400 ? 39.389 9.376 -18.317 1.00 96.94 400 SER A O 1
ATOM 3106 N N . ASN A 1 401 ? 39.283 10.969 -16.749 1.00 97.31 401 ASN A N 1
ATOM 3107 C CA . ASN A 1 401 ? 39.601 12.076 -1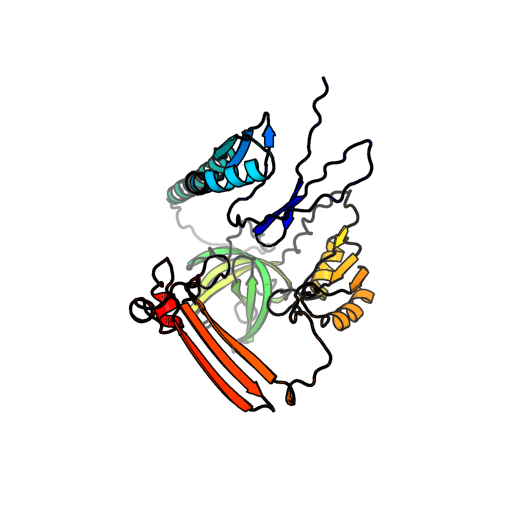7.655 1.00 97.31 401 ASN A CA 1
ATOM 3108 C C . ASN A 1 401 ? 41.000 11.972 -18.301 1.00 97.31 401 ASN A C 1
ATOM 3110 O O . ASN A 1 401 ? 41.242 12.652 -19.296 1.00 97.31 401 ASN A O 1
ATOM 3114 N N . ALA A 1 402 ? 41.910 11.157 -17.752 1.00 97.12 402 ALA A N 1
ATOM 3115 C CA . ALA A 1 402 ? 43.227 10.914 -18.339 1.00 97.12 402 ALA A CA 1
ATOM 3116 C C . ALA A 1 402 ? 43.166 9.881 -19.478 1.00 97.12 402 ALA A C 1
ATOM 3118 O O . ALA A 1 402 ? 43.784 10.087 -20.518 1.00 97.12 402 ALA A O 1
ATOM 3119 N N . ASP A 1 403 ? 42.372 8.819 -19.328 1.00 96.56 403 ASP A N 1
ATOM 3120 C CA . ASP A 1 403 ? 42.276 7.724 -20.309 1.00 96.56 403 ASP A CA 1
ATOM 3121 C C . ASP A 1 403 ? 41.659 8.194 -21.639 1.00 96.56 403 ASP A C 1
ATOM 3123 O O . ASP A 1 403 ? 42.042 7.749 -22.721 1.00 96.56 403 ASP A O 1
ATOM 3127 N N . VAL A 1 404 ? 40.752 9.176 -21.567 1.00 96.31 404 VAL A N 1
ATOM 3128 C CA . VAL A 1 404 ? 40.140 9.838 -22.733 1.00 96.31 404 VAL A CA 1
ATOM 3129 C C . VAL A 1 404 ? 40.900 11.087 -23.213 1.00 96.31 404 VAL A C 1
ATOM 3131 O O . VAL A 1 404 ? 40.444 11.759 -24.142 1.00 96.31 404 VAL A O 1
ATOM 3134 N N . ALA A 1 405 ? 42.038 11.444 -22.602 1.00 95.00 405 ALA A N 1
ATOM 3135 C CA . ALA A 1 405 ? 42.713 12.720 -22.862 1.00 95.00 405 ALA A CA 1
ATOM 3136 C C . ALA A 1 405 ? 43.243 12.837 -24.300 1.00 95.00 405 ALA A C 1
ATOM 3138 O O . ALA A 1 405 ? 43.027 13.867 -24.940 1.00 95.00 405 ALA A O 1
ATOM 3139 N N . ASP A 1 406 ? 43.859 11.780 -24.828 1.00 94.94 406 ASP A N 1
ATOM 3140 C CA . ASP A 1 406 ? 44.381 11.722 -26.204 1.00 94.94 406 ASP A CA 1
ATOM 3141 C C . ASP A 1 406 ? 43.452 10.962 -27.169 1.00 94.94 406 ASP A C 1
ATOM 3143 O O . ASP A 1 406 ? 43.772 10.753 -28.342 1.00 94.94 406 ASP A O 1
ATOM 3147 N N . ALA A 1 407 ? 42.264 10.571 -26.695 1.00 95.88 407 ALA A N 1
ATOM 3148 C CA . ALA A 1 407 ? 41.249 9.935 -27.519 1.00 95.88 407 ALA A CA 1
ATOM 3149 C C . ALA A 1 407 ? 40.708 10.888 -28.601 1.00 95.88 407 ALA A C 1
ATOM 3151 O O . ALA A 1 407 ? 40.739 12.119 -28.488 1.00 95.88 407 ALA A O 1
ATOM 3152 N N . LYS A 1 408 ? 40.150 10.311 -29.669 1.00 96.12 408 LYS A N 1
ATOM 3153 C CA . LYS A 1 408 ? 39.472 11.095 -30.705 1.00 96.12 408 LYS A CA 1
ATOM 3154 C C . LYS A 1 408 ? 38.091 11.553 -30.215 1.00 96.12 408 LYS A C 1
ATOM 3156 O O . LYS A 1 408 ? 37.402 10.775 -29.556 1.00 96.12 408 LYS A O 1
ATOM 3161 N N . PRO A 1 409 ? 37.629 12.767 -30.562 1.00 93.50 409 PRO A N 1
ATOM 3162 C CA . PRO A 1 409 ? 36.236 13.141 -30.345 1.00 93.50 409 PRO A CA 1
ATOM 3163 C C . PRO A 1 409 ? 35.315 12.295 -31.236 1.00 93.50 409 PRO A C 1
ATOM 3165 O O . PRO A 1 409 ? 35.708 11.903 -32.335 1.00 93.50 409 PRO A O 1
ATOM 3168 N N . PHE A 1 410 ? 34.070 12.074 -30.802 1.00 89.50 410 PHE A N 1
ATOM 3169 C CA . PHE A 1 410 ? 33.103 11.192 -31.482 1.00 89.50 410 PHE A CA 1
ATOM 3170 C C . PHE A 1 410 ? 32.939 11.455 -32.994 1.00 89.50 410 PHE A C 1
ATOM 3172 O O . PHE A 1 410 ? 32.778 10.525 -33.771 1.00 89.50 410 PHE A O 1
ATOM 3179 N N . ALA A 1 411 ? 33.038 12.715 -33.431 1.00 89.81 411 ALA A N 1
ATOM 3180 C CA . ALA A 1 411 ? 32.910 13.107 -34.840 1.00 89.81 411 ALA A CA 1
ATOM 3181 C C . ALA A 1 411 ? 34.156 12.825 -35.720 1.00 89.81 411 ALA A C 1
ATOM 3183 O O . ALA A 1 411 ? 34.182 13.246 -36.874 1.00 89.81 411 ALA A O 1
ATOM 3184 N N . ALA A 1 412 ? 35.195 12.171 -35.187 1.00 88.12 412 ALA A N 1
ATOM 3185 C CA . ALA A 1 412 ? 36.449 11.850 -35.885 1.00 88.12 412 ALA A CA 1
ATOM 3186 C C . ALA A 1 412 ? 36.821 10.346 -35.825 1.00 88.12 412 ALA A C 1
ATOM 3188 O O . ALA A 1 412 ? 37.982 9.978 -36.061 1.00 88.12 412 ALA A O 1
ATOM 3189 N N . ILE A 1 413 ? 35.848 9.498 -35.475 1.00 81.50 413 ILE A N 1
ATOM 3190 C CA . ILE A 1 413 ? 35.948 8.037 -35.313 1.00 81.50 413 ILE A CA 1
ATOM 3191 C C . ILE A 1 413 ? 35.215 7.333 -36.458 1.00 81.50 413 ILE A C 1
ATOM 3193 O O . ILE A 1 413 ? 35.801 6.344 -36.954 1.00 81.50 413 ILE A O 1
#

pLDDT: mean 71.83, std 23.12, range [22.28, 97.88]

Foldseek 3Di:
DDDDDFDWDWDDDDPQKIWIDGDDDDDDDDDDDDDDDTDIDRDNQAPQPDWDCDPLETEGEDADPVVVVVVVVCVVVVQVVCVVVVSPSRHYHYDYPVVSVCVVVVVVVVVVVVVVVVVPPPDDDDDDDDDDDDDDDPDDPPPDDADAPVPDDAQDFGKHKFAFADWDWDADPQRKIWIFTWGDHPPDIATEIEIDDDPPHPAHPPSVVDDHGWIKIFGFHWHQDVVVVRDIYTYGPDMDGDDDPPDPPPPPVDDDADEAAEAEDPQQDPPHDHQPLVVLQVCLVNVHQEYEYAREVDQPNVVVCVVCCVPRNHHYDGHYHYDDDDPPPCPDDPDDDDDPLADWDKDKDWQWLDPDPVPIDTFKIWIFIDHNNDTDDIDIFTAADPDARDPVSCVVVVDHNVNNVPGHHPVVD

Mean predicted aligned error: 21.14 Å

Secondary structure (DSSP, 8-state):
--------EEEEETTTEEEEE---PPSSS-----------EE-TT-----EEEETTEEEEEES-HHHHHHHHHHHHHHHHHHHHTT-TT-EEEEEE-HHHHHHHHHHHHHHHHHHHHHHHH---------------PPPPP--SPPBPGGG--TT-EEEEEEEEEEEEEEE-TTS-EEEEEEEE-SS-EEEEEEEESTT--SSHHHHTT--TT-EEEEEEEEEEEGGGTTEEEEEEEEEEEEPPP---S---S-----EE-----TTSTTT--S-HHHHHHHHHHTT-SEEEEEEET--TTHHHHHHHHHHH-SEEEEEEE-----TT--SSSS-----GGG-EEEEEEEEESSS-TTT--EEEEEEEEEETTEEEEEEEEEEE-SSPPPHHHHHHH---TTTTSSSEEGGG-

Organism: NCBI:txid1234261

InterPro domains:
  IPR003141 Polymerase/histidinol phosphatase, N-terminal [SM00481] (259-326)
  IPR004013 PHP domain [PF02811] (263-328)
  IPR004805 Error-prone DNA polymerase/DNA polymerase III subunit alpha DnaE/PolC [PTHR32294] (259-328)
  IPR012337 Ribonuclease H-like superfamily [SSF53098] (340-411)
  IPR012340 Nucleic acid-binding, OB-fold [G3DSA:2.40.50.140] (145-241)
  IPR013520 Ribonuclease H-like domain [PF00929] (346-411)
  IPR016195 Polymerase/histidinol phosphatase-like [SSF89550] (258-367)
  IPR036397 Ribonuclease H superfamily [G3DSA:3.30.420.10] (342-413)

Radius of gyration: 35.04 Å; Cα contacts (8 Å, |Δi|>4): 615; chains: 1; bounding box: 75×62×102 Å

Nearest PDB structures (foldseek):
  3f2d-assembly1_A  TM=8.863E-01  e=3.592E-12  Geobacillus kaustophilus
  2p1j-assembly1_A  TM=9.323E-01  e=1.074E-05  Thermotoga maritima MSB8
  1ue6-assembly1_B-2  TM=7.043E-01  e=1.804E-03  Mycobacterium tuberculosis
  5zg8-assembly1_A-2  TM=6.792E-01  e=2.699E-03  Thermus thermophilus
  4gla-assembly1_D  TM=7.068E-01  e=3.814E-02  Pyrobaculum aerophilum

Sequence (413 aa):
MRSFGQMLSFQSNTGGLASAIFTGGSATGDPAPCKEKKVSISLQQLELQKLALIHNEITILVPSQIIEQEAEKLVKDFSELLDQAGFTKAKILFKLDEDLVKNHVERSEQIRQIREQTIQAETIRFPTATIMKKTTRPAPKISGQSTTLADVLQGTDVTIAGKVFKTTNIKTKTGGLIHRIYLNDGTDSLVIKGFSGGLSTKNSGPVAKVVEGDQIRALVSIQIDQFERNNLVGLIKNIEIELPPTSTLQTKANIQSRAEFSVHTKMSAYDGVGEAAHYLARAKELQIEAVAFTDRSSVQAFPELQRLAAKQGVRVIYGAELEMISTDQYLALRTDDRILENAEYVVFDLETTGLFPRYAEIIEFGGVKVKNGRIVDRKQLFVKPKKPIPSMITELTKISNADVADAKPFAAI

Solvent-accessible surface area (backbone atoms only — not comparable to full-atom values): 25404 Å² total; per-residue (Å²): 142,80,89,82,81,82,68,85,47,74,48,80,48,98,82,49,41,55,42,76,56,84,74,84,85,74,84,78,77,81,87,70,88,78,79,85,79,90,74,85,57,85,53,83,82,67,80,78,87,61,79,54,83,52,97,57,31,40,47,41,65,32,88,39,73,68,59,41,66,53,51,61,72,49,44,60,66,52,45,59,47,35,44,74,72,66,46,69,82,56,45,79,40,77,42,71,39,62,66,65,44,46,58,53,50,55,54,51,50,51,57,47,52,54,52,58,53,58,70,70,65,81,80,78,90,83,84,92,83,80,86,87,83,92,76,94,69,80,83,77,76,89,84,72,78,64,52,56,60,74,74,68,57,80,79,40,78,45,38,35,54,31,36,25,78,40,72,48,77,45,77,45,99,71,68,21,38,42,39,42,37,33,33,34,60,88,75,34,73,49,46,30,41,36,52,27,50,53,95,52,71,85,60,39,80,52,64,80,68,71,52,69,70,40,28,35,40,32,36,22,40,27,38,71,31,75,91,60,80,56,37,71,31,28,42,57,76,44,66,45,79,43,76,66,74,79,64,83,70,72,86,59,96,74,76,72,86,40,68,48,79,75,38,52,29,56,60,11,78,100,70,25,81,46,54,66,69,56,55,51,52,51,31,55,79,68,60,31,56,29,41,25,38,29,15,54,80,28,62,77,53,51,72,59,46,65,70,44,37,85,73,66,80,39,43,72,40,88,50,55,38,72,93,79,81,71,87,85,64,72,89,67,77,91,80,72,92,71,61,68,58,74,35,78,50,72,54,71,49,76,45,50,55,46,100,45,83,92,78,33,43,60,37,33,46,40,37,38,31,33,41,66,81,34,79,79,49,77,49,74,48,53,20,23,54,96,63,84,59,45,68,73,43,26,70,70,74,68,58,48,65,70,75,26,60,86,33,49,42,74,96,74,116